Protein AF-A0A0P7WUC9-F1 (afdb_monomer)

Foldseek 3Di:
DDDDDDDDDDDDDDDDDDDDDDDDDDDDDDDDDDDDDDDDDDDDDDDDDDDDDDDDDDD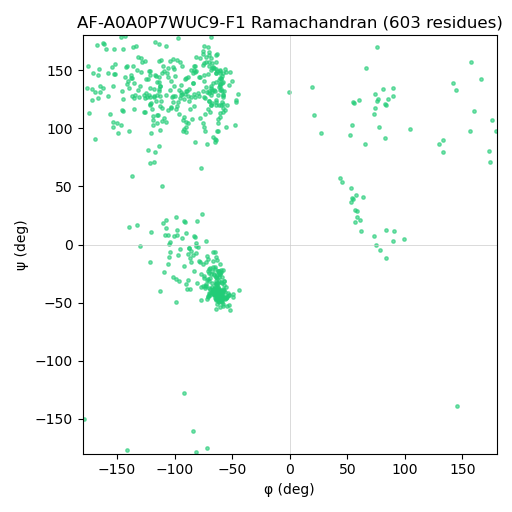DDDDDDDDDDDPDPDDLPPDDPDDQDDCPDLLNVLLVCCVVLQDPQQPFQLDAPVSCVVLLVVCVPQPQKDKDQLFAFPVRHTWIKIKGADAPAEEEEEDPLFLLFQLLLSLVSSLSSVLSDDPDPCNVVSVLLNHHYIYIYRSHLANQNVQQNGGAHPVRDNLQQACPPCPTPSNVSVVVVCVVGVHQAYEAEGADEQQKAFLQDLHAQQKEKEQAALDQVSDDDPLSLLLLLLVLVLLVSCCSPQNRNYAYEDRHHNPRGPSNVSSNSRHSYMYMYGYHDFSCNRSPVVSSSSNSSVSSSSVCSSVVVSVPGDSVSRVVGTYIDHSQEFAEKEAFAFEFFDDDPPPDDPDDDDDDDDDDDDDDDDDDDDDDDDDDDDDDDDDDDDDDDDPDPDPDDDGHTDGKMFTKHWDFDADPSNHGQATDIWRADMHPPVSGHYSYYDHLNQWYKYFFDEDPDEAAAPVRVVPDPVLVVVVVRHQEHEYADPPVSVRCSVCLPPLHHYHYPPDDADGPPDGGGFTWMWIAHPVGWIWTDGNNDIGTRDDDD

Structure (mmCIF, N/CA/C/O backbone):
data_AF-A0A0P7WUC9-F1
#
_entry.id   AF-A0A0P7WUC9-F1
#
loop_
_atom_site.group_PDB
_atom_site.id
_atom_site.type_symbol
_atom_site.label_atom_id
_atom_site.label_alt_id
_atom_site.label_comp_id
_atom_site.label_asym_id
_atom_site.label_entity_id
_atom_site.label_seq_id
_atom_site.pdbx_PDB_ins_code
_atom_site.Cartn_x
_atom_site.Cartn_y
_atom_site.Cartn_z
_atom_site.occupancy
_atom_site.B_iso_or_equiv
_atom_site.auth_seq_id
_atom_site.auth_comp_id
_atom_site.auth_asym_id
_atom_site.auth_atom_id
_atom_site.pdbx_PDB_model_num
ATOM 1 N N . MET A 1 1 ? -54.181 -33.387 -8.041 1.00 32.31 1 MET A N 1
ATOM 2 C CA . MET A 1 1 ? -53.882 -34.526 -7.156 1.00 32.31 1 MET A CA 1
ATOM 3 C C . MET A 1 1 ? -52.794 -34.054 -6.203 1.00 32.31 1 MET A C 1
ATOM 5 O O . MET A 1 1 ? -51.646 -33.983 -6.603 1.00 32.31 1 MET A O 1
ATOM 9 N N . ASN A 1 2 ? -53.263 -33.591 -5.038 1.00 31.80 2 ASN A N 1
ATOM 10 C CA . ASN A 1 2 ? -52.615 -33.215 -3.766 1.00 31.80 2 ASN A CA 1
ATOM 11 C C . ASN A 1 2 ? -51.432 -32.208 -3.794 1.00 31.80 2 ASN A C 1
ATOM 13 O O . ASN A 1 2 ? -50.334 -32.606 -4.150 1.00 31.80 2 ASN A O 1
ATOM 17 N N . ILE A 1 3 ? -51.624 -30.879 -3.601 1.00 30.14 3 ILE A N 1
ATOM 18 C CA . ILE A 1 3 ? -52.060 -30.077 -2.400 1.00 30.14 3 ILE A CA 1
ATOM 19 C C . ILE A 1 3 ? -50.834 -29.791 -1.486 1.00 30.14 3 ILE A C 1
ATOM 21 O O . ILE A 1 3 ? -50.194 -30.756 -1.099 1.00 30.14 3 ILE A O 1
ATOM 25 N N . LEU A 1 4 ? -50.373 -28.562 -1.154 1.00 29.16 4 LEU A N 1
ATOM 26 C CA . LEU A 1 4 ? -50.995 -27.385 -0.481 1.00 29.16 4 LEU A CA 1
ATOM 27 C C . LEU A 1 4 ? -49.993 -26.174 -0.573 1.00 29.16 4 LEU A C 1
ATOM 29 O O . LEU A 1 4 ? -48.809 -26.401 -0.359 1.00 29.16 4 LEU A O 1
ATOM 33 N N . ILE A 1 5 ? -50.311 -24.977 -1.111 1.00 33.16 5 ILE A N 1
ATOM 34 C CA . ILE A 1 5 ? -50.792 -23.719 -0.451 1.00 33.16 5 ILE A CA 1
ATOM 35 C C . ILE A 1 5 ? -49.826 -23.217 0.667 1.00 33.16 5 ILE A C 1
ATOM 37 O O . ILE A 1 5 ? -49.562 -23.970 1.591 1.00 33.16 5 ILE A O 1
ATOM 41 N N . MET A 1 6 ? -49.247 -21.997 0.663 1.00 26.47 6 MET A N 1
ATOM 42 C CA . MET A 1 6 ? -49.940 -20.696 0.751 1.00 26.47 6 MET A CA 1
ATOM 43 C C . MET A 1 6 ? -49.059 -19.467 0.404 1.00 26.47 6 MET A C 1
ATOM 45 O O . MET A 1 6 ? -47.877 -19.408 0.727 1.00 26.47 6 MET A O 1
ATOM 49 N N . LEU A 1 7 ? -49.710 -18.473 -0.204 1.00 26.47 7 LEU A N 1
ATOM 50 C CA . LEU A 1 7 ? -49.298 -17.092 -0.486 1.00 26.47 7 LEU A CA 1
ATOM 51 C C . LEU A 1 7 ? -49.942 -16.132 0.547 1.00 26.47 7 LEU A C 1
ATOM 53 O O . LEU A 1 7 ? -51.023 -16.441 1.041 1.00 26.47 7 LEU A O 1
ATOM 57 N N . LEU A 1 8 ? -49.351 -14.931 0.692 1.00 25.47 8 LEU A N 1
ATOM 58 C CA . LEU A 1 8 ? -49.948 -13.633 1.103 1.00 25.47 8 LEU A CA 1
ATOM 59 C C . LEU A 1 8 ? -50.273 -13.376 2.592 1.00 25.47 8 LEU A C 1
ATOM 61 O O . LEU A 1 8 ? -51.097 -14.059 3.179 1.00 25.47 8 LEU A O 1
ATOM 65 N N . PHE A 1 9 ? -49.738 -12.275 3.148 1.00 25.50 9 PHE A N 1
ATOM 66 C CA . PHE A 1 9 ? -50.493 -11.024 3.365 1.00 25.50 9 PHE A CA 1
ATOM 67 C C . PHE A 1 9 ? -49.560 -9.831 3.657 1.00 25.50 9 PHE A C 1
ATOM 69 O O . PHE A 1 9 ? -48.615 -9.923 4.434 1.00 25.50 9 PHE A O 1
ATOM 76 N N . ALA A 1 10 ? -49.870 -8.704 3.018 1.00 25.16 10 ALA A N 1
ATOM 77 C CA . ALA A 1 10 ? -49.368 -7.367 3.310 1.00 25.16 10 ALA A CA 1
ATOM 78 C C . ALA A 1 10 ? -50.364 -6.618 4.220 1.00 25.16 10 ALA A C 1
ATOM 80 O O . ALA A 1 10 ? -51.557 -6.911 4.163 1.00 25.16 10 ALA A O 1
ATOM 81 N N . SER A 1 11 ? -49.890 -5.607 4.964 1.00 25.36 11 SER A N 1
ATOM 82 C CA . SER A 1 11 ? -50.339 -4.194 4.913 1.00 25.36 11 SER A CA 1
ATOM 83 C C . SER A 1 11 ? -50.353 -3.450 6.270 1.00 25.36 11 SER A C 1
ATOM 85 O O . SER A 1 11 ? -50.964 -3.911 7.227 1.00 25.36 11 SER A O 1
ATOM 87 N N . MET A 1 12 ? -49.784 -2.234 6.221 1.00 24.70 12 MET A N 1
ATOM 88 C CA . MET A 1 12 ? -50.223 -0.950 6.811 1.00 24.70 12 MET A CA 1
ATOM 89 C C . MET A 1 12 ? -50.109 -0.640 8.317 1.00 24.70 12 MET A C 1
ATOM 91 O O . MET A 1 12 ? -50.851 -1.167 9.133 1.00 24.70 12 MET A O 1
ATOM 95 N N . ALA A 1 13 ? -49.302 0.391 8.617 1.00 25.11 13 ALA A N 1
ATOM 96 C CA . ALA A 1 13 ? -49.694 1.707 9.178 1.00 25.11 13 ALA A CA 1
ATOM 97 C C . ALA A 1 13 ? -48.414 2.587 9.214 1.00 25.11 13 ALA A C 1
ATOM 99 O O . ALA A 1 13 ? -47.416 2.162 9.776 1.00 25.11 13 ALA A O 1
ATOM 100 N N . ALA A 1 14 ? -48.237 3.680 8.461 1.00 25.52 14 ALA A N 1
ATOM 101 C CA . ALA A 1 14 ? -48.920 4.980 8.482 1.00 25.52 14 ALA A CA 1
ATOM 102 C C . ALA A 1 14 ? -48.923 5.654 9.870 1.00 25.52 14 ALA A C 1
ATOM 104 O O . ALA A 1 14 ? -49.734 5.317 10.725 1.00 25.52 14 ALA A O 1
ATOM 105 N N . GLY A 1 15 ? -48.043 6.646 10.041 1.00 26.00 15 GLY A N 1
ATOM 106 C CA . GLY A 1 15 ? -48.013 7.571 11.175 1.00 26.00 15 GLY A CA 1
ATOM 107 C C . GLY A 1 15 ? -47.052 8.734 10.913 1.00 26.00 15 GLY A C 1
ATOM 108 O O . GLY A 1 15 ? -45.865 8.623 11.191 1.00 26.00 15 GLY A O 1
ATOM 109 N N . ASN A 1 16 ? -47.577 9.824 10.343 1.00 28.06 16 ASN A N 1
ATOM 110 C CA . ASN A 1 16 ? -46.982 11.166 10.400 1.00 28.06 16 ASN A CA 1
ATOM 111 C C . ASN A 1 16 ? -47.119 11.692 11.849 1.00 28.06 16 ASN A C 1
ATOM 113 O O . ASN A 1 16 ? -48.073 11.298 12.531 1.00 28.06 16 ASN A O 1
ATOM 117 N N . PRO A 1 17 ? -46.246 12.598 12.316 1.00 32.81 17 PRO A N 1
ATOM 118 C CA . PRO A 1 17 ? -46.721 13.980 12.338 1.00 32.81 17 PRO A CA 1
ATOM 119 C C . PRO A 1 17 ? -45.659 15.033 11.989 1.00 32.81 17 PRO A C 1
ATOM 121 O O . PRO A 1 17 ? -44.495 14.955 12.379 1.00 32.81 17 PRO A O 1
ATOM 124 N N . ASP A 1 18 ? -46.154 16.060 11.303 1.00 28.44 18 ASP A N 1
ATOM 125 C CA . ASP A 1 18 ? -45.573 17.388 11.189 1.00 28.44 18 ASP A CA 1
ATOM 126 C C . ASP A 1 18 ? -45.492 18.115 12.544 1.00 28.44 18 ASP A C 1
ATOM 128 O O . ASP A 1 18 ? -46.246 17.830 13.476 1.00 28.44 18 ASP A O 1
ATOM 132 N N . ASP A 1 19 ? -44.670 19.169 12.515 1.00 28.97 19 ASP A N 1
ATOM 133 C CA . ASP A 1 19 ? -44.768 20.426 13.270 1.00 28.97 19 ASP A CA 1
ATOM 134 C C . ASP A 1 19 ? -43.809 20.582 14.462 1.00 28.97 19 ASP A C 1
ATOM 136 O O . ASP A 1 19 ? -44.079 20.122 15.563 1.00 28.97 19 ASP A O 1
ATOM 140 N N . TYR A 1 20 ? -42.705 21.313 14.248 1.00 27.14 20 TYR A N 1
ATOM 141 C CA . TYR A 1 20 ? -42.209 22.299 15.219 1.00 27.14 20 TYR A CA 1
ATOM 142 C C . TYR A 1 20 ? -41.398 23.400 14.513 1.00 27.14 20 TYR A C 1
ATOM 144 O O . TYR A 1 20 ? -40.262 23.218 14.078 1.00 27.14 20 TYR A O 1
ATOM 152 N N . ARG A 1 21 ? -42.029 24.574 14.404 1.00 27.69 21 ARG A N 1
ATOM 153 C CA . ARG A 1 21 ? -41.410 25.886 14.171 1.00 27.69 21 ARG A CA 1
ATOM 154 C C . ARG A 1 21 ? -40.913 26.488 15.493 1.00 27.69 21 ARG A C 1
ATOM 156 O O . ARG A 1 21 ? -41.591 26.365 16.507 1.00 27.69 21 ARG A O 1
ATOM 163 N N . GLY A 1 22 ? -39.851 27.296 15.396 1.00 25.52 22 GLY A N 1
ATOM 164 C CA . GLY A 1 22 ? -39.418 28.291 16.394 1.00 25.52 22 GLY A CA 1
ATOM 165 C C . GLY A 1 22 ? -38.442 27.714 17.425 1.00 25.52 22 GLY A C 1
ATOM 166 O O . GLY A 1 22 ? -38.662 26.625 17.923 1.00 25.52 22 GLY A O 1
ATOM 167 N N . SER A 1 23 ? -37.337 28.352 17.800 1.00 28.36 23 SER A N 1
ATOM 168 C CA . SER A 1 23 ? -37.003 29.778 17.789 1.00 28.36 23 SER A CA 1
ATOM 169 C C . SER A 1 23 ? -35.502 29.951 18.066 1.00 28.36 23 SER A C 1
ATOM 171 O O . SER A 1 23 ? -35.003 29.409 19.050 1.00 28.36 23 SER A O 1
ATOM 173 N N . GLU A 1 24 ? -34.810 30.748 17.251 1.00 28.66 24 GLU A N 1
ATOM 174 C CA . GLU A 1 24 ? -33.551 31.398 17.638 1.00 28.66 24 GLU A CA 1
ATOM 175 C C . GLU A 1 24 ? -33.801 32.440 18.741 1.00 28.66 24 GLU A C 1
ATOM 177 O O . GLU A 1 24 ? -34.856 33.085 18.757 1.00 28.66 24 GLU A O 1
ATOM 182 N N . PRO A 1 25 ? -32.787 32.709 19.574 1.00 33.44 25 PRO A N 1
ATOM 183 C CA . PRO A 1 25 ? -32.544 34.064 20.036 1.00 33.44 25 PRO A CA 1
ATOM 184 C C . PRO A 1 25 ? -31.141 34.557 19.663 1.00 33.44 25 PRO A C 1
ATOM 186 O O . PRO A 1 25 ? -30.126 33.893 19.861 1.00 33.44 25 PRO A O 1
ATOM 189 N N . GLN A 1 26 ? -31.123 35.791 19.166 1.00 27.34 26 GLN A N 1
ATOM 190 C CA . GLN A 1 26 ? -29.953 36.638 18.991 1.00 27.34 26 GLN A CA 1
ATOM 191 C C . GLN A 1 26 ? -29.375 37.139 20.329 1.00 27.34 26 GLN A C 1
ATOM 193 O O . GLN A 1 26 ? -30.105 37.408 21.282 1.00 27.34 26 GLN A O 1
ATOM 198 N N . SER A 1 27 ? -28.084 37.481 20.255 1.00 27.00 27 SER A N 1
ATOM 199 C CA . SER A 1 27 ? -27.390 38.611 20.907 1.00 27.00 27 SER A CA 1
ATOM 200 C C . SER A 1 27 ? -26.908 38.500 22.363 1.00 27.00 27 SER A C 1
ATOM 202 O O . SER A 1 27 ? -27.693 38.376 23.294 1.00 27.00 27 SER A O 1
ATOM 204 N N . ALA A 1 28 ? -25.589 38.671 22.526 1.00 27.16 28 ALA A N 1
ATOM 205 C CA . ALA A 1 28 ? -24.921 39.680 23.373 1.00 27.16 28 ALA A CA 1
ATOM 206 C C . ALA A 1 28 ? -23.393 39.466 23.241 1.00 27.16 28 ALA A C 1
ATOM 208 O O . ALA A 1 28 ? -22.852 38.483 23.727 1.00 27.16 28 ALA A O 1
ATOM 209 N N . GLN A 1 29 ? -22.675 40.211 22.394 1.00 27.48 29 GLN A N 1
ATOM 210 C CA . GLN A 1 29 ? -21.900 41.400 22.790 1.00 27.48 29 GLN A CA 1
ATOM 211 C C . GLN A 1 29 ? -21.532 41.466 24.282 1.00 27.48 29 GLN A C 1
ATOM 213 O O . GLN A 1 29 ? -22.386 41.758 25.113 1.00 27.48 29 GLN A O 1
ATOM 218 N N . ASN A 1 30 ? -20.237 41.327 24.589 1.00 28.84 30 ASN A N 1
ATOM 219 C CA . ASN A 1 30 ? -19.594 42.176 25.587 1.00 28.84 30 ASN A CA 1
ATOM 220 C C . ASN A 1 30 ? -18.083 42.330 25.358 1.00 28.84 30 ASN A C 1
ATOM 222 O O . ASN A 1 30 ? -17.364 41.390 25.035 1.00 28.84 30 ASN A O 1
ATOM 226 N N . HIS A 1 31 ? -17.667 43.582 25.517 1.00 28.14 31 HIS A N 1
ATOM 227 C CA . HIS A 1 31 ? -16.322 44.139 25.475 1.00 28.14 31 HIS A CA 1
ATOM 228 C C . HIS A 1 31 ? -15.408 43.647 26.608 1.00 28.14 31 HIS A C 1
ATOM 230 O O . HIS A 1 31 ? -15.881 43.488 27.728 1.00 28.14 31 HIS A O 1
ATOM 236 N N . ALA A 1 32 ? -14.093 43.606 26.350 1.00 29.16 32 ALA A N 1
ATOM 237 C CA . ALA A 1 32 ? -13.025 44.249 27.149 1.00 29.16 32 ALA A CA 1
ATOM 238 C C . ALA A 1 32 ? -11.653 43.854 26.556 1.00 29.16 32 ALA A C 1
ATOM 240 O O . ALA A 1 32 ? -11.324 42.679 26.490 1.00 29.16 32 ALA A O 1
ATOM 241 N N . ARG A 1 33 ? -10.958 44.778 25.884 1.00 28.09 33 ARG A N 1
ATOM 242 C CA . ARG A 1 33 ? -9.886 45.654 26.411 1.00 28.09 33 ARG A CA 1
ATOM 243 C C . ARG A 1 33 ? -8.520 44.971 26.573 1.00 28.09 33 ARG A C 1
ATOM 245 O O . ARG A 1 33 ? -8.252 44.290 27.552 1.00 28.09 33 ARG A O 1
ATOM 252 N N . GLU A 1 34 ? -7.688 45.265 25.576 1.00 27.48 34 GLU A N 1
ATOM 253 C CA . GLU A 1 34 ? -6.278 45.669 25.635 1.00 27.48 34 GLU A CA 1
ATOM 254 C C . GLU A 1 34 ? -5.638 45.798 27.027 1.00 27.48 34 GLU A C 1
ATOM 256 O O . GLU A 1 34 ? -6.105 46.568 27.865 1.00 27.48 34 GLU A O 1
ATOM 261 N N . HIS A 1 35 ? -4.461 45.185 27.178 1.00 31.38 35 HIS A N 1
ATOM 262 C CA . HIS A 1 35 ? -3.325 45.804 27.856 1.00 31.38 35 HIS A CA 1
ATOM 263 C C . HIS A 1 35 ? -2.009 45.371 27.189 1.00 31.38 35 HIS A C 1
ATOM 265 O O . HIS A 1 35 ? -1.634 44.203 27.197 1.00 31.38 35 HIS A O 1
ATOM 271 N N . HIS A 1 36 ? -1.327 46.358 26.605 1.00 28.53 36 HIS A N 1
ATOM 272 C CA . HIS A 1 36 ? 0.103 46.359 26.304 1.00 28.53 36 HIS A CA 1
ATOM 273 C C . HIS A 1 36 ? 0.934 46.145 27.576 1.00 28.53 36 HIS A C 1
ATOM 275 O O . HIS A 1 36 ? 0.592 46.730 28.600 1.00 28.53 36 HIS A O 1
ATOM 281 N N . THR A 1 37 ? 2.087 45.477 27.451 1.00 28.77 37 THR A N 1
ATOM 282 C CA . THR A 1 37 ? 3.383 46.045 27.879 1.00 28.77 37 THR A CA 1
ATOM 283 C C . THR A 1 37 ? 4.557 45.304 27.239 1.00 28.77 37 THR A C 1
ATOM 285 O O . THR A 1 37 ? 4.595 44.079 27.195 1.00 28.77 37 THR A O 1
ATOM 288 N N . GLU A 1 38 ? 5.494 46.108 26.744 1.00 27.62 38 GLU A N 1
ATOM 289 C CA . GLU A 1 38 ? 6.805 45.786 26.182 1.00 27.62 38 GLU A CA 1
ATOM 290 C C . GLU A 1 38 ? 7.807 45.295 27.243 1.00 27.62 38 GLU A C 1
ATOM 292 O O . GLU A 1 38 ? 7.660 45.583 28.430 1.00 27.62 38 GLU A O 1
ATOM 297 N N . GLY A 1 39 ? 8.899 44.663 26.793 1.00 26.61 39 GLY A N 1
ATOM 298 C CA . GLY A 1 39 ? 10.095 44.441 27.614 1.00 26.61 39 GLY A CA 1
ATOM 299 C C . GLY A 1 39 ? 11.160 43.547 26.966 1.00 26.61 39 GLY A C 1
ATOM 300 O O . GLY A 1 39 ? 11.216 42.365 27.256 1.00 26.61 39 GLY A O 1
ATOM 301 N N . HIS A 1 40 ? 11.979 44.111 26.071 1.00 29.39 40 HIS A N 1
ATOM 302 C CA . HIS A 1 40 ? 13.446 44.253 26.185 1.00 29.39 40 HIS A CA 1
ATOM 303 C C . HIS A 1 40 ? 14.344 43.002 26.003 1.00 29.39 40 HIS A C 1
ATOM 305 O O . HIS A 1 40 ? 14.445 42.138 26.865 1.00 29.39 40 HIS A O 1
ATOM 311 N N . HIS A 1 41 ? 15.109 43.034 24.900 1.00 30.53 41 HIS A N 1
ATOM 312 C CA . HIS A 1 41 ? 16.440 42.423 24.698 1.00 30.53 41 HIS A CA 1
ATOM 313 C C . HIS A 1 41 ? 17.505 43.059 25.623 1.00 30.53 41 HIS A C 1
ATOM 315 O O . HIS A 1 41 ? 17.297 44.197 26.059 1.00 30.53 41 HIS A O 1
ATOM 321 N N . PRO A 1 42 ? 18.628 42.367 25.940 1.00 36.38 42 PRO A N 1
ATOM 322 C CA . PRO A 1 42 ? 19.893 42.396 25.148 1.00 36.38 42 PRO A CA 1
ATOM 323 C C . PRO A 1 42 ? 20.575 40.999 25.044 1.00 36.38 42 PRO A C 1
ATOM 325 O O . PRO A 1 42 ? 20.389 40.166 25.920 1.00 36.38 42 PRO A O 1
ATOM 328 N N . SER A 1 43 ? 21.161 40.555 23.923 1.00 27.55 43 SER A N 1
ATOM 329 C CA . SER A 1 43 ? 22.455 40.864 23.262 1.00 27.55 43 SER A CA 1
ATOM 330 C C . SER A 1 43 ? 23.732 40.253 23.889 1.00 27.55 43 SER A C 1
ATOM 332 O O . SER A 1 43 ? 24.091 40.569 25.019 1.00 27.55 43 SER A O 1
ATOM 334 N N . ASP A 1 44 ? 24.440 39.510 23.025 1.00 28.83 44 ASP A N 1
ATOM 335 C CA . ASP A 1 44 ? 25.898 39.329 22.867 1.00 28.83 44 ASP A CA 1
ATOM 336 C C . ASP A 1 44 ? 26.715 38.369 23.754 1.00 28.83 44 ASP A C 1
ATOM 338 O O . ASP A 1 44 ? 26.675 38.398 24.980 1.00 28.83 44 ASP A O 1
ATOM 342 N N . GLY A 1 45 ? 27.578 37.578 23.088 1.00 25.22 45 GLY A N 1
ATOM 343 C CA . GLY A 1 45 ? 28.616 36.767 23.737 1.00 25.22 45 GLY A CA 1
ATOM 344 C C . GLY A 1 45 ? 29.402 35.816 22.822 1.00 25.22 45 GLY A C 1
ATOM 345 O O . GLY A 1 45 ? 29.239 34.609 22.893 1.00 25.22 45 GLY A O 1
ATOM 346 N N . ASN A 1 46 ? 30.255 36.393 21.982 1.00 26.03 46 ASN A N 1
ATOM 347 C CA . ASN A 1 46 ? 31.252 35.813 21.067 1.00 26.03 46 ASN A CA 1
ATOM 348 C C . ASN A 1 46 ? 32.289 34.865 21.737 1.00 26.03 46 ASN A C 1
ATOM 350 O O . ASN A 1 46 ? 32.708 35.175 22.849 1.00 26.03 46 ASN A O 1
ATOM 354 N N . ALA A 1 47 ? 32.805 33.835 21.038 1.00 27.69 47 ALA A N 1
ATOM 355 C CA . ALA A 1 47 ? 34.248 33.496 21.009 1.00 27.69 47 ALA A CA 1
ATOM 356 C C . ALA A 1 47 ? 34.612 32.327 20.061 1.00 27.69 47 ALA A C 1
ATOM 358 O O . ALA A 1 47 ? 33.988 31.271 20.036 1.00 27.69 47 ALA A O 1
ATOM 359 N N . SER A 1 48 ? 35.686 32.589 19.323 1.00 25.12 48 SER A N 1
ATOM 360 C CA . SER A 1 48 ? 36.481 31.830 18.355 1.00 25.12 48 SER A CA 1
ATOM 361 C C . SER A 1 48 ? 37.382 30.730 18.930 1.00 25.12 48 SER A C 1
ATOM 363 O O . SER A 1 48 ? 37.846 30.869 20.056 1.00 25.12 48 SER A O 1
ATOM 365 N N . ASP A 1 49 ? 37.729 29.738 18.096 1.00 27.16 49 ASP A N 1
ATOM 366 C CA . ASP A 1 49 ? 39.093 29.244 17.760 1.00 27.16 49 ASP A CA 1
ATOM 367 C C . ASP A 1 49 ? 39.000 27.794 17.230 1.00 27.16 49 ASP A C 1
ATOM 369 O O . ASP A 1 49 ? 38.087 27.072 17.603 1.00 27.16 49 ASP A O 1
ATOM 373 N N . ASN A 1 50 ? 39.899 27.191 16.449 1.00 25.61 50 ASN A N 1
ATOM 374 C CA . ASN A 1 50 ? 40.851 27.544 15.395 1.00 25.61 50 ASN A CA 1
ATOM 375 C C . ASN A 1 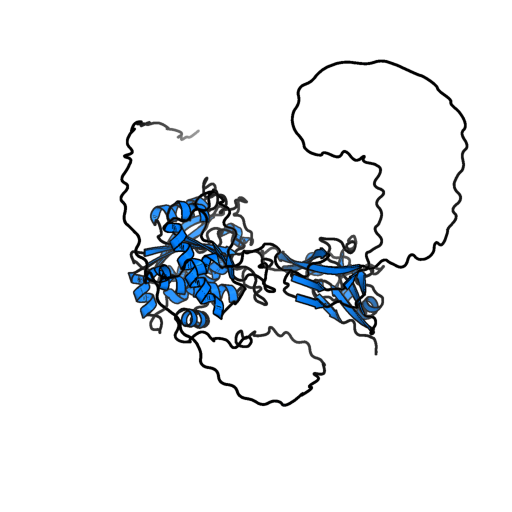50 ? 41.435 26.174 14.931 1.00 25.61 50 ASN A C 1
ATOM 377 O O . ASN A 1 50 ? 41.550 25.258 15.741 1.00 25.61 50 ASN A O 1
ATOM 381 N N . GLN A 1 51 ? 41.898 26.089 13.681 1.00 25.98 51 GLN A N 1
ATOM 382 C CA . GLN A 1 51 ? 42.863 25.111 13.126 1.00 25.98 51 GLN A CA 1
ATOM 383 C C . GLN A 1 51 ? 42.408 23.754 12.514 1.00 25.98 51 GLN A C 1
ATOM 385 O O . GLN A 1 51 ? 41.699 22.934 13.078 1.00 25.98 51 GLN A O 1
ATOM 390 N N . THR A 1 52 ? 42.928 23.601 11.293 1.00 23.56 52 THR A N 1
ATOM 391 C CA . THR A 1 52 ? 42.867 22.646 10.160 1.00 23.56 52 THR A CA 1
ATOM 392 C C . THR A 1 52 ? 43.824 21.413 10.293 1.00 23.56 52 THR A C 1
ATOM 394 O O . THR A 1 52 ? 44.440 21.286 11.345 1.00 23.56 52 THR A O 1
ATOM 397 N N . PRO A 1 53 ? 44.208 20.653 9.225 1.00 35.78 53 PRO A N 1
ATOM 398 C CA . PRO A 1 53 ? 43.448 19.696 8.385 1.00 35.78 53 PRO A CA 1
ATOM 399 C C . PRO A 1 53 ? 44.233 18.380 8.061 1.00 35.78 53 PRO A C 1
ATOM 401 O O . PRO A 1 53 ? 45.403 18.447 7.715 1.00 35.78 53 PRO A O 1
ATOM 404 N N . GLU A 1 54 ? 43.619 17.196 7.992 1.00 25.20 54 GLU A N 1
ATOM 405 C CA . GLU A 1 54 ? 44.224 15.980 7.378 1.00 25.20 54 GLU A CA 1
ATOM 406 C C . GLU A 1 54 ? 43.085 15.019 6.973 1.00 25.20 54 GLU A C 1
ATOM 408 O O . GLU A 1 54 ? 42.066 14.996 7.649 1.00 25.20 54 GLU A O 1
ATOM 413 N N . GLN A 1 55 ? 43.089 14.186 5.931 1.00 24.39 55 GLN A N 1
ATOM 414 C CA . GLN A 1 55 ? 43.991 13.855 4.829 1.00 24.39 55 GLN A CA 1
ATOM 415 C C . GLN A 1 55 ? 43.149 13.049 3.812 1.00 24.39 55 GLN A C 1
ATOM 417 O O . GLN A 1 55 ? 42.205 12.347 4.172 1.00 24.39 55 GLN A O 1
ATOM 422 N N . ILE A 1 56 ? 43.512 13.150 2.534 1.00 24.30 56 ILE A N 1
ATOM 423 C CA . ILE A 1 56 ? 42.957 12.395 1.404 1.00 24.30 56 ILE A CA 1
ATOM 424 C C . ILE A 1 56 ? 43.390 10.924 1.508 1.00 24.30 56 ILE A C 1
ATOM 426 O O . ILE A 1 56 ? 44.581 10.646 1.629 1.00 24.30 56 ILE A O 1
ATOM 430 N N . GLY A 1 57 ? 42.438 9.993 1.395 1.00 24.00 57 GLY A N 1
ATOM 431 C CA . GLY A 1 57 ? 42.685 8.551 1.362 1.00 24.00 57 GLY A CA 1
ATOM 432 C C . GLY A 1 57 ? 41.793 7.855 0.337 1.00 24.00 57 GLY A C 1
ATOM 433 O O . GLY A 1 57 ? 40.631 7.565 0.593 1.00 24.00 57 GLY A O 1
ATOM 434 N N . SER A 1 58 ? 42.363 7.613 -0.838 1.00 24.00 58 SER A N 1
ATOM 435 C CA . SER A 1 58 ? 41.854 6.783 -1.930 1.00 24.00 58 SER A CA 1
ATOM 436 C C . SER A 1 58 ? 41.656 5.318 -1.524 1.00 24.00 58 SER A C 1
ATOM 438 O O . SER A 1 58 ? 42.572 4.729 -0.951 1.00 24.00 58 SER A O 1
ATOM 440 N N . ALA A 1 59 ? 40.556 4.684 -1.940 1.00 25.33 59 ALA A N 1
ATOM 441 C CA . ALA A 1 59 ? 40.506 3.227 -2.077 1.00 25.33 59 ALA A CA 1
ATOM 442 C C . ALA A 1 59 ? 39.531 2.801 -3.185 1.00 25.33 59 ALA A C 1
ATOM 444 O O . ALA A 1 59 ? 38.311 2.831 -3.025 1.00 25.33 59 ALA A O 1
ATOM 445 N N . GLN A 1 60 ? 40.124 2.396 -4.309 1.00 22.45 60 GLN A N 1
ATOM 446 C CA . GLN A 1 60 ? 39.527 1.565 -5.350 1.00 22.45 60 GLN A CA 1
ATOM 447 C C . GLN A 1 60 ? 38.892 0.309 -4.731 1.00 22.45 60 GLN A C 1
ATOM 449 O O . GLN A 1 60 ? 39.481 -0.308 -3.842 1.00 22.45 60 GLN A O 1
ATOM 454 N N . ARG A 1 61 ? 37.729 -0.108 -5.239 1.00 24.89 61 ARG A N 1
ATOM 455 C CA . ARG A 1 61 ? 37.245 -1.483 -5.081 1.00 24.89 61 ARG A CA 1
ATOM 456 C C . ARG A 1 61 ? 37.108 -2.109 -6.458 1.00 24.89 61 ARG A C 1
ATOM 458 O O . ARG A 1 61 ? 36.253 -1.715 -7.245 1.00 24.89 61 ARG A O 1
ATOM 465 N N . ASP A 1 62 ? 37.998 -3.058 -6.708 1.00 24.19 62 ASP A N 1
ATOM 466 C CA . ASP A 1 62 ? 37.957 -3.969 -7.838 1.00 24.19 62 ASP A CA 1
ATOM 467 C C . ASP A 1 62 ? 36.751 -4.905 -7.729 1.00 24.19 62 ASP A C 1
ATOM 469 O O . ASP A 1 62 ? 36.422 -5.430 -6.662 1.00 24.19 62 ASP A O 1
ATOM 473 N N . ALA A 1 63 ? 36.113 -5.120 -8.874 1.00 24.16 63 ALA A N 1
ATOM 474 C CA . ALA A 1 63 ? 35.055 -6.087 -9.081 1.00 24.16 63 ALA A CA 1
ATOM 475 C C . ALA A 1 63 ? 35.650 -7.434 -9.516 1.00 24.16 63 ALA A C 1
ATOM 477 O O . ALA A 1 63 ? 36.430 -7.481 -10.463 1.00 24.16 63 ALA A O 1
ATOM 478 N N . SER A 1 64 ? 35.229 -8.540 -8.895 1.00 23.14 64 SER A N 1
ATOM 479 C CA . SER A 1 64 ? 35.052 -9.813 -9.612 1.00 23.14 64 SER A CA 1
ATOM 480 C C . SER A 1 64 ? 34.259 -10.867 -8.823 1.00 23.14 64 SER A C 1
ATOM 482 O O . SER A 1 64 ? 34.640 -11.300 -7.742 1.00 23.14 64 SER A O 1
ATOM 484 N N . SER A 1 65 ? 33.214 -11.353 -9.504 1.00 24.28 65 SER A N 1
ATOM 485 C CA . SER A 1 65 ? 32.664 -12.719 -9.519 1.00 24.28 65 SER A CA 1
ATOM 486 C C . SER A 1 65 ? 31.859 -13.275 -8.333 1.00 24.28 65 SER A C 1
ATOM 488 O O . SER A 1 65 ? 32.336 -13.361 -7.209 1.00 24.28 65 SER A O 1
ATOM 490 N N . GLY A 1 66 ? 30.679 -13.818 -8.672 1.00 23.59 66 GLY A N 1
ATOM 491 C CA . GLY A 1 66 ? 30.049 -14.929 -7.952 1.00 23.59 66 GLY A CA 1
ATOM 492 C C . GLY A 1 66 ? 28.568 -14.729 -7.652 1.00 23.59 66 GLY A C 1
ATOM 493 O O . GLY A 1 66 ? 28.221 -14.220 -6.596 1.00 23.59 66 GLY A O 1
ATOM 494 N N . GLY A 1 67 ? 27.688 -15.154 -8.563 1.00 27.84 67 GLY A N 1
ATOM 495 C CA . GLY A 1 67 ? 26.249 -15.187 -8.317 1.00 27.84 67 GLY A CA 1
ATOM 496 C C . GLY A 1 67 ? 25.866 -16.260 -7.300 1.00 27.84 67 GLY A C 1
ATOM 497 O O . GLY A 1 67 ? 26.131 -17.434 -7.532 1.00 27.84 67 GLY A O 1
ATOM 498 N N . GLN A 1 68 ? 25.203 -15.839 -6.226 1.00 24.25 68 GLN A N 1
ATOM 499 C CA . GLN A 1 68 ? 24.212 -16.578 -5.442 1.00 24.25 68 GLN A CA 1
ATOM 500 C C . GLN A 1 68 ? 23.276 -15.538 -4.810 1.00 24.25 68 GLN A C 1
ATOM 502 O O . GLN A 1 68 ? 23.701 -14.416 -4.544 1.00 24.25 68 GLN A O 1
ATOM 507 N N . GLY A 1 69 ? 21.996 -15.882 -4.654 1.00 29.81 69 GLY A N 1
ATOM 508 C CA . GLY A 1 69 ? 20.966 -14.979 -4.148 1.00 29.81 69 GLY A CA 1
ATOM 509 C C . GLY A 1 69 ? 21.344 -14.370 -2.800 1.00 29.81 69 GLY A C 1
ATOM 510 O O . GLY A 1 69 ? 21.536 -15.085 -1.822 1.00 29.81 69 GLY A O 1
ATOM 511 N N . TYR A 1 70 ? 21.419 -13.045 -2.773 1.00 24.89 70 TYR A N 1
ATOM 512 C CA . TYR A 1 70 ? 21.449 -12.250 -1.559 1.00 24.89 70 TYR A CA 1
ATOM 513 C C . TYR A 1 70 ? 20.176 -11.411 -1.558 1.00 24.89 70 TYR A C 1
ATOM 515 O O . TYR A 1 70 ? 20.076 -10.442 -2.304 1.00 24.89 70 TYR A O 1
ATOM 523 N N . GLY A 1 71 ? 19.204 -11.792 -0.729 1.00 25.97 71 GLY A N 1
ATOM 524 C CA . GLY A 1 71 ? 18.369 -10.772 -0.108 1.00 25.97 71 GLY A CA 1
ATOM 525 C C . GLY A 1 71 ? 19.285 -10.002 0.844 1.00 25.97 71 GLY A C 1
ATOM 526 O O . GLY A 1 71 ? 19.928 -10.642 1.684 1.00 25.97 71 GLY A O 1
ATOM 527 N N . PRO A 1 72 ? 19.452 -8.681 0.702 1.00 28.88 72 PRO A N 1
ATOM 528 C CA . PRO A 1 72 ? 20.143 -7.931 1.725 1.00 28.88 72 PRO A CA 1
ATOM 529 C C . PRO A 1 72 ? 19.227 -7.885 2.949 1.00 28.88 72 PRO A C 1
ATOM 531 O O . PRO A 1 72 ? 18.091 -7.430 2.884 1.00 28.88 72 PRO A O 1
ATOM 534 N N . THR A 1 73 ? 19.721 -8.361 4.090 1.00 28.97 73 THR A N 1
ATOM 535 C CA . THR A 1 73 ? 19.225 -7.891 5.383 1.00 28.97 73 THR A CA 1
ATOM 536 C C . THR A 1 73 ? 19.601 -6.418 5.472 1.00 28.97 73 THR A C 1
ATOM 538 O O . THR A 1 73 ? 20.726 -6.080 5.853 1.00 28.97 73 THR A O 1
ATOM 541 N N . TRP A 1 74 ? 18.703 -5.546 5.026 1.00 31.44 74 TRP A N 1
ATOM 542 C CA . TRP A 1 74 ? 18.846 -4.117 5.228 1.00 31.44 74 TRP A CA 1
ATOM 543 C C . TRP A 1 74 ? 18.673 -3.827 6.719 1.00 31.44 74 TRP A C 1
ATOM 545 O O . TRP A 1 74 ? 17.661 -4.172 7.328 1.00 31.44 74 TRP A O 1
ATOM 555 N N . ASN A 1 75 ? 19.717 -3.261 7.320 1.00 31.73 75 ASN A N 1
ATOM 556 C CA . ASN A 1 75 ? 19.697 -2.777 8.690 1.00 31.73 75 ASN A CA 1
ATOM 557 C C . ASN A 1 75 ? 19.405 -1.265 8.639 1.00 31.73 75 ASN A C 1
ATOM 559 O O . ASN A 1 75 ? 20.279 -0.526 8.170 1.00 31.73 75 ASN A O 1
ATOM 563 N N . PRO A 1 76 ? 18.236 -0.789 9.110 1.00 38.28 76 PRO A N 1
ATOM 564 C CA . PRO A 1 76 ? 17.856 0.624 9.034 1.00 38.28 76 PRO A CA 1
ATOM 565 C C . PRO A 1 76 ? 18.815 1.563 9.782 1.00 38.28 76 PRO A C 1
ATOM 567 O O . PRO A 1 76 ? 18.821 2.765 9.547 1.00 38.28 76 PRO A O 1
ATOM 570 N N . SER A 1 77 ? 19.659 1.039 10.677 1.00 35.66 77 SER A N 1
ATOM 571 C CA . SER A 1 77 ? 20.476 1.840 11.598 1.00 35.66 77 SER A CA 1
ATOM 572 C C . SER A 1 77 ? 21.667 2.585 10.972 1.00 35.66 77 SER A C 1
ATOM 574 O O . SER A 1 77 ? 22.463 3.162 11.710 1.00 35.66 77 SER A O 1
ATOM 576 N N . ALA A 1 78 ? 21.880 2.528 9.653 1.00 33.19 78 ALA A N 1
ATOM 577 C CA . ALA A 1 78 ? 23.162 2.918 9.054 1.00 33.19 78 ALA A CA 1
ATOM 578 C C . ALA A 1 78 ? 23.202 4.279 8.337 1.00 33.19 78 ALA A C 1
ATOM 580 O O . ALA A 1 78 ? 24.262 4.625 7.810 1.00 33.19 78 ALA A O 1
ATOM 581 N N . GLN A 1 79 ? 22.128 5.075 8.309 1.00 35.59 79 GLN A N 1
ATOM 582 C CA . GLN A 1 79 ? 22.182 6.410 7.700 1.00 35.59 79 GLN A CA 1
ATOM 583 C C . GLN A 1 79 ? 21.457 7.463 8.546 1.00 35.59 79 GLN A C 1
ATOM 585 O O . GLN A 1 79 ? 20.295 7.306 8.884 1.00 35.59 79 GLN A O 1
ATOM 590 N N . HIS A 1 80 ? 22.191 8.547 8.826 1.00 34.38 80 HIS A N 1
ATOM 591 C CA . HIS A 1 80 ? 21.832 9.749 9.592 1.00 34.38 80 HIS A CA 1
ATOM 592 C C . HIS A 1 80 ? 21.952 9.652 11.120 1.00 34.38 80 HIS A C 1
ATOM 594 O O . HIS A 1 80 ? 21.025 9.334 11.850 1.00 34.38 80 HIS A O 1
ATOM 600 N N . ALA A 1 81 ? 23.134 10.037 11.611 1.00 35.44 81 ALA A N 1
ATOM 601 C CA . ALA A 1 81 ? 23.338 10.429 12.998 1.00 35.44 81 ALA A CA 1
ATOM 602 C C . ALA A 1 81 ? 22.691 11.803 13.252 1.00 35.44 81 ALA A C 1
ATOM 604 O O . ALA A 1 81 ? 23.349 12.838 13.153 1.00 35.44 81 ALA A O 1
ATOM 605 N N . SER A 1 82 ? 21.404 11.796 13.577 1.00 38.19 82 SER A N 1
ATOM 606 C CA . SER A 1 82 ? 20.769 12.814 14.414 1.00 38.19 82 SER A CA 1
ATOM 607 C C . SER A 1 82 ? 19.562 12.161 15.081 1.00 38.19 82 SER A C 1
ATOM 609 O O . SER A 1 82 ? 18.546 11.960 14.428 1.00 38.19 82 SER A O 1
ATOM 611 N N . ASP A 1 83 ? 19.758 11.806 16.351 1.00 44.75 83 ASP A N 1
ATOM 612 C CA . ASP A 1 83 ? 18.801 11.224 17.298 1.00 44.75 83 ASP A CA 1
ATOM 613 C C . ASP A 1 83 ? 18.287 9.816 16.948 1.00 44.75 83 ASP A C 1
ATOM 615 O O . ASP A 1 83 ? 17.226 9.632 16.367 1.00 44.75 83 ASP A O 1
ATOM 619 N N . ASN A 1 84 ? 19.031 8.782 17.369 1.00 47.66 84 ASN A N 1
ATOM 620 C CA . ASN A 1 84 ? 18.435 7.448 17.505 1.00 47.66 84 ASN A CA 1
ATOM 621 C C . ASN A 1 84 ? 17.241 7.539 18.477 1.00 47.66 84 ASN A C 1
ATOM 623 O O . ASN A 1 84 ? 17.381 8.212 19.509 1.00 47.66 84 ASN A O 1
ATOM 627 N N . PRO A 1 85 ? 16.119 6.841 18.214 1.00 59.59 85 PRO A N 1
ATOM 628 C CA . PRO A 1 85 ? 14.974 6.832 19.117 1.00 59.59 85 PRO A CA 1
ATOM 629 C C . PRO A 1 85 ? 15.430 6.448 20.525 1.00 59.59 85 PRO A C 1
ATOM 631 O O . PRO A 1 85 ? 16.260 5.553 20.706 1.00 59.59 85 PRO A O 1
ATOM 634 N N . THR A 1 86 ? 14.917 7.152 21.537 1.00 59.19 86 THR A N 1
ATOM 635 C CA . THR A 1 86 ? 15.258 6.841 22.931 1.00 59.19 86 THR A CA 1
ATOM 636 C C . THR A 1 86 ? 14.733 5.433 23.231 1.00 59.19 86 THR A C 1
ATOM 638 O O . THR A 1 86 ? 13.519 5.245 23.147 1.00 59.19 86 THR A O 1
ATOM 641 N N . PRO A 1 87 ? 15.582 4.457 23.613 1.00 62.53 87 PRO A N 1
ATOM 642 C CA . PRO A 1 87 ? 15.153 3.062 23.769 1.00 62.53 87 PRO A CA 1
ATOM 643 C C . PRO A 1 87 ? 14.005 2.847 24.768 1.00 62.53 87 PRO A C 1
ATOM 645 O O . PRO A 1 87 ? 13.289 1.854 24.703 1.00 62.53 87 PRO A O 1
ATOM 648 N N . GLU A 1 88 ? 13.808 3.789 25.693 1.00 71.19 88 GLU A N 1
ATOM 649 C CA . GLU A 1 88 ? 12.743 3.747 26.700 1.00 71.19 88 GLU A CA 1
ATOM 650 C C . GLU A 1 88 ? 11.403 4.332 26.214 1.00 71.19 88 GLU A C 1
ATOM 652 O O . GLU A 1 88 ? 10.380 4.150 26.875 1.00 71.19 88 GLU A O 1
ATOM 657 N N . ALA A 1 89 ? 11.371 5.026 25.070 1.00 85.44 89 ALA A N 1
ATOM 658 C CA . ALA A 1 89 ? 10.141 5.598 24.533 1.00 85.44 89 ALA A CA 1
ATOM 659 C C . ALA A 1 89 ? 9.178 4.485 24.083 1.00 85.44 89 ALA A C 1
ATOM 661 O O . ALA A 1 89 ? 9.567 3.565 23.361 1.00 85.44 89 ALA A O 1
ATOM 662 N N . LEU A 1 90 ? 7.902 4.582 24.475 1.00 88.69 90 LEU A N 1
ATOM 663 C CA . LEU A 1 90 ? 6.888 3.561 24.174 1.00 88.69 90 LEU A CA 1
ATOM 664 C C . LEU A 1 90 ? 6.780 3.195 22.682 1.00 88.69 90 LEU A C 1
ATOM 666 O O . LEU A 1 90 ? 6.771 1.997 22.397 1.00 88.69 90 LEU A O 1
ATOM 670 N N . PRO A 1 91 ? 6.788 4.148 21.724 1.00 93.25 91 PRO A N 1
ATOM 671 C CA . PRO A 1 91 ? 6.761 3.808 20.300 1.00 93.25 91 PRO A CA 1
ATOM 672 C C . PRO A 1 91 ? 7.924 2.897 19.888 1.00 93.25 91 PRO A C 1
ATOM 674 O O . PRO A 1 91 ? 7.731 1.944 19.138 1.00 93.25 91 PRO A O 1
ATOM 677 N N . HIS A 1 92 ? 9.122 3.128 20.436 1.00 95.81 92 HIS A N 1
ATOM 678 C CA . HIS A 1 92 ? 10.283 2.283 20.168 1.00 95.81 92 HIS A CA 1
ATOM 679 C C . HIS A 1 92 ? 10.152 0.889 20.774 1.00 95.81 92 HIS A C 1
ATOM 681 O O . HIS A 1 92 ? 10.414 -0.102 20.096 1.00 95.81 92 HIS A O 1
ATOM 687 N N . ARG A 1 93 ? 9.645 0.791 22.008 1.00 96.69 93 ARG A N 1
ATOM 688 C CA . ARG A 1 93 ? 9.345 -0.509 22.624 1.00 96.69 93 ARG A CA 1
ATOM 689 C C . ARG A 1 93 ? 8.342 -1.311 21.785 1.00 96.69 93 ARG A C 1
ATOM 691 O O . ARG A 1 93 ? 8.525 -2.512 21.616 1.00 96.69 93 ARG A O 1
ATOM 698 N N . PHE A 1 94 ? 7.316 -0.669 21.217 1.00 97.75 94 PHE A N 1
ATOM 699 C CA . PHE A 1 94 ? 6.365 -1.335 20.314 1.00 97.75 94 PHE A CA 1
ATOM 700 C C . PHE A 1 94 ? 6.996 -1.724 18.975 1.00 97.75 94 PHE A C 1
ATOM 702 O O . PHE A 1 94 ? 6.717 -2.806 18.460 1.00 97.75 94 PHE A O 1
ATOM 709 N N . TYR A 1 95 ? 7.877 -0.887 18.424 1.00 98.00 95 TYR A N 1
ATOM 710 C CA . TYR A 1 95 ? 8.644 -1.229 17.230 1.00 98.00 95 TYR A CA 1
ATOM 711 C C . TYR A 1 95 ? 9.490 -2.495 17.439 1.00 98.00 95 TYR A C 1
ATOM 713 O O . TYR A 1 95 ? 9.495 -3.378 16.583 1.00 98.00 95 TYR A O 1
ATOM 721 N N . GLU A 1 96 ? 10.180 -2.624 18.575 1.00 97.50 96 GLU A N 1
ATOM 722 C CA . GLU A 1 96 ? 10.963 -3.823 18.904 1.00 97.50 96 GLU A CA 1
ATOM 723 C C . GLU A 1 96 ? 10.076 -5.041 19.204 1.00 97.50 96 GLU A C 1
ATOM 725 O O . GLU A 1 96 ? 10.389 -6.154 18.776 1.00 97.50 96 GLU A O 1
ATOM 730 N N . ALA A 1 97 ? 8.935 -4.834 19.870 1.00 97.75 97 ALA A N 1
ATOM 731 C CA . ALA A 1 97 ? 7.994 -5.897 20.224 1.00 97.75 97 ALA A CA 1
ATOM 732 C C . ALA A 1 97 ? 7.465 -6.670 19.007 1.00 97.75 97 ALA A C 1
ATOM 734 O O . ALA A 1 97 ? 7.143 -7.853 19.132 1.00 97.75 97 ALA A O 1
ATOM 735 N N . PHE A 1 98 ? 7.408 -6.040 17.829 1.00 98.31 98 PHE A N 1
ATOM 736 C CA . PHE A 1 98 ? 6.956 -6.688 16.597 1.00 98.31 98 PHE A CA 1
ATOM 737 C C . PHE A 1 98 ? 7.647 -8.033 16.346 1.00 98.31 98 PHE A C 1
ATOM 739 O O . PHE A 1 98 ? 6.972 -9.007 16.037 1.00 98.31 98 PHE A O 1
ATOM 746 N N . GLU A 1 99 ? 8.964 -8.132 16.559 1.00 96.19 99 GLU A N 1
ATOM 747 C CA . GLU A 1 99 ? 9.726 -9.363 16.282 1.00 96.19 99 GLU A CA 1
ATOM 748 C C . GLU A 1 99 ? 9.246 -10.569 17.108 1.00 96.19 99 GLU A C 1
ATOM 750 O O . GLU A 1 99 ? 9.443 -11.720 16.723 1.00 96.19 99 GLU A O 1
ATOM 755 N N . ARG A 1 100 ? 8.616 -10.312 18.260 1.00 97.62 100 ARG A N 1
ATOM 756 C CA . ARG A 1 100 ? 8.080 -11.338 19.157 1.00 97.62 100 ARG A CA 1
ATOM 757 C C . ARG A 1 100 ? 6.629 -11.700 18.844 1.00 97.62 100 ARG A C 1
ATOM 759 O O . ARG A 1 100 ? 6.240 -12.845 19.068 1.00 97.62 100 ARG A O 1
ATOM 766 N N . PHE A 1 101 ? 5.831 -10.734 18.396 1.00 98.31 101 PHE A N 1
ATOM 767 C CA . PHE A 1 101 ? 4.381 -10.895 18.235 1.00 98.31 101 PHE A CA 1
ATOM 768 C C . PHE A 1 101 ? 3.935 -11.064 16.780 1.00 98.31 101 PHE A C 1
ATOM 770 O O . PHE A 1 101 ? 2.784 -11.435 16.545 1.00 98.31 101 PHE A O 1
ATOM 777 N N . ALA A 1 102 ? 4.831 -10.839 15.817 1.00 98.06 102 ALA A N 1
ATOM 778 C CA . ALA A 1 102 ? 4.547 -11.044 14.408 1.00 98.06 102 ALA A CA 1
ATOM 779 C C . ALA A 1 102 ? 4.122 -12.493 14.129 1.00 98.06 102 ALA A C 1
ATOM 781 O O . ALA A 1 102 ? 4.827 -13.447 14.469 1.00 98.06 102 ALA A O 1
ATOM 782 N N . ASP A 1 103 ? 2.974 -12.666 13.478 1.00 97.38 103 ASP A N 1
ATOM 783 C CA . ASP A 1 103 ? 2.532 -13.978 13.031 1.00 97.38 103 ASP A CA 1
ATOM 784 C C . ASP A 1 103 ? 3.424 -14.481 11.889 1.00 97.38 103 ASP A C 1
ATOM 786 O O . ASP A 1 103 ? 3.432 -13.925 10.786 1.00 97.38 103 ASP A O 1
ATOM 790 N N . SER A 1 104 ? 4.170 -15.551 12.169 1.00 95.62 104 SER A N 1
ATOM 791 C CA . SER A 1 104 ? 5.131 -16.153 11.236 1.00 95.62 104 SER A CA 1
ATOM 792 C C . SER A 1 104 ? 4.503 -16.884 10.042 1.00 95.62 104 SER A C 1
ATOM 794 O O . SER A 1 104 ? 5.224 -17.241 9.111 1.00 95.62 104 SER A O 1
ATOM 796 N N . THR A 1 105 ? 3.190 -17.141 10.059 1.00 95.69 105 THR A N 1
ATOM 797 C CA . THR A 1 105 ? 2.491 -17.824 8.956 1.00 95.69 105 THR A CA 1
ATOM 798 C C . THR A 1 105 ? 2.105 -16.868 7.832 1.00 95.69 105 THR A C 1
ATOM 800 O O . THR A 1 105 ? 1.971 -17.290 6.686 1.00 95.69 105 THR A O 1
ATOM 803 N N . ILE A 1 106 ? 1.989 -15.574 8.136 1.00 95.19 106 ILE A N 1
ATOM 804 C CA . ILE A 1 106 ? 1.718 -14.521 7.160 1.00 95.19 106 ILE A CA 1
ATOM 805 C C . ILE A 1 106 ? 3.059 -14.003 6.651 1.00 95.19 106 ILE A C 1
ATOM 807 O O . ILE A 1 106 ? 3.707 -13.185 7.300 1.00 95.19 106 ILE A O 1
ATOM 811 N N . THR A 1 107 ? 3.500 -14.504 5.501 1.00 93.06 107 THR A N 1
ATOM 812 C CA . THR A 1 107 ? 4.813 -14.162 4.927 1.00 93.06 107 THR A CA 1
ATOM 813 C C . THR A 1 107 ? 4.737 -13.215 3.736 1.00 93.06 107 THR A C 1
ATOM 815 O O . THR A 1 107 ? 5.749 -12.629 3.359 1.00 93.06 107 THR A O 1
ATOM 818 N N . ASP A 1 108 ? 3.557 -13.078 3.133 1.00 94.00 108 ASP A N 1
ATOM 819 C CA . ASP A 1 108 ? 3.332 -12.281 1.932 1.00 94.00 108 ASP A CA 1
ATOM 820 C C . ASP A 1 108 ? 1.954 -11.607 1.939 1.00 94.00 108 ASP A C 1
ATOM 822 O O . ASP A 1 108 ? 1.086 -11.897 2.768 1.00 94.00 108 ASP A O 1
ATOM 826 N N . ARG A 1 109 ? 1.763 -10.673 1.003 1.00 94.88 109 ARG A N 1
ATOM 827 C CA . ARG A 1 109 ? 0.556 -9.838 0.922 1.00 94.88 109 ARG A CA 1
ATOM 828 C C . ARG A 1 109 ? -0.650 -10.529 0.265 1.00 94.88 109 ARG A C 1
ATOM 830 O O . ARG A 1 109 ? -1.711 -9.921 0.166 1.00 94.88 109 ARG A O 1
ATOM 837 N N . PHE A 1 110 ? -0.520 -11.771 -0.201 1.00 95.88 110 PHE A N 1
ATOM 838 C CA . PHE A 1 110 ? -1.554 -12.482 -0.963 1.00 95.88 110 PHE A CA 1
ATOM 839 C C . PHE A 1 110 ? -2.368 -13.483 -0.135 1.00 95.88 110 PHE A C 1
ATOM 841 O O . PHE A 1 110 ? -3.198 -14.193 -0.715 1.00 95.88 110 PHE A O 1
ATOM 848 N N . PHE A 1 111 ? -2.187 -13.509 1.192 1.00 95.44 111 PHE A N 1
ATOM 849 C CA . PHE A 1 111 ? -2.983 -14.339 2.098 1.00 95.44 111 PHE A CA 1
ATOM 850 C C . PHE A 1 111 ? -4.492 -14.135 1.889 1.00 95.44 111 PHE A C 1
ATOM 852 O O . PHE A 1 111 ? -4.987 -13.062 1.520 1.00 95.44 111 PHE A O 1
ATOM 859 N N . LYS A 1 112 ? -5.244 -15.201 2.127 1.00 96.25 112 LYS A N 1
ATOM 860 C CA . LYS A 1 112 ? -6.691 -15.273 1.958 1.00 96.25 112 LYS A CA 1
ATOM 861 C C . LYS A 1 112 ? -7.370 -15.292 3.315 1.00 96.25 112 LYS A C 1
ATOM 863 O O . LYS A 1 112 ? -6.753 -15.478 4.361 1.00 96.25 112 LYS A O 1
ATOM 868 N N . GLN A 1 113 ? -8.692 -15.167 3.296 1.00 96.62 113 GLN A N 1
ATOM 869 C CA . GLN A 1 113 ? -9.485 -15.345 4.507 1.00 96.62 113 GLN A CA 1
ATOM 870 C C . GLN A 1 113 ? -9.178 -16.679 5.208 1.00 96.62 113 GLN A C 1
ATOM 872 O O . GLN A 1 113 ? -9.029 -16.712 6.424 1.00 96.62 113 GLN A O 1
ATOM 877 N N . ALA A 1 114 ? -9.056 -17.765 4.441 1.00 96.50 114 ALA A N 1
ATOM 878 C CA . ALA A 1 114 ? -8.798 -19.093 4.990 1.00 96.50 114 ALA A CA 1
ATOM 879 C C . ALA A 1 114 ? -7.483 -19.181 5.789 1.00 96.50 114 ALA A C 1
ATOM 881 O O . ALA A 1 114 ? -7.377 -20.041 6.661 1.00 96.50 114 ALA A O 1
ATOM 882 N N . ASP A 1 115 ? -6.521 -18.294 5.521 1.00 96.69 115 ASP A N 1
ATOM 883 C CA . ASP A 1 115 ? -5.233 -18.253 6.214 1.00 96.69 115 ASP A CA 1
ATOM 884 C C . ASP A 1 115 ? -5.337 -17.532 7.570 1.00 96.69 115 ASP A C 1
ATOM 886 O O . ASP A 1 115 ? -4.696 -17.941 8.535 1.00 96.69 115 ASP A O 1
ATOM 890 N N . ILE A 1 116 ? -6.201 -16.513 7.687 1.00 97.12 116 ILE A N 1
ATOM 891 C CA . ILE A 1 116 ? -6.420 -15.765 8.943 1.00 97.12 116 ILE A CA 1
ATOM 892 C C . ILE A 1 116 ? -7.563 -16.322 9.802 1.00 97.12 116 ILE A C 1
ATOM 894 O O . ILE A 1 116 ? -7.632 -16.050 11.000 1.00 97.12 116 ILE A O 1
ATOM 898 N N . ASP A 1 117 ? -8.461 -17.122 9.222 1.00 96.75 117 ASP A N 1
ATOM 899 C CA . ASP A 1 117 ? -9.578 -17.756 9.928 1.00 96.75 117 ASP A CA 1
ATOM 900 C C . ASP A 1 117 ? -9.123 -18.574 11.153 1.00 96.75 117 ASP A C 1
ATOM 902 O O . ASP A 1 117 ? -9.744 -18.440 12.214 1.00 96.75 117 ASP A O 1
ATOM 906 N N . PRO A 1 118 ? -8.061 -19.403 11.081 1.00 96.62 118 PRO A N 1
ATOM 907 C CA . PRO A 1 118 ? -7.528 -20.093 12.252 1.00 96.62 118 PRO A CA 1
ATOM 908 C C . PRO A 1 118 ? -7.055 -19.131 13.346 1.00 96.62 118 PRO A C 1
ATOM 910 O O . PRO A 1 118 ? -7.370 -19.361 14.512 1.00 96.62 118 PRO A O 1
ATOM 913 N N . LEU A 1 119 ? -6.368 -18.045 12.974 1.00 96.94 119 LEU A N 1
ATOM 914 C CA . LEU A 1 119 ? -5.836 -17.049 13.912 1.00 96.94 119 LEU A CA 1
ATOM 915 C C . LEU A 1 119 ? -6.974 -16.339 14.657 1.00 96.94 119 LEU A C 1
ATOM 917 O O . LEU A 1 119 ? -6.987 -16.280 15.883 1.00 96.94 119 LEU A O 1
ATOM 921 N N . ILE A 1 120 ? -8.001 -15.893 13.927 1.00 97.75 120 ILE A N 1
ATOM 922 C CA . ILE A 1 120 ? -9.183 -15.248 14.514 1.00 97.75 120 ILE A CA 1
ATOM 923 C C . ILE A 1 120 ? -9.965 -16.224 15.402 1.00 97.75 120 ILE A C 1
ATOM 925 O O . ILE A 1 120 ? -10.457 -15.845 16.466 1.00 97.75 120 ILE A O 1
ATOM 929 N N . ASN A 1 121 ? -10.111 -17.484 14.984 1.00 95.75 121 ASN A N 1
ATOM 930 C CA . ASN A 1 121 ? -10.883 -18.458 15.751 1.00 95.75 121 ASN A CA 1
ATOM 931 C C . ASN A 1 121 ? -10.193 -18.873 17.055 1.00 95.75 121 ASN A C 1
ATOM 933 O O . ASN A 1 121 ? -10.907 -19.117 18.025 1.00 95.75 121 ASN A O 1
ATOM 937 N N . GLN A 1 122 ? -8.858 -18.890 17.119 1.00 96.19 122 GLN A N 1
ATOM 938 C CA . GLN A 1 122 ? -8.122 -19.143 18.367 1.00 96.19 122 GLN A CA 1
ATOM 939 C C . GLN A 1 122 ? -8.448 -18.113 19.458 1.00 96.19 122 GLN A C 1
ATOM 941 O O . GLN A 1 122 ? -8.531 -18.462 20.633 1.00 96.19 122 GLN A O 1
ATOM 946 N N . LEU A 1 123 ? -8.739 -16.863 19.081 1.00 97.81 123 LEU A N 1
ATOM 947 C CA . LEU A 1 123 ? -9.115 -15.813 20.035 1.00 97.81 123 LEU A CA 1
ATOM 948 C C . LEU A 1 123 ? -10.441 -16.100 20.755 1.00 97.81 123 LEU A C 1
ATOM 950 O O . LEU A 1 123 ? -10.690 -15.527 21.810 1.00 97.81 123 LEU A O 1
ATOM 954 N N . ARG A 1 124 ? -11.300 -16.988 20.229 1.00 96.94 124 ARG A N 1
ATOM 955 C CA . ARG A 1 124 ? -12.561 -17.378 20.894 1.00 96.94 124 ARG A CA 1
ATOM 956 C C . ARG A 1 124 ? -12.335 -18.036 22.252 1.00 96.94 124 ARG A C 1
ATOM 958 O O . ARG A 1 124 ? -13.216 -17.953 23.104 1.00 96.94 124 ARG A O 1
ATOM 965 N N . ASP A 1 125 ? -11.188 -18.687 22.422 1.00 94.62 125 ASP A N 1
ATOM 966 C CA . ASP A 1 125 ? -10.835 -19.402 23.645 1.00 94.62 125 ASP A CA 1
ATOM 967 C C . ASP A 1 125 ? -10.133 -18.489 24.670 1.00 94.62 125 ASP A C 1
ATOM 969 O O . ASP A 1 125 ? -9.940 -18.889 25.820 1.00 94.62 125 ASP A O 1
ATOM 973 N N . HIS A 1 126 ? -9.777 -17.256 24.284 1.00 95.44 126 HIS A N 1
ATOM 974 C CA . HIS A 1 126 ? -9.117 -16.292 25.160 1.00 95.44 126 HIS A CA 1
ATOM 975 C C . HIS A 1 126 ? -10.147 -15.449 25.941 1.00 95.44 126 HIS A C 1
ATOM 977 O O . HIS A 1 126 ? -11.022 -14.834 25.327 1.00 95.44 126 HIS A O 1
ATOM 983 N N . PRO A 1 127 ? -10.051 -15.352 27.283 1.00 93.12 127 PRO A N 1
ATOM 984 C CA . PRO A 1 127 ? -11.092 -14.742 28.123 1.00 93.12 127 PRO A CA 1
ATOM 985 C C . PRO A 1 127 ? -11.329 -13.247 27.863 1.00 93.12 127 PRO A C 1
ATOM 987 O O . PRO A 1 127 ? -12.443 -12.764 28.063 1.00 93.12 127 PRO A O 1
ATOM 990 N N . ASP A 1 128 ? -10.306 -12.525 27.405 1.00 93.62 128 ASP A N 1
ATOM 991 C CA . ASP A 1 128 ? -10.393 -11.080 27.147 1.00 93.62 128 ASP A CA 1
ATOM 992 C C . ASP A 1 128 ? -10.925 -10.722 25.751 1.00 93.62 128 ASP A C 1
ATOM 994 O O . ASP A 1 128 ? -11.157 -9.546 25.458 1.00 93.62 128 ASP A O 1
ATOM 998 N N . PHE A 1 129 ? -11.146 -11.721 24.891 1.00 98.38 129 PHE A N 1
ATOM 999 C CA . PHE A 1 129 ? -11.658 -11.521 23.541 1.00 98.38 129 PHE A CA 1
ATOM 1000 C C . PHE A 1 129 ? -13.117 -11.953 23.415 1.00 98.38 129 PHE A C 1
ATOM 1002 O O . PHE A 1 129 ? -13.602 -12.898 24.031 1.00 98.38 129 PHE A O 1
ATOM 1009 N N . THR A 1 130 ? -13.847 -11.263 22.546 1.00 98.38 130 THR A N 1
ATOM 1010 C CA . THR A 1 130 ? -15.141 -11.724 22.041 1.00 98.38 130 THR A CA 1
ATOM 1011 C C . THR A 1 130 ? -15.101 -11.696 20.525 1.00 98.38 130 THR A C 1
ATOM 1013 O O . THR A 1 130 ? -15.019 -10.628 19.923 1.00 98.38 130 THR A O 1
ATOM 1016 N N . VAL A 1 131 ? -15.180 -12.870 19.902 1.00 98.56 131 VAL A N 1
ATOM 1017 C CA . VAL A 1 131 ? -15.209 -13.005 18.442 1.00 98.56 131 VAL A CA 1
ATOM 1018 C C . VAL A 1 131 ? -16.621 -13.352 17.992 1.00 98.56 131 VAL A C 1
ATOM 1020 O O . VAL A 1 131 ? -17.148 -14.433 18.278 1.00 98.56 131 VAL A O 1
ATOM 1023 N N . GLN A 1 132 ? -17.229 -12.452 17.232 1.00 97.81 132 GLN A N 1
ATOM 1024 C CA . GLN A 1 132 ? -18.542 -12.644 16.636 1.00 97.81 132 GLN A CA 1
ATOM 1025 C C . GLN A 1 132 ? -18.409 -12.726 15.117 1.00 97.81 132 GLN A C 1
ATOM 1027 O O . GLN A 1 132 ? -17.719 -11.920 14.503 1.00 97.81 132 GLN A O 1
ATOM 1032 N N . GLN A 1 133 ? -19.103 -13.676 14.489 1.00 98.12 133 GLN A N 1
ATOM 1033 C CA . GLN A 1 133 ? -19.373 -13.570 13.059 1.00 98.12 133 GLN A CA 1
ATOM 1034 C C . GLN A 1 133 ? -20.516 -12.565 12.882 1.00 98.12 133 GLN A C 1
ATOM 1036 O O . GLN A 1 133 ? -21.650 -12.837 13.272 1.00 98.12 133 GLN A O 1
ATOM 1041 N N . GLU A 1 134 ? -20.201 -11.388 12.352 1.00 98.00 134 GLU A N 1
ATOM 1042 C CA . GLU A 1 134 ? -21.159 -10.299 12.167 1.00 98.00 134 GLU A CA 1
ATOM 1043 C C . GLU A 1 134 ? -22.126 -10.597 11.017 1.00 98.00 134 GLU A C 1
ATOM 1045 O O . GLU A 1 134 ? -23.310 -10.274 11.086 1.00 98.00 134 GLU A O 1
ATOM 1050 N N . GLY A 1 135 ? -21.635 -11.284 9.986 1.00 98.50 135 GLY A N 1
ATOM 1051 C CA . GLY A 1 135 ? -22.434 -11.736 8.858 1.00 98.50 135 GLY A CA 1
ATOM 1052 C C . GLY A 1 135 ? -21.602 -12.517 7.850 1.00 98.50 135 GLY A C 1
ATOM 1053 O O . GLY A 1 135 ? -20.637 -13.196 8.215 1.00 98.50 135 GLY A O 1
ATOM 1054 N N . VAL A 1 136 ? -21.998 -12.436 6.583 1.00 98.81 136 VAL A N 1
ATOM 1055 C CA . VAL A 1 136 ? -21.273 -13.032 5.458 1.00 98.81 136 VAL A CA 1
ATOM 1056 C C . VAL A 1 136 ? -21.201 -12.061 4.280 1.00 98.81 136 VAL A C 1
ATOM 1058 O O . VAL A 1 136 ? -22.073 -11.202 4.133 1.00 98.81 136 VAL A O 1
ATOM 1061 N N . SER A 1 137 ? -20.176 -12.217 3.448 1.00 98.69 137 SER A N 1
ATOM 1062 C CA . SER A 1 137 ? -20.021 -11.534 2.163 1.00 98.69 137 SER A CA 1
ATOM 1063 C C . SER A 1 137 ? -21.055 -11.994 1.129 1.00 98.69 137 SER A C 1
ATOM 1065 O O . SER A 1 137 ? -21.844 -12.916 1.365 1.00 98.69 137 SER A O 1
ATOM 1067 N N . VAL A 1 138 ? -21.013 -11.397 -0.063 1.00 98.62 138 VAL A N 1
ATOM 1068 C CA . VAL A 1 138 ? -21.827 -11.809 -1.219 1.00 98.62 138 VAL A CA 1
ATOM 1069 C C . VAL A 1 138 ? -21.670 -13.300 -1.547 1.00 98.62 138 VAL A C 1
ATOM 1071 O O . VAL A 1 138 ? -22.664 -13.964 -1.844 1.00 98.62 138 VAL A O 1
ATOM 1074 N N . GLN A 1 139 ? -20.452 -13.844 -1.493 1.00 98.50 139 GLN A N 1
ATOM 1075 C CA . GLN A 1 139 ? -20.183 -15.263 -1.761 1.00 98.50 139 GLN A CA 1
ATOM 1076 C C . GLN A 1 139 ? -20.264 -16.152 -0.510 1.00 98.50 139 GLN A C 1
ATOM 1078 O O . GLN A 1 139 ? -19.913 -17.330 -0.570 1.00 98.50 139 GLN A O 1
ATOM 1083 N N . GLY A 1 140 ? -20.758 -15.628 0.615 1.00 98.38 140 GLY A N 1
ATOM 1084 C CA . GLY A 1 140 ? -20.997 -16.415 1.824 1.00 98.38 140 GLY A CA 1
ATOM 1085 C C . GLY A 1 140 ? -19.772 -16.604 2.724 1.00 98.38 140 GLY A C 1
ATOM 1086 O O . GLY A 1 140 ? -19.832 -17.419 3.644 1.00 98.38 140 GLY A O 1
ATOM 1087 N N . ARG A 1 141 ? -18.683 -15.861 2.494 1.00 98.50 141 ARG A N 1
ATOM 1088 C CA . ARG A 1 141 ? -17.499 -15.864 3.364 1.00 98.50 141 ARG A CA 1
ATOM 1089 C C . ARG A 1 141 ? -17.796 -15.130 4.675 1.00 98.50 141 ARG A C 1
ATOM 1091 O O . ARG A 1 141 ? -18.415 -14.068 4.619 1.00 98.50 141 ARG A O 1
ATOM 1098 N N . PRO A 1 142 ? -17.406 -15.651 5.850 1.00 98.25 142 PRO A N 1
ATOM 1099 C CA . PRO A 1 142 ? -17.687 -15.003 7.132 1.00 98.25 142 PRO A CA 1
ATOM 1100 C C . PRO A 1 142 ? -17.062 -13.606 7.222 1.00 98.25 142 PRO A C 1
ATOM 1102 O O . PRO A 1 142 ? -15.996 -13.361 6.682 1.00 98.25 142 PRO A O 1
ATOM 1105 N N . ILE A 1 143 ? -17.704 -12.678 7.925 1.00 98.75 143 ILE A N 1
ATOM 1106 C CA . ILE A 1 143 ? -17.095 -11.390 8.292 1.00 98.75 143 ILE A CA 1
ATOM 1107 C C . ILE A 1 143 ? -17.133 -11.300 9.808 1.00 98.75 143 ILE A C 1
ATOM 1109 O O . ILE A 1 143 ? -18.207 -11.401 10.407 1.00 98.75 143 ILE A O 1
ATOM 1113 N N . TYR A 1 144 ? -15.964 -11.157 10.429 1.00 98.69 144 TYR A N 1
ATOM 1114 C CA . TYR A 1 144 ? -15.824 -11.185 11.881 1.00 98.69 144 TYR A CA 1
ATOM 1115 C C . TYR A 1 144 ? -15.734 -9.781 12.475 1.00 98.69 144 TYR A C 1
ATOM 1117 O O . TYR A 1 144 ? -15.121 -8.882 11.904 1.00 98.69 144 TYR A O 1
ATOM 1125 N N . LEU A 1 145 ? -16.313 -9.637 13.663 1.00 98.81 145 LEU A N 1
ATOM 1126 C CA . LEU A 1 145 ? -16.058 -8.556 14.597 1.00 98.81 145 LEU A CA 1
ATOM 1127 C C . LEU A 1 145 ? -15.328 -9.151 15.804 1.00 98.81 145 LEU A C 1
ATOM 1129 O O . LEU A 1 145 ? -15.877 -10.003 16.508 1.00 98.81 145 LEU A O 1
ATOM 1133 N N . VAL A 1 146 ? -14.101 -8.704 16.037 1.00 98.88 146 VAL A N 1
ATOM 1134 C CA . VAL A 1 146 ? -13.307 -9.054 17.218 1.00 98.88 146 VAL A CA 1
ATOM 1135 C C . VAL A 1 146 ? -13.383 -7.886 18.193 1.00 98.88 146 VAL A C 1
ATOM 1137 O O . VAL A 1 146 ? -13.132 -6.745 17.812 1.00 98.88 146 VAL A O 1
ATOM 1140 N N . LYS A 1 147 ? -13.749 -8.151 19.445 1.00 98.81 147 LYS A N 1
ATOM 1141 C CA . LYS A 1 147 ? -13.750 -7.172 20.534 1.00 98.81 147 LYS A CA 1
ATOM 1142 C C . LYS A 1 147 ? -12.704 -7.558 21.579 1.00 98.81 147 LYS A C 1
ATOM 1144 O O . LYS A 1 147 ? -12.624 -8.733 21.930 1.00 98.81 147 LYS A O 1
ATOM 1149 N N . TRP A 1 148 ? -11.995 -6.568 22.117 1.00 98.75 148 TRP A N 1
ATOM 1150 C CA . TRP A 1 148 ? -11.092 -6.704 23.262 1.00 98.75 148 TRP A CA 1
ATOM 1151 C C . TRP A 1 148 ? -11.247 -5.513 24.223 1.00 98.75 148 TRP A C 1
ATOM 1153 O O . TRP A 1 148 ? -11.509 -4.390 23.785 1.00 98.75 148 TRP A O 1
ATOM 1163 N N . GLY A 1 149 ? -11.094 -5.749 25.528 1.00 97.31 149 GLY A N 1
ATOM 1164 C CA . GLY A 1 149 ? -11.233 -4.711 26.557 1.00 97.31 149 GLY A CA 1
ATOM 1165 C C . GLY A 1 149 ? -12.687 -4.315 26.858 1.00 97.31 149 GLY A C 1
ATOM 1166 O O . GLY A 1 149 ? -13.637 -4.737 26.186 1.00 97.31 149 GLY A O 1
ATOM 1167 N N . ASN A 1 150 ? -12.875 -3.534 27.925 1.00 95.88 150 ASN A N 1
ATOM 1168 C CA . ASN A 1 150 ? -14.200 -3.135 28.424 1.00 95.88 150 ASN A CA 1
ATOM 1169 C C . ASN A 1 150 ? -14.265 -1.675 28.893 1.00 95.88 150 ASN A C 1
ATOM 1171 O O . ASN A 1 150 ? -15.212 -1.291 29.584 1.00 95.88 150 ASN A O 1
ATOM 1175 N N . GLY A 1 151 ? -13.271 -0.868 28.536 1.00 97.88 151 GLY A N 1
ATOM 1176 C CA . GLY A 1 151 ? -13.214 0.524 28.941 1.00 97.88 151 GLY A CA 1
ATOM 1177 C C . GLY A 1 151 ? -14.173 1.442 28.179 1.00 97.88 151 GLY A C 1
ATOM 1178 O O . GLY A 1 151 ? -14.740 1.055 27.148 1.00 97.88 151 GLY A O 1
ATOM 1179 N N . PRO A 1 152 ? -14.384 2.669 28.683 1.00 98.19 152 PRO A N 1
ATOM 1180 C CA . PRO A 1 152 ? -15.396 3.590 28.168 1.00 98.19 152 PRO A CA 1
ATOM 1181 C C . PRO A 1 152 ? -15.075 4.162 26.779 1.00 98.19 152 PRO A C 1
ATOM 1183 O O . PRO A 1 152 ? -15.995 4.556 26.057 1.00 98.19 152 PRO A O 1
ATOM 1186 N N . LYS A 1 153 ? -13.801 4.226 26.375 1.00 98.75 153 LYS A N 1
ATOM 1187 C CA . LYS A 1 153 ? -13.392 4.799 25.086 1.00 98.75 153 LYS A CA 1
ATOM 1188 C C . LYS A 1 153 ? -13.422 3.718 24.013 1.00 98.75 153 LYS A C 1
ATOM 1190 O O . LYS A 1 153 ? -12.555 2.853 23.941 1.00 98.75 153 LYS A O 1
ATOM 1195 N N . THR A 1 154 ? -14.438 3.752 23.158 1.00 98.88 154 THR A N 1
ATOM 1196 C CA . THR A 1 154 ? -14.550 2.772 22.070 1.00 98.88 154 THR A CA 1
ATOM 1197 C C . THR A 1 154 ? -13.712 3.191 20.863 1.00 98.88 154 THR A C 1
ATOM 1199 O O . THR A 1 154 ? -13.849 4.316 20.381 1.00 98.88 154 THR A O 1
ATOM 1202 N N . VAL A 1 155 ? -12.890 2.280 20.345 1.00 98.94 155 VAL A N 1
ATOM 1203 C CA . VAL A 1 155 ? -12.066 2.467 19.143 1.00 98.94 155 VAL A CA 1
ATOM 1204 C C . VAL A 1 155 ? -12.444 1.398 18.129 1.00 98.94 155 VAL A C 1
ATOM 1206 O O . VAL A 1 155 ? -12.447 0.214 18.460 1.00 98.94 155 VAL A O 1
ATOM 1209 N N . PHE A 1 156 ? -12.775 1.800 16.903 1.00 98.94 156 PHE A N 1
ATOM 1210 C CA . PHE A 1 156 ? -13.172 0.877 15.842 1.00 98.94 156 PHE A CA 1
ATOM 1211 C C . PHE A 1 156 ? -12.181 0.890 14.681 1.00 98.94 156 PHE A C 1
ATOM 1213 O O . PHE A 1 156 ? -11.934 1.929 14.084 1.00 98.94 156 PHE A O 1
ATOM 1220 N N . MET A 1 157 ? -11.632 -0.266 14.336 1.00 98.88 157 MET A N 1
ATOM 1221 C CA . MET A 1 157 ? -10.688 -0.447 13.238 1.00 98.88 157 MET A CA 1
ATOM 1222 C C . MET A 1 157 ? -11.292 -1.387 12.204 1.00 98.88 157 MET A C 1
ATOM 1224 O O . MET A 1 157 ? -11.820 -2.445 12.553 1.00 98.88 157 MET A O 1
ATOM 1228 N N . TRP A 1 158 ? -11.201 -1.022 10.932 1.00 98.88 158 TRP A N 1
ATOM 1229 C CA . TRP A 1 158 ? -11.583 -1.906 9.838 1.00 98.88 158 TRP A CA 1
ATOM 1230 C C . TRP A 1 158 ? -10.531 -1.855 8.737 1.00 98.88 158 TRP A C 1
ATOM 1232 O O . TRP A 1 158 ? -10.012 -0.788 8.404 1.00 98.88 158 TRP A O 1
ATOM 1242 N N . SER A 1 159 ? -10.219 -3.019 8.178 1.00 98.75 159 SER A N 1
ATOM 1243 C CA . SER A 1 159 ? -9.218 -3.174 7.123 1.00 98.75 159 SER A CA 1
ATOM 1244 C C . SER A 1 159 ? -9.765 -3.960 5.942 1.00 98.75 159 SER A C 1
ATOM 1246 O O . SER A 1 159 ? -10.783 -4.660 6.026 1.00 98.75 159 SER A O 1
ATOM 1248 N N . GLN A 1 160 ? -9.080 -3.803 4.807 1.00 98.25 160 GLN A N 1
ATOM 1249 C CA . GLN A 1 160 ? -9.293 -4.591 3.595 1.00 98.25 160 GLN A CA 1
ATOM 1250 C C . GLN A 1 160 ? -10.756 -4.573 3.122 1.00 98.25 160 GLN A C 1
ATOM 1252 O O . GLN A 1 160 ? -11.326 -5.574 2.687 1.00 98.25 160 GLN A O 1
ATOM 1257 N N . MET A 1 161 ? -11.391 -3.396 3.210 1.00 98.50 161 MET A N 1
ATOM 1258 C CA . MET A 1 161 ? -12.649 -3.125 2.503 1.00 98.50 161 MET A CA 1
ATOM 1259 C C . MET A 1 161 ? -12.438 -3.061 0.989 1.00 98.50 161 MET A C 1
ATOM 1261 O O . MET A 1 161 ? -13.344 -3.363 0.210 1.00 98.50 161 MET A O 1
ATOM 1265 N N . HIS A 1 162 ? -11.217 -2.733 0.578 1.00 98.69 162 HIS A N 1
ATOM 1266 C CA . HIS A 1 162 ? -10.704 -3.114 -0.720 1.00 98.69 162 HIS A CA 1
ATOM 1267 C C . HIS A 1 162 ? -9.891 -4.396 -0.563 1.00 98.69 162 HIS A C 1
ATOM 1269 O O . HIS A 1 162 ? -8.993 -4.466 0.270 1.00 98.69 162 HIS A O 1
ATOM 1275 N N . GLY A 1 163 ? -10.222 -5.424 -1.339 1.00 98.19 163 GLY A N 1
ATOM 1276 C CA . GLY A 1 163 ? -9.656 -6.759 -1.147 1.00 98.19 163 GLY A CA 1
ATOM 1277 C C . GLY A 1 163 ? -8.150 -6.860 -1.406 1.00 98.19 163 GLY A C 1
ATOM 1278 O O . GLY A 1 163 ? -7.486 -7.698 -0.807 1.00 98.19 163 GLY A O 1
ATOM 1279 N N . ASN A 1 164 ? -7.601 -5.987 -2.251 1.00 98.00 164 ASN A N 1
ATOM 1280 C CA . ASN A 1 164 ? -6.181 -5.921 -2.605 1.00 98.00 164 ASN A CA 1
ATOM 1281 C C . ASN A 1 164 ? -5.355 -4.975 -1.713 1.00 98.00 164 ASN A C 1
ATOM 1283 O O . ASN A 1 164 ? -4.292 -4.527 -2.138 1.00 98.00 164 ASN A O 1
ATOM 1287 N N . GLU A 1 165 ? -5.847 -4.640 -0.519 1.00 98.44 165 GLU A N 1
ATOM 1288 C CA . GLU A 1 165 ? -5.186 -3.727 0.425 1.00 98.44 165 GLU A CA 1
ATOM 1289 C C . GLU A 1 165 ? -4.926 -4.443 1.774 1.00 98.44 165 GLU A C 1
ATOM 1291 O O . GLU A 1 165 ? -5.624 -4.205 2.763 1.00 98.44 165 GLU A O 1
ATOM 1296 N N . PRO A 1 166 ? -3.988 -5.411 1.799 1.00 98.12 166 PRO A N 1
ATOM 1297 C CA . PRO A 1 166 ? -3.839 -6.399 2.872 1.00 98.12 166 PRO A CA 1
ATOM 1298 C C . PRO A 1 166 ? -2.977 -5.943 4.063 1.00 98.12 166 PRO A C 1
ATOM 1300 O O . PRO A 1 166 ? -3.011 -6.590 5.110 1.00 98.12 166 PRO A O 1
ATOM 1303 N N . THR A 1 167 ? -2.191 -4.866 3.927 1.00 98.69 167 THR A N 1
ATOM 1304 C CA . THR A 1 167 ? -1.099 -4.518 4.864 1.00 98.69 167 THR A CA 1
ATOM 1305 C C . THR A 1 167 ? -1.551 -4.466 6.314 1.00 98.69 167 THR A C 1
ATOM 1307 O O . THR A 1 167 ? -0.975 -5.112 7.189 1.00 98.69 167 THR A O 1
ATOM 1310 N N . ALA A 1 168 ? -2.615 -3.711 6.570 1.00 98.44 168 ALA A N 1
ATOM 1311 C CA . ALA A 1 168 ? -3.095 -3.511 7.922 1.00 98.44 168 ALA A CA 1
ATOM 1312 C C . ALA A 1 168 ? -3.769 -4.762 8.494 1.00 98.44 168 ALA A C 1
ATOM 1314 O O . ALA A 1 168 ? -3.679 -5.001 9.691 1.00 98.44 168 ALA A O 1
ATOM 1315 N N . THR A 1 169 ? -4.393 -5.596 7.659 1.00 98.75 169 THR A N 1
ATOM 1316 C CA . THR A 1 169 ? -4.957 -6.876 8.106 1.00 98.75 169 THR A CA 1
ATOM 1317 C C . THR A 1 169 ? -3.865 -7.804 8.639 1.00 98.75 169 THR A C 1
ATOM 1319 O O . THR A 1 169 ? -4.086 -8.444 9.664 1.00 98.75 169 THR A O 1
ATOM 1322 N N . MET A 1 170 ? -2.680 -7.830 8.008 1.00 98.69 170 MET A N 1
ATOM 1323 C CA . MET A 1 170 ? -1.522 -8.560 8.548 1.00 98.69 170 MET A CA 1
ATOM 1324 C C . MET A 1 170 ? -1.148 -8.030 9.935 1.00 98.69 170 MET A C 1
ATOM 1326 O O . MET A 1 170 ? -1.048 -8.800 10.885 1.00 98.69 170 MET A O 1
ATOM 1330 N N . ALA A 1 171 ? -1.032 -6.704 10.064 1.00 98.81 171 ALA A N 1
ATOM 1331 C CA . ALA A 1 171 ? -0.682 -6.058 11.325 1.00 98.81 171 ALA A CA 1
ATOM 1332 C C . ALA A 1 171 ? -1.722 -6.306 12.429 1.00 98.81 171 ALA A C 1
ATOM 1334 O O . ALA A 1 171 ? -1.365 -6.437 13.597 1.00 98.81 171 ALA A O 1
ATOM 1335 N N . LEU A 1 172 ? -3.011 -6.415 12.085 1.00 98.88 172 LEU A N 1
ATOM 1336 C CA . LEU A 1 172 ? -4.055 -6.747 13.054 1.00 98.88 172 LEU A CA 1
ATOM 1337 C C . LEU A 1 172 ? -3.873 -8.143 13.656 1.00 98.88 172 LEU A C 1
ATOM 1339 O O . LEU A 1 172 ? -4.176 -8.315 14.835 1.00 98.88 172 LEU A O 1
ATOM 1343 N N . MET A 1 173 ? -3.361 -9.118 12.898 1.00 98.75 173 MET A N 1
ATOM 1344 C CA . MET A 1 173 ? -3.057 -10.442 13.456 1.00 98.75 173 MET A CA 1
ATOM 1345 C C . MET A 1 173 ? -1.931 -10.353 14.494 1.00 98.75 173 MET A C 1
ATOM 1347 O O . MET A 1 173 ? -2.026 -10.953 15.562 1.00 98.75 173 MET A O 1
ATOM 1351 N N . ASP A 1 174 ? -0.923 -9.515 14.243 1.00 98.81 174 ASP A N 1
ATOM 1352 C CA . ASP A 1 174 ? 0.177 -9.272 15.187 1.00 98.81 174 ASP A CA 1
ATOM 1353 C C . ASP A 1 174 ? -0.308 -8.545 16.443 1.00 98.81 174 ASP A C 1
ATOM 1355 O O . ASP A 1 174 ? 0.070 -8.886 17.565 1.00 98.81 174 ASP A O 1
ATOM 1359 N N . VAL A 1 175 ? -1.201 -7.564 16.274 1.00 98.88 175 VAL A N 1
ATOM 1360 C CA . VAL A 1 175 ? -1.855 -6.870 17.391 1.00 98.88 175 VAL A CA 1
ATOM 1361 C C . VAL A 1 175 ? -2.660 -7.858 18.236 1.00 98.88 175 VAL A C 1
ATOM 1363 O O . VAL A 1 175 ? -2.632 -7.767 19.461 1.00 98.88 175 VAL A O 1
ATOM 1366 N N . PHE A 1 176 ? -3.343 -8.832 17.629 1.00 98.81 176 PHE A N 1
ATOM 1367 C CA . PHE A 1 176 ? -4.044 -9.871 18.386 1.00 98.81 176 PHE A CA 1
ATOM 1368 C C . PHE A 1 176 ? -3.085 -10.741 19.196 1.00 98.81 176 PHE A C 1
ATOM 1370 O O . PHE A 1 176 ? -3.354 -10.971 20.374 1.00 98.81 176 PHE A O 1
ATOM 1377 N N . ASN A 1 177 ? -1.949 -11.139 18.620 1.00 98.56 177 ASN A N 1
ATOM 1378 C CA . ASN A 1 177 ? -0.906 -11.867 19.345 1.00 98.56 177 ASN A CA 1
ATOM 1379 C C . ASN A 1 177 ? -0.358 -11.053 20.528 1.00 98.56 177 ASN A C 1
ATOM 1381 O O . ASN A 1 177 ? -0.203 -11.593 21.621 1.00 98.56 177 ASN A O 1
ATOM 1385 N N . PHE A 1 178 ? -0.123 -9.748 20.345 1.00 98.62 178 PHE A N 1
ATOM 1386 C CA . PHE A 1 178 ? 0.304 -8.852 21.425 1.00 98.62 178 PHE A CA 1
ATOM 1387 C C . PHE A 1 178 ? -0.741 -8.748 22.543 1.00 98.62 178 PHE A C 1
ATOM 1389 O O . PHE A 1 178 ? -0.390 -8.802 23.720 1.00 98.62 178 PHE A O 1
ATOM 1396 N N . LEU A 1 179 ? -2.020 -8.585 22.189 1.00 98.62 179 LEU A N 1
ATOM 1397 C CA . LEU A 1 179 ? -3.122 -8.402 23.140 1.00 98.62 179 LEU A CA 1
ATOM 1398 C C . LEU A 1 179 ? -3.519 -9.696 23.869 1.00 98.62 179 LEU A C 1
ATOM 1400 O O . LEU A 1 179 ? -4.045 -9.620 24.977 1.00 98.62 179 LEU A O 1
ATOM 1404 N N . ALA A 1 180 ? -3.295 -10.860 23.254 1.00 97.75 180 ALA A N 1
ATOM 1405 C CA . ALA A 1 180 ? -3.516 -12.179 23.853 1.00 97.75 180 ALA A CA 1
ATOM 1406 C C . ALA A 1 180 ? -2.332 -12.665 24.707 1.00 97.75 180 ALA A C 1
ATOM 1408 O O . ALA A 1 180 ? -2.430 -13.691 25.378 1.00 97.75 180 ALA A O 1
ATOM 1409 N N . ALA A 1 181 ? -1.198 -11.965 24.661 1.00 97.00 181 ALA A N 1
ATOM 1410 C CA . ALA A 1 181 ? -0.042 -12.288 25.479 1.00 97.00 181 ALA A CA 1
ATOM 1411 C C . ALA A 1 181 ? -0.233 -11.869 26.945 1.00 97.00 181 ALA A C 1
ATOM 1413 O O . ALA A 1 181 ? -1.091 -11.056 27.290 1.00 97.00 181 ALA A O 1
ATOM 1414 N N . GLY A 1 182 ? 0.617 -12.414 27.809 1.00 94.31 182 GLY A N 1
ATOM 1415 C CA . GLY A 1 182 ? 0.695 -12.059 29.219 1.00 94.31 182 GLY A CA 1
ATOM 1416 C C . GLY A 1 182 ? 2.012 -12.520 29.831 1.00 94.31 182 GLY A C 1
ATOM 1417 O O . GLY A 1 182 ? 2.776 -13.241 29.185 1.00 94.31 182 GLY A O 1
ATOM 1418 N N . GLU A 1 183 ? 2.245 -12.122 31.081 1.00 93.25 183 GLU A N 1
ATOM 1419 C CA . GLU A 1 183 ? 3.461 -12.429 31.847 1.00 93.25 183 GLU A CA 1
ATOM 1420 C C . GLU A 1 183 ? 4.725 -11.820 31.217 1.00 93.25 183 GLU A C 1
ATOM 1422 O O . GLU A 1 183 ? 5.788 -12.446 31.169 1.00 93.25 183 GLU A O 1
ATOM 1427 N N . ASP A 1 184 ? 4.611 -10.584 30.727 1.00 96.44 184 ASP A N 1
ATOM 1428 C CA . ASP A 1 184 ? 5.706 -9.869 30.076 1.00 96.44 184 ASP A CA 1
ATOM 1429 C C . ASP A 1 184 ? 5.737 -8.359 30.375 1.00 96.44 184 ASP A C 1
ATOM 1431 O O . ASP A 1 184 ? 4.919 -7.822 31.121 1.00 96.44 184 ASP A O 1
ATOM 1435 N N . GLU A 1 185 ? 6.722 -7.665 29.806 1.00 95.50 185 GLU A N 1
ATOM 1436 C CA . GLU A 1 185 ? 7.000 -6.247 30.035 1.00 95.50 185 GLU A CA 1
ATOM 1437 C C . GLU A 1 185 ? 5.903 -5.273 29.563 1.00 95.50 185 GLU A C 1
ATOM 1439 O O . GLU A 1 185 ? 6.021 -4.076 29.828 1.00 95.50 185 GLU A O 1
ATOM 1444 N N . PHE A 1 186 ? 4.867 -5.759 28.874 1.00 97.62 186 PHE A N 1
ATOM 1445 C CA . PHE A 1 186 ? 3.728 -4.984 28.373 1.00 97.62 186 PHE A CA 1
ATOM 1446 C C . PHE A 1 186 ? 2.413 -5.252 29.133 1.00 97.62 186 PHE A C 1
ATOM 1448 O O . PHE A 1 186 ? 1.341 -4.793 28.725 1.00 97.62 186 PHE A O 1
ATOM 1455 N N . ASP A 1 187 ? 2.462 -6.008 30.238 1.00 97.44 187 ASP A N 1
ATOM 1456 C CA . ASP A 1 187 ? 1.284 -6.318 31.063 1.00 97.44 187 ASP A CA 1
ATOM 1457 C C . ASP A 1 187 ? 0.626 -5.064 31.659 1.00 97.44 187 ASP A C 1
ATOM 1459 O O . ASP A 1 187 ? -0.591 -5.033 31.875 1.00 97.44 187 ASP A O 1
ATOM 1463 N N . ASP A 1 188 ? 1.413 -4.025 31.940 1.00 96.88 188 ASP A N 1
ATOM 1464 C CA . ASP A 1 188 ? 0.914 -2.767 32.492 1.00 96.88 188 ASP A CA 1
ATOM 1465 C C . ASP A 1 188 ? 0.119 -1.980 31.447 1.00 96.88 188 ASP A C 1
ATOM 1467 O O . ASP A 1 188 ? -1.002 -1.553 31.736 1.00 96.88 188 ASP A O 1
ATOM 1471 N N . GLU A 1 189 ? 0.641 -1.878 30.225 1.00 97.56 189 GLU A N 1
ATOM 1472 C CA . GLU A 1 189 ? -0.026 -1.257 29.084 1.00 97.56 189 GLU A CA 1
ATOM 1473 C C . GLU A 1 189 ? -1.314 -2.009 28.724 1.00 97.56 189 GLU A C 1
ATOM 1475 O O . GLU A 1 189 ? -2.377 -1.394 28.635 1.00 97.56 189 GLU A O 1
ATOM 1480 N N . ARG A 1 190 ? -1.280 -3.347 28.609 1.00 98.25 190 ARG A N 1
ATOM 1481 C CA . ARG A 1 190 ? -2.497 -4.142 28.351 1.00 98.25 190 ARG A CA 1
ATOM 1482 C C . ARG A 1 190 ? -3.541 -3.954 29.447 1.00 98.25 190 ARG A C 1
ATOM 1484 O O . ARG A 1 190 ? -4.724 -3.778 29.156 1.00 98.25 190 ARG A O 1
ATOM 1491 N N . ARG A 1 191 ? -3.137 -3.958 30.717 1.00 97.81 191 ARG A N 1
ATOM 1492 C CA . ARG A 1 191 ? -4.075 -3.763 31.828 1.00 97.81 191 ARG A CA 1
ATOM 1493 C C . ARG A 1 191 ? -4.708 -2.375 31.789 1.00 97.81 191 ARG A C 1
ATOM 1495 O O . ARG A 1 191 ? -5.928 -2.285 31.916 1.00 97.81 191 ARG A O 1
ATOM 1502 N N . GLU A 1 192 ? -3.916 -1.327 31.580 1.00 98.06 192 GLU A N 1
ATOM 1503 C CA . GLU A 1 192 ? -4.405 0.045 31.413 1.00 98.06 192 GLU A CA 1
ATOM 1504 C C . GLU A 1 192 ? -5.394 0.140 30.242 1.00 98.06 192 GLU A C 1
ATOM 1506 O O . GLU A 1 192 ? -6.538 0.563 30.417 1.00 98.06 192 GLU A O 1
ATOM 1511 N N . TRP A 1 193 ? -5.008 -0.340 29.058 1.00 98.56 193 TRP A N 1
ATOM 1512 C CA . TRP A 1 193 ? -5.861 -0.279 27.873 1.00 98.56 193 TRP A CA 1
ATOM 1513 C C . TRP A 1 193 ? -7.150 -1.077 28.042 1.00 98.56 193 TRP A C 1
ATOM 1515 O O . TRP A 1 193 ? -8.193 -0.630 27.584 1.00 98.56 193 TRP A O 1
ATOM 1525 N N . SER A 1 194 ? -7.127 -2.224 28.724 1.00 98.12 194 SER A N 1
ATOM 1526 C CA . SER A 1 194 ? -8.340 -3.025 28.948 1.00 98.12 194 SER A CA 1
ATOM 1527 C C . SER A 1 194 ? -9.400 -2.287 29.783 1.00 98.12 194 SER A C 1
ATOM 1529 O O . SER A 1 194 ? -10.600 -2.541 29.624 1.00 98.12 194 SER A O 1
ATOM 1531 N N . GLN A 1 195 ? -8.956 -1.372 30.656 1.00 98.19 195 GLN A N 1
ATOM 1532 C CA . GLN A 1 195 ? -9.791 -0.571 31.556 1.00 98.19 195 GLN A CA 1
ATOM 1533 C C . GLN A 1 195 ? -10.267 0.731 30.907 1.00 98.19 195 GLN A C 1
ATOM 1535 O O . GLN A 1 195 ? -11.367 1.188 31.213 1.00 98.19 195 GLN A O 1
ATOM 1540 N N . GLU A 1 196 ? -9.479 1.296 29.992 1.00 98.75 196 GLU A N 1
ATOM 1541 C CA . GLU A 1 196 ? -9.788 2.564 29.321 1.00 98.75 196 GLU A CA 1
ATOM 1542 C C . GLU A 1 196 ? -10.455 2.384 27.953 1.00 98.75 196 GLU A C 1
ATOM 1544 O O . GLU A 1 196 ? -11.315 3.180 27.561 1.00 98.75 196 GLU A O 1
ATOM 1549 N N . LEU A 1 197 ? -10.128 1.305 27.242 1.00 98.88 197 LEU A N 1
ATOM 1550 C CA . LEU A 1 197 ? -10.527 1.079 25.860 1.00 98.88 197 LEU A CA 1
ATOM 1551 C C . LEU A 1 197 ? -11.493 -0.098 25.702 1.00 98.88 197 LEU A C 1
ATOM 1553 O O . LEU A 1 197 ? -11.372 -1.150 26.332 1.00 98.88 197 LEU A O 1
ATOM 1557 N N . THR A 1 198 ? -12.425 0.072 24.771 1.00 98.81 198 THR A N 1
ATOM 1558 C CA . THR A 1 198 ? -13.110 -1.029 24.091 1.00 98.81 198 THR A CA 1
ATOM 1559 C C . THR A 1 198 ? -12.636 -1.035 22.642 1.00 98.81 198 THR A C 1
ATOM 1561 O O . THR A 1 198 ? -13.018 -0.166 21.857 1.00 98.81 198 THR A O 1
ATOM 1564 N N . LEU A 1 199 ? -11.792 -1.999 22.285 1.00 98.94 199 LEU A N 1
ATOM 1565 C CA . LEU A 1 199 ? -11.241 -2.140 20.942 1.00 98.94 199 LEU A CA 1
ATOM 1566 C C . LEU A 1 199 ? -12.138 -3.053 20.105 1.00 98.94 199 LEU A C 1
ATOM 1568 O O . LEU A 1 199 ? -12.492 -4.149 20.536 1.00 98.94 199 LEU A O 1
ATOM 1572 N N . LEU A 1 200 ? -12.512 -2.594 18.913 1.00 98.94 200 LEU A N 1
ATOM 1573 C CA . LEU A 1 200 ? -13.350 -3.313 17.958 1.00 98.94 200 LEU A CA 1
ATOM 1574 C C . LEU A 1 200 ? -12.618 -3.422 16.627 1.00 98.94 200 LEU A C 1
ATOM 1576 O O . LEU A 1 200 ? -12.231 -2.407 16.056 1.00 98.94 200 LEU A O 1
ATOM 1580 N N . PHE A 1 201 ? -12.494 -4.630 16.098 1.00 98.94 201 PHE A N 1
ATOM 1581 C CA . PHE A 1 201 ? -11.783 -4.899 14.857 1.00 98.94 201 PHE A CA 1
ATOM 1582 C C . PHE A 1 201 ? -12.694 -5.626 13.876 1.00 98.94 201 PHE A C 1
ATOM 1584 O O . PHE A 1 201 ? -13.296 -6.642 14.224 1.00 98.94 201 PHE A O 1
ATOM 1591 N N . MET A 1 202 ? -12.756 -5.138 12.640 1.00 98.81 202 MET A N 1
ATOM 1592 C CA . MET A 1 202 ? -13.292 -5.865 11.489 1.00 98.81 202 MET A CA 1
ATOM 1593 C C . MET A 1 202 ? -12.132 -6.136 10.516 1.00 98.81 202 MET A C 1
ATOM 1595 O O . MET A 1 202 ? -11.901 -5.322 9.619 1.00 98.81 202 MET A O 1
ATOM 1599 N N . PRO A 1 203 ? -11.360 -7.229 10.712 1.00 98.44 203 PRO A N 1
ATOM 1600 C CA . PRO A 1 203 ? -10.047 -7.389 10.076 1.00 98.44 203 PRO A CA 1
ATOM 1601 C C . PRO A 1 203 ? -10.091 -7.611 8.564 1.00 98.44 203 PRO A C 1
ATOM 1603 O O . PRO A 1 203 ? -9.096 -7.431 7.881 1.00 98.44 203 PRO A O 1
ATOM 1606 N N . MET A 1 204 ? -11.224 -8.041 8.018 1.00 98.69 204 MET A N 1
ATOM 1607 C CA . MET A 1 204 ? -11.376 -8.223 6.580 1.00 98.69 204 MET A CA 1
ATOM 1608 C C . MET A 1 204 ? -12.828 -7.961 6.207 1.00 98.69 204 MET A C 1
ATOM 1610 O O . MET A 1 204 ? -13.689 -8.830 6.342 1.00 98.69 204 MET A O 1
ATOM 1614 N N . VAL A 1 205 ? -13.111 -6.732 5.774 1.00 98.81 205 VAL A N 1
ATOM 1615 C CA . VAL A 1 205 ? -14.471 -6.325 5.387 1.00 98.81 205 VAL A CA 1
ATOM 1616 C C . VAL A 1 205 ? -14.874 -6.957 4.048 1.00 98.81 205 VAL A C 1
ATOM 1618 O O . VAL A 1 205 ? -16.035 -7.315 3.873 1.00 98.81 205 VAL A O 1
ATOM 1621 N N . ASN A 1 206 ? -13.933 -7.112 3.109 1.00 98.81 206 ASN A N 1
ATOM 1622 C CA . ASN A 1 206 ? -14.182 -7.630 1.761 1.00 98.81 206 ASN A CA 1
ATOM 1623 C C . ASN A 1 206 ? -13.415 -8.939 1.482 1.00 98.81 206 ASN A C 1
ATOM 1625 O O . ASN A 1 206 ? -12.475 -8.946 0.679 1.00 98.81 206 ASN A O 1
ATOM 1629 N N . PRO A 1 207 ? -13.808 -10.063 2.109 1.00 98.69 207 PRO A N 1
ATOM 1630 C CA . PRO A 1 207 ? -13.119 -11.336 1.908 1.00 98.69 207 PRO A CA 1
ATOM 1631 C C . PRO A 1 207 ? -13.260 -11.873 0.474 1.00 98.69 207 PRO A C 1
ATOM 1633 O O . PRO A 1 207 ? -12.383 -12.584 -0.007 1.00 98.69 207 PRO A O 1
ATOM 1636 N N . ASP A 1 208 ? -14.319 -11.497 -0.250 1.00 98.62 208 ASP A N 1
ATOM 1637 C CA . ASP A 1 208 ? -14.505 -11.895 -1.650 1.00 98.62 208 ASP A CA 1
ATOM 1638 C C . ASP A 1 208 ? -13.510 -11.203 -2.586 1.00 98.62 208 ASP A C 1
ATOM 1640 O O . ASP A 1 208 ? -12.966 -11.832 -3.491 1.00 98.62 208 ASP A O 1
ATOM 1644 N N . GLY A 1 209 ? -13.260 -9.908 -2.372 1.00 98.44 209 GLY A N 1
ATOM 1645 C CA . GLY A 1 209 ? -12.230 -9.179 -3.104 1.00 98.44 209 GLY A CA 1
ATOM 1646 C C . GLY A 1 209 ? -10.825 -9.664 -2.747 1.00 98.44 209 GLY A C 1
ATOM 1647 O O . GLY A 1 209 ? -9.970 -9.739 -3.627 1.00 98.44 209 GLY A O 1
ATOM 1648 N N . ALA A 1 210 ? -10.592 -10.012 -1.475 1.00 98.19 210 ALA A N 1
ATOM 1649 C CA . ALA A 1 210 ? -9.312 -10.534 -0.996 1.00 98.19 210 ALA A CA 1
ATOM 1650 C C . ALA A 1 210 ? -8.955 -11.879 -1.644 1.00 98.19 210 ALA A C 1
ATOM 1652 O O . ALA A 1 210 ? -7.808 -12.086 -2.042 1.00 98.19 210 ALA A O 1
ATOM 1653 N N . GLU A 1 211 ? -9.950 -12.754 -1.841 1.00 97.88 211 GLU A N 1
ATOM 1654 C CA . GLU A 1 211 ? -9.772 -14.044 -2.517 1.00 97.88 211 GLU A CA 1
ATOM 1655 C C . GLU A 1 211 ? -9.026 -13.895 -3.850 1.00 97.88 211 GLU A C 1
ATOM 1657 O O . GLU A 1 211 ? -8.078 -14.623 -4.138 1.00 97.88 211 GLU A O 1
ATOM 1662 N N . VAL A 1 212 ? -9.419 -12.898 -4.642 1.00 97.00 212 VAL A N 1
ATOM 1663 C CA . VAL A 1 212 ? -8.903 -12.668 -5.997 1.00 97.00 212 VAL A CA 1
ATOM 1664 C C . VAL A 1 212 ? -8.022 -11.418 -6.097 1.00 97.00 212 VAL A C 1
ATOM 1666 O O . VAL A 1 212 ? -7.798 -10.917 -7.196 1.00 97.00 212 VAL A O 1
ATOM 1669 N N . TYR A 1 213 ? -7.523 -10.923 -4.957 1.00 97.50 213 TYR A N 1
ATOM 1670 C CA . TYR A 1 213 ? -6.646 -9.753 -4.840 1.00 97.50 213 TYR A CA 1
ATOM 1671 C C . TYR A 1 213 ? -7.123 -8.557 -5.682 1.00 97.50 213 TYR A C 1
ATOM 1673 O O . TYR A 1 213 ? -6.402 -7.996 -6.509 1.00 97.50 213 TYR A O 1
ATOM 1681 N N . GLN A 1 214 ? -8.377 -8.149 -5.483 1.00 97.31 214 GLN A N 1
ATOM 1682 C CA . GLN A 1 214 ? -8.974 -7.029 -6.207 1.00 97.31 214 GLN A CA 1
ATOM 1683 C C . GLN A 1 214 ? -9.617 -6.005 -5.272 1.00 97.31 214 GLN A C 1
ATOM 1685 O O . GLN A 1 214 ? -10.064 -6.313 -4.170 1.00 97.31 214 GLN A O 1
ATOM 1690 N N . ARG A 1 215 ? -9.754 -4.773 -5.765 1.00 98.06 215 ARG A N 1
ATOM 1691 C CA . ARG A 1 215 ? -10.333 -3.663 -5.000 1.00 98.06 215 ARG A CA 1
ATOM 1692 C C . ARG A 1 215 ? -11.799 -3.872 -4.617 1.00 98.06 215 ARG A C 1
ATOM 1694 O O . ARG A 1 215 ? -12.210 -3.501 -3.526 1.00 98.06 215 ARG A O 1
ATOM 1701 N N . ARG A 1 216 ? -12.620 -4.402 -5.518 1.00 98.62 216 ARG A N 1
ATOM 1702 C CA . ARG A 1 216 ? -14.083 -4.439 -5.354 1.00 98.62 216 ARG A CA 1
ATOM 1703 C C . ARG A 1 216 ? -14.564 -5.785 -4.833 1.00 98.62 216 ARG A C 1
ATOM 1705 O O . ARG A 1 216 ? -13.851 -6.778 -4.940 1.00 98.62 216 ARG A O 1
ATOM 1712 N N . ASN A 1 217 ? -15.757 -5.833 -4.248 1.00 98.38 217 ASN A N 1
ATOM 1713 C CA . ASN A 1 217 ? -16.344 -7.106 -3.812 1.00 98.38 217 ASN A CA 1
ATOM 1714 C C . ASN A 1 217 ? -16.801 -7.959 -5.016 1.00 98.38 217 ASN A C 1
ATOM 1716 O O . ASN A 1 217 ? -16.618 -7.578 -6.175 1.00 98.38 217 ASN A O 1
ATOM 1720 N N . ALA A 1 218 ? -17.441 -9.103 -4.761 1.00 98.19 218 ALA A N 1
ATOM 1721 C CA . ALA A 1 218 ? -17.914 -10.005 -5.817 1.00 98.19 218 ALA A CA 1
ATOM 1722 C C . ALA A 1 218 ? -18.984 -9.412 -6.760 1.00 98.19 218 ALA A C 1
ATOM 1724 O O . ALA A 1 218 ? -19.256 -9.996 -7.807 1.00 98.19 218 ALA A O 1
ATOM 1725 N N . LEU A 1 219 ? -19.600 -8.276 -6.410 1.00 97.75 219 LEU A N 1
ATOM 1726 C CA . LEU A 1 219 ? -20.567 -7.557 -7.253 1.00 97.75 219 LEU A CA 1
A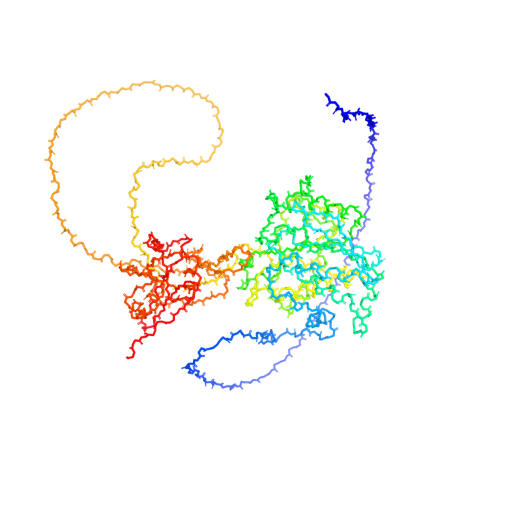TOM 1727 C C . LEU A 1 219 ? -19.933 -6.387 -8.021 1.00 97.75 219 LEU A C 1
ATOM 1729 O O . LEU A 1 219 ? -20.660 -5.589 -8.607 1.00 97.75 219 LEU A O 1
ATOM 1733 N N . ASP A 1 220 ? -18.603 -6.259 -7.991 1.00 97.81 220 ASP A N 1
ATOM 1734 C CA . ASP A 1 220 ? -17.864 -5.103 -8.513 1.00 97.81 220 ASP A CA 1
ATOM 1735 C C . ASP A 1 220 ? -18.290 -3.775 -7.841 1.00 97.81 220 ASP A C 1
ATOM 1737 O O . ASP A 1 220 ? -18.202 -2.688 -8.414 1.00 97.81 220 ASP A O 1
ATOM 1741 N N . VAL A 1 221 ? -18.749 -3.841 -6.585 1.00 98.19 221 VAL A N 1
ATOM 1742 C CA . VAL A 1 221 ? -19.014 -2.652 -5.768 1.00 98.19 221 VAL A CA 1
ATOM 1743 C C . VAL A 1 221 ? -17.720 -2.234 -5.079 1.00 98.19 221 VAL A C 1
ATOM 1745 O O . VAL A 1 221 ? -17.071 -3.025 -4.392 1.00 98.19 221 VAL A O 1
ATOM 1748 N N . ASP A 1 222 ? -17.345 -0.966 -5.251 1.00 98.50 222 ASP A N 1
ATOM 1749 C CA . ASP A 1 222 ? -16.358 -0.323 -4.384 1.00 98.50 222 ASP A CA 1
ATOM 1750 C C . ASP A 1 222 ? -17.058 -0.012 -3.057 1.00 98.50 222 ASP A C 1
ATOM 1752 O O . ASP A 1 222 ? -17.895 0.893 -2.990 1.00 98.50 222 ASP A O 1
ATOM 1756 N N . LEU A 1 223 ? -16.758 -0.802 -2.019 1.00 98.31 223 LEU A N 1
ATOM 1757 C CA . LEU A 1 223 ? -17.380 -0.652 -0.702 1.00 98.31 223 LEU A CA 1
ATOM 1758 C C . LEU A 1 223 ? -17.157 0.760 -0.149 1.00 98.31 223 LEU A C 1
ATOM 1760 O O . LEU A 1 223 ? -18.062 1.345 0.442 1.00 98.31 223 LEU A O 1
ATOM 1764 N N . ASN A 1 224 ? -16.003 1.376 -0.432 1.00 97.94 224 ASN A N 1
ATOM 1765 C CA . ASN A 1 224 ? -15.695 2.742 -0.020 1.00 97.94 224 ASN A CA 1
ATOM 1766 C C . ASN A 1 224 ? -16.328 3.795 -0.944 1.00 97.94 224 ASN A C 1
ATOM 1768 O O . ASN A 1 224 ? -15.885 4.941 -0.997 1.00 97.94 224 ASN A O 1
ATOM 1772 N N . ARG A 1 225 ? -17.358 3.418 -1.706 1.00 98.31 225 ARG A N 1
ATOM 1773 C CA . ARG A 1 225 ? -18.270 4.298 -2.447 1.00 98.31 225 ARG A CA 1
ATOM 1774 C C . ARG A 1 225 ? -19.740 3.920 -2.229 1.00 98.31 225 ARG A C 1
ATOM 1776 O O . ARG A 1 225 ? -20.599 4.367 -2.994 1.00 98.31 225 ARG A O 1
ATOM 1783 N N . ASP A 1 226 ? -20.033 3.129 -1.196 1.00 98.19 226 ASP A N 1
ATOM 1784 C CA . ASP A 1 226 ? -21.361 2.573 -0.917 1.00 98.19 226 ASP A CA 1
ATOM 1785 C C . ASP A 1 226 ? -21.931 2.995 0.457 1.00 98.19 226 ASP A C 1
ATOM 1787 O O . ASP A 1 226 ? -22.980 2.507 0.868 1.00 98.19 226 ASP A O 1
ATOM 1791 N N . ALA A 1 227 ? -21.319 3.962 1.155 1.00 97.75 227 ALA A N 1
ATOM 1792 C CA . ALA A 1 227 ? -21.706 4.342 2.525 1.00 97.75 227 ALA A CA 1
ATOM 1793 C C . ALA A 1 227 ? -23.101 4.992 2.650 1.00 97.75 227 ALA A C 1
ATOM 1795 O O . ALA A 1 227 ? -23.680 5.022 3.736 1.00 97.75 227 ALA A O 1
ATOM 1796 N N . LEU A 1 228 ? -23.654 5.520 1.550 1.00 96.56 228 LEU A N 1
ATOM 1797 C CA . LEU A 1 228 ? -24.991 6.132 1.536 1.00 96.56 228 LEU A CA 1
ATOM 1798 C C . LEU A 1 228 ? -26.105 5.130 1.241 1.00 96.56 228 LEU A C 1
ATOM 1800 O O . LEU A 1 228 ? -27.208 5.264 1.769 1.00 96.56 228 LEU A O 1
ATOM 1804 N N . ARG A 1 229 ? -25.845 4.179 0.336 1.00 97.50 229 ARG A N 1
ATOM 1805 C CA . ARG A 1 229 ? -26.869 3.257 -0.167 1.00 97.50 229 ARG A CA 1
ATOM 1806 C C . ARG A 1 229 ? -26.824 1.910 0.535 1.00 97.50 229 ARG A C 1
ATOM 1808 O O . ARG A 1 229 ? -27.880 1.301 0.671 1.00 97.50 229 ARG A O 1
ATOM 1815 N N . LEU A 1 230 ? -25.639 1.490 0.985 1.00 97.88 230 LEU A N 1
ATOM 1816 C CA . LEU A 1 230 ? -25.402 0.201 1.632 1.00 97.88 230 LEU A CA 1
ATOM 1817 C C . LEU A 1 230 ? -25.928 -0.941 0.749 1.00 97.88 230 LEU A C 1
ATOM 1819 O O . LEU A 1 230 ? -26.712 -1.785 1.173 1.00 97.88 230 LEU A O 1
ATOM 1823 N N . SER A 1 231 ? -25.560 -0.895 -0.530 1.00 97.31 231 SER A N 1
ATOM 1824 C CA . SER A 1 231 ? -26.030 -1.809 -1.575 1.00 97.31 231 SER A CA 1
ATOM 1825 C C . SER A 1 231 ? -25.468 -3.222 -1.417 1.00 97.31 231 SER A C 1
ATOM 1827 O O . SER A 1 231 ? -26.031 -4.175 -1.952 1.00 97.31 231 SER A O 1
ATOM 1829 N N . SER A 1 232 ? -24.341 -3.343 -0.723 1.00 97.75 232 SER A N 1
ATOM 1830 C CA . SER A 1 232 ? -23.602 -4.581 -0.492 1.00 97.75 232 SER A CA 1
ATOM 1831 C C . SER A 1 232 ? -23.779 -5.082 0.950 1.00 97.75 232 SER A C 1
ATOM 1833 O O . SER A 1 232 ? -23.856 -4.260 1.871 1.00 97.75 232 SER A O 1
ATOM 1835 N N . PRO A 1 233 ? -23.841 -6.411 1.182 1.00 98.56 233 PRO A N 1
ATOM 1836 C CA . PRO A 1 233 ? -23.958 -6.954 2.535 1.00 98.56 233 PRO A CA 1
ATOM 1837 C C . PRO A 1 233 ? -22.796 -6.498 3.422 1.00 98.56 233 PRO A C 1
ATOM 1839 O O . PRO A 1 233 ? -23.026 -6.115 4.564 1.00 98.56 233 PRO A O 1
ATOM 1842 N N . GLU A 1 234 ? -21.577 -6.420 2.885 1.00 98.81 234 GLU A N 1
ATOM 1843 C CA . GLU A 1 234 ? -20.397 -5.953 3.616 1.00 98.81 234 GLU A CA 1
ATOM 1844 C C . GLU A 1 234 ? -20.575 -4.514 4.135 1.00 98.81 234 GLU A C 1
ATOM 1846 O O . GLU A 1 234 ? -20.298 -4.226 5.301 1.00 98.81 234 GLU A O 1
ATOM 1851 N N . SER A 1 235 ? -21.126 -3.618 3.306 1.00 98.62 235 SER A N 1
ATOM 1852 C CA . SER A 1 235 ? -21.406 -2.229 3.696 1.00 98.62 235 SER A CA 1
ATOM 1853 C C . SER A 1 235 ? -22.491 -2.129 4.768 1.00 98.62 235 SER A C 1
ATOM 1855 O O . SER A 1 235 ? -22.375 -1.318 5.690 1.00 98.62 235 SER A O 1
ATOM 1857 N N . VAL A 1 236 ? -23.539 -2.958 4.679 1.00 98.75 236 VAL A N 1
ATOM 1858 C CA . VAL A 1 236 ? -24.596 -3.031 5.702 1.00 98.75 236 VAL A CA 1
ATOM 1859 C C . VAL A 1 236 ? -24.013 -3.461 7.047 1.00 98.75 236 VAL A C 1
ATOM 1861 O O . VAL A 1 236 ? -24.318 -2.838 8.064 1.00 98.75 236 VAL A O 1
ATOM 1864 N N . LEU A 1 237 ? -23.153 -4.484 7.057 1.00 98.81 237 LEU A N 1
ATOM 1865 C CA . LEU A 1 237 ? -22.509 -4.986 8.273 1.00 98.81 237 LEU A CA 1
ATOM 1866 C C . LEU A 1 237 ? -21.585 -3.929 8.890 1.00 98.81 237 LEU A C 1
ATOM 1868 O O . LEU A 1 237 ? -21.712 -3.625 10.077 1.00 98.81 237 LEU A O 1
ATOM 1872 N N . LEU A 1 238 ? -20.723 -3.295 8.085 1.00 98.75 238 LEU A N 1
ATOM 1873 C CA . LEU A 1 238 ? -19.823 -2.234 8.550 1.00 98.75 238 LEU A CA 1
ATOM 1874 C C . LEU A 1 238 ? -20.598 -1.061 9.173 1.00 98.75 238 LEU A C 1
ATOM 1876 O O . LEU A 1 238 ? -20.275 -0.594 10.270 1.00 98.75 238 LEU A O 1
ATOM 1880 N N . LYS A 1 239 ? -21.671 -0.611 8.510 1.00 98.44 239 LYS A N 1
ATOM 1881 C CA . LYS A 1 239 ? -22.540 0.447 9.038 1.00 98.44 239 LYS A CA 1
ATOM 1882 C C . LYS A 1 239 ? -23.269 0.017 10.312 1.00 98.44 239 LYS A C 1
ATOM 1884 O O . LYS A 1 239 ? -23.383 0.817 11.240 1.00 98.44 239 LYS A O 1
ATOM 1889 N N . GLY A 1 240 ? -23.732 -1.231 10.369 1.00 98.56 240 GLY A N 1
ATOM 1890 C CA . GLY A 1 240 ? -24.383 -1.807 11.542 1.00 98.56 240 GLY A CA 1
ATOM 1891 C C . GLY A 1 240 ? -23.478 -1.785 12.771 1.00 98.56 240 GLY A C 1
ATOM 1892 O O . GLY A 1 240 ? -23.902 -1.328 13.832 1.00 98.56 240 GLY A O 1
ATOM 1893 N N . VAL A 1 241 ? -22.209 -2.181 12.627 1.00 98.56 241 VAL A N 1
ATOM 1894 C CA . VAL A 1 241 ? -21.222 -2.091 13.715 1.00 98.56 241 VAL A CA 1
ATOM 1895 C C . VAL A 1 241 ? -21.034 -0.642 14.162 1.00 98.56 241 VAL A C 1
ATOM 1897 O O . VAL A 1 241 ? -21.139 -0.367 15.359 1.00 98.56 241 VAL A O 1
ATOM 1900 N N . ARG A 1 242 ? -20.861 0.307 13.231 1.00 97.56 242 ARG A N 1
ATOM 1901 C CA . ARG A 1 242 ? -20.786 1.731 13.596 1.00 97.56 242 ARG A CA 1
ATOM 1902 C C . ARG A 1 242 ? -22.007 2.183 14.399 1.00 97.56 242 ARG A C 1
ATOM 1904 O O . ARG A 1 242 ? -21.846 2.863 15.409 1.00 97.56 242 ARG A O 1
ATOM 1911 N N . ASP A 1 243 ? -23.212 1.817 13.971 1.00 97.88 243 ASP A N 1
ATOM 1912 C CA . ASP A 1 243 ? -24.453 2.249 14.625 1.00 97.88 243 ASP A CA 1
ATOM 1913 C C . ASP A 1 243 ? -24.626 1.659 16.025 1.00 97.88 243 ASP A C 1
ATOM 1915 O O . ASP A 1 243 ? -25.171 2.329 16.900 1.00 97.88 243 ASP A O 1
ATOM 1919 N N . ARG A 1 244 ? -24.143 0.431 16.255 1.00 98.12 244 ARG A N 1
ATOM 1920 C CA . ARG A 1 244 ? -24.216 -0.221 17.570 1.00 98.12 244 ARG A CA 1
ATOM 1921 C C . ARG A 1 244 ? -23.237 0.355 18.586 1.00 98.12 244 ARG A C 1
ATOM 1923 O O . ARG A 1 244 ? -23.573 0.398 19.765 1.00 98.12 244 ARG A O 1
ATOM 1930 N N . TYR A 1 245 ? -22.042 0.748 18.147 1.00 97.69 245 TYR A N 1
ATOM 1931 C CA . TYR A 1 245 ? -20.946 1.073 19.063 1.00 97.69 245 TYR A CA 1
ATOM 1932 C C . TYR A 1 245 ? -20.596 2.558 19.140 1.00 97.69 245 TYR A C 1
ATOM 1934 O O . TYR A 1 245 ? -20.054 2.975 20.156 1.00 97.69 245 TYR A O 1
ATOM 1942 N N . ASN A 1 246 ? -20.913 3.353 18.109 1.00 96.00 246 ASN A N 1
ATOM 1943 C CA . ASN A 1 246 ? -20.663 4.798 18.068 1.00 96.00 246 ASN A CA 1
ATOM 1944 C C . ASN A 1 246 ? -19.262 5.179 18.593 1.00 96.00 246 ASN A C 1
ATOM 1946 O O . ASN A 1 246 ? -19.123 5.911 19.573 1.00 96.00 246 ASN A O 1
ATOM 1950 N N . ALA A 1 247 ? -18.231 4.607 17.966 1.00 98.38 247 ALA A N 1
ATOM 1951 C CA . ALA A 1 247 ? -16.857 4.690 18.444 1.00 98.38 247 ALA A CA 1
ATOM 1952 C C . ALA A 1 247 ? -16.344 6.137 18.534 1.00 98.38 247 ALA A C 1
ATOM 1954 O O . ALA A 1 247 ? -16.639 6.966 17.667 1.00 98.38 247 ALA A O 1
ATOM 1955 N N . LEU A 1 248 ? -15.531 6.406 19.561 1.00 98.69 248 LEU A N 1
ATOM 1956 C CA . LEU A 1 248 ? -14.832 7.676 19.757 1.00 98.69 248 LEU A CA 1
ATOM 1957 C C . LEU A 1 248 ? -13.820 7.909 18.629 1.00 98.69 248 LEU A C 1
ATOM 1959 O O . LEU A 1 248 ? -13.793 8.990 18.040 1.00 98.69 248 LEU A O 1
ATOM 1963 N N . PHE A 1 249 ? -13.037 6.876 18.307 1.00 98.88 249 PHE A N 1
ATOM 1964 C CA . PHE A 1 249 ? -12.068 6.866 17.212 1.00 98.88 249 PHE A CA 1
ATOM 1965 C C . PHE A 1 249 ? -12.356 5.751 16.210 1.00 98.88 249 PHE A C 1
ATOM 1967 O O . PHE A 1 249 ? -12.867 4.689 16.571 1.00 98.88 249 PHE A O 1
ATOM 1974 N N . GLY A 1 250 ? -12.005 6.010 14.953 1.00 98.81 250 GLY A N 1
ATOM 1975 C CA . GLY A 1 250 ? -12.133 5.082 13.838 1.00 98.81 250 GLY A CA 1
ATOM 1976 C C . GLY A 1 250 ? -10.824 4.985 13.063 1.00 98.81 250 GLY A C 1
ATOM 1977 O O . GLY A 1 250 ? -10.238 6.021 12.773 1.00 98.81 250 GLY A O 1
ATOM 1978 N N . PHE A 1 251 ? -10.389 3.787 12.685 1.00 98.88 251 PHE A N 1
ATOM 1979 C CA . PHE A 1 251 ? -9.244 3.583 11.797 1.00 98.88 251 PHE A CA 1
ATOM 1980 C C . PHE A 1 251 ? -9.715 2.947 10.495 1.00 98.88 251 PHE A C 1
ATOM 1982 O O . PHE A 1 251 ? -10.142 1.791 10.477 1.00 98.88 251 PHE A O 1
ATOM 1989 N N . ASN A 1 252 ? -9.634 3.732 9.423 1.00 98.69 252 ASN A N 1
ATOM 1990 C CA . ASN A 1 252 ? -9.899 3.311 8.058 1.00 98.69 252 ASN A CA 1
ATOM 1991 C C . ASN A 1 252 ? -8.583 2.879 7.406 1.00 98.69 252 ASN A C 1
ATOM 1993 O O . ASN A 1 252 ? -7.792 3.727 6.983 1.00 98.69 252 ASN A O 1
ATOM 1997 N N . LEU A 1 253 ? -8.326 1.576 7.389 1.00 98.81 253 LEU A N 1
ATOM 1998 C CA . LEU A 1 253 ? -7.015 1.029 7.063 1.00 98.81 253 LEU A CA 1
ATOM 1999 C C . LEU A 1 253 ? -6.968 0.571 5.597 1.00 98.81 253 LEU A C 1
ATOM 2001 O O . LEU A 1 253 ? -7.693 -0.350 5.207 1.00 98.81 253 LEU A O 1
ATOM 2005 N N . HIS A 1 254 ? -6.113 1.221 4.808 1.00 98.62 254 HIS A N 1
ATOM 2006 C CA . HIS A 1 254 ? -6.021 1.089 3.357 1.00 98.62 254 HIS A CA 1
ATOM 2007 C C . HIS A 1 254 ? -4.575 0.925 2.867 1.00 98.62 254 HIS A C 1
ATOM 2009 O O . HIS A 1 254 ? -3.602 1.123 3.602 1.00 98.62 254 HIS A O 1
ATOM 2015 N N . ASP A 1 255 ? -4.456 0.606 1.582 1.00 98.44 255 ASP A N 1
ATOM 2016 C CA . ASP A 1 255 ? -3.214 0.670 0.826 1.00 98.44 255 ASP A CA 1
ATOM 2017 C C . ASP A 1 255 ? -3.382 1.589 -0.383 1.00 98.44 255 ASP A C 1
ATOM 2019 O O . ASP A 1 255 ? -4.424 1.622 -1.038 1.00 98.44 255 ASP A O 1
ATOM 2023 N N . GLN A 1 256 ? -2.280 2.223 -0.769 1.00 96.94 256 GLN A N 1
ATOM 2024 C CA . GLN A 1 256 ? -2.182 3.004 -1.992 1.00 96.94 256 GLN A CA 1
ATOM 2025 C C . GLN A 1 256 ? -1.156 2.402 -2.955 1.00 96.94 256 GLN A C 1
ATOM 2027 O O . GLN A 1 256 ? -0.429 1.455 -2.645 1.00 96.94 256 GLN A O 1
ATOM 2032 N N . SER A 1 257 ? -1.079 2.970 -4.159 1.00 95.12 257 SER A N 1
ATOM 2033 C CA . SER A 1 257 ? -0.035 2.601 -5.114 1.00 95.12 257 SER A CA 1
ATOM 2034 C C . SER A 1 257 ? 1.359 2.882 -4.540 1.00 95.12 257 SER A C 1
ATOM 2036 O O . SER A 1 257 ? 1.599 3.919 -3.928 1.00 95.12 257 SER A O 1
ATOM 2038 N N . VAL A 1 258 ? 2.317 2.010 -4.841 1.00 94.75 258 VAL A N 1
ATOM 2039 C CA . VAL A 1 258 ? 3.735 2.205 -4.497 1.00 94.75 258 VAL A CA 1
ATOM 2040 C C . VAL A 1 258 ? 4.392 3.383 -5.239 1.00 94.75 258 VAL A C 1
ATOM 2042 O O . VAL A 1 258 ? 5.539 3.716 -4.961 1.00 94.75 258 VAL A O 1
ATOM 2045 N N . PHE A 1 259 ? 3.684 4.017 -6.186 1.00 94.56 259 PHE A N 1
ATOM 2046 C CA . PHE A 1 259 ? 4.167 5.155 -6.981 1.00 94.56 259 PHE A CA 1
ATOM 2047 C C . PHE A 1 259 ? 3.710 6.527 -6.468 1.00 94.56 259 PHE A C 1
ATOM 2049 O O . PHE A 1 259 ? 3.840 7.530 -7.178 1.00 94.56 259 PHE A O 1
ATOM 2056 N N . TYR A 1 260 ? 3.155 6.585 -5.258 1.00 95.31 260 TYR A N 1
ATOM 2057 C CA . TYR A 1 260 ? 2.925 7.852 -4.577 1.00 95.31 260 TYR A CA 1
ATOM 2058 C C . TYR A 1 260 ? 4.239 8.436 -4.045 1.00 95.31 260 TYR A C 1
ATOM 2060 O O . TYR A 1 260 ? 5.103 7.715 -3.550 1.00 95.31 260 TYR A O 1
ATOM 2068 N N . GLY A 1 261 ? 4.374 9.754 -4.154 1.00 93.06 261 GLY A N 1
ATOM 2069 C CA . GLY A 1 261 ? 5.518 10.525 -3.669 1.00 93.06 261 GLY A CA 1
ATOM 2070 C C . GLY A 1 261 ? 5.065 11.853 -3.069 1.00 93.06 261 GLY A C 1
ATOM 2071 O O . GLY A 1 261 ? 3.869 12.151 -3.026 1.00 93.06 261 GLY A O 1
ATOM 2072 N N . THR A 1 262 ? 6.018 12.676 -2.648 1.00 87.75 262 THR A N 1
ATOM 2073 C CA . THR A 1 262 ? 5.764 14.082 -2.292 1.00 87.75 262 THR A CA 1
ATOM 2074 C C . THR A 1 262 ? 6.467 15.003 -3.288 1.00 87.75 262 THR A C 1
ATOM 2076 O O . THR A 1 262 ? 7.223 14.544 -4.136 1.00 87.75 262 THR A O 1
ATOM 2079 N N . ASP A 1 263 ? 6.227 16.312 -3.202 1.00 72.75 263 ASP A N 1
ATOM 2080 C CA . ASP A 1 263 ? 6.911 17.302 -4.052 1.00 72.75 263 ASP A CA 1
ATOM 2081 C C . ASP A 1 263 ? 8.424 17.370 -3.863 1.00 72.75 263 ASP A C 1
ATOM 2083 O O . ASP A 1 263 ? 9.141 17.882 -4.719 1.00 72.75 263 ASP A O 1
ATOM 2087 N N . THR A 1 264 ? 8.893 16.935 -2.701 1.00 69.88 264 THR A N 1
ATOM 2088 C CA . THR A 1 264 ? 10.266 17.153 -2.252 1.00 69.88 264 THR A CA 1
ATOM 2089 C C . THR A 1 264 ? 11.004 15.851 -1.978 1.00 69.88 264 THR A C 1
ATOM 2091 O O . THR A 1 264 ? 12.224 15.878 -1.840 1.00 69.88 264 THR A O 1
ATOM 2094 N N . ALA A 1 265 ? 10.294 14.725 -1.872 1.00 68.62 265 ALA A N 1
ATOM 2095 C CA . ALA A 1 265 ? 10.892 13.434 -1.560 1.00 68.62 265 ALA A CA 1
ATOM 2096 C C . ALA A 1 265 ? 11.364 12.712 -2.826 1.00 68.62 265 ALA A C 1
ATOM 2098 O O . ALA A 1 265 ? 10.640 12.606 -3.815 1.00 68.62 265 ALA A O 1
ATOM 2099 N N . GLN A 1 266 ? 12.584 12.180 -2.751 1.00 81.62 266 GLN A N 1
ATOM 2100 C CA . GLN A 1 266 ? 13.116 11.231 -3.731 1.00 81.62 266 GLN A CA 1
ATOM 2101 C C . GLN A 1 266 ? 12.545 9.822 -3.522 1.00 81.62 266 GLN A C 1
ATOM 2103 O O . GLN A 1 266 ? 12.453 9.042 -4.469 1.00 81.62 266 GLN A O 1
ATOM 2108 N N . ASP A 1 267 ? 12.126 9.525 -2.294 1.00 89.56 267 ASP A N 1
ATOM 2109 C CA . ASP A 1 267 ? 11.592 8.232 -1.895 1.00 89.56 267 ASP A CA 1
ATOM 2110 C C . ASP A 1 267 ? 10.059 8.175 -1.986 1.00 89.56 267 ASP A C 1
ATOM 2112 O O . ASP A 1 267 ? 9.373 9.202 -1.879 1.00 89.56 267 ASP A O 1
ATOM 2116 N N . PRO A 1 268 ? 9.495 6.969 -2.183 1.00 94.44 268 PRO A N 1
ATOM 2117 C CA . PRO A 1 268 ? 8.054 6.760 -2.138 1.00 94.44 268 PRO A CA 1
ATOM 2118 C C . PRO A 1 268 ? 7.473 7.118 -0.766 1.00 94.44 268 PRO A C 1
ATOM 2120 O O . PRO A 1 268 ? 8.106 6.935 0.278 1.00 94.44 268 PRO A O 1
ATOM 2123 N N . VAL A 1 269 ? 6.216 7.557 -0.766 1.00 96.69 269 VAL A N 1
ATOM 2124 C CA . VAL A 1 269 ? 5.445 7.720 0.472 1.00 96.69 269 VAL A CA 1
ATOM 2125 C C . VAL A 1 269 ? 5.105 6.338 1.029 1.00 96.69 269 VAL A C 1
ATOM 2127 O O . VAL A 1 269 ? 4.356 5.575 0.411 1.00 96.69 269 VAL A O 1
ATOM 2130 N N . ALA A 1 270 ? 5.632 6.045 2.215 1.00 97.62 270 ALA A N 1
ATOM 2131 C CA . ALA A 1 270 ? 5.410 4.805 2.945 1.00 97.62 270 ALA A CA 1
ATOM 2132 C C . ALA A 1 270 ? 4.037 4.804 3.625 1.00 97.62 270 ALA A C 1
ATOM 2134 O O . ALA A 1 270 ? 3.273 3.853 3.467 1.00 97.62 270 ALA A O 1
ATOM 2135 N N . ILE A 1 271 ? 3.697 5.895 4.319 1.00 98.50 271 ILE A N 1
ATOM 2136 C CA . ILE A 1 271 ? 2.420 6.069 5.021 1.00 98.50 271 ILE A CA 1
ATOM 2137 C C . ILE A 1 271 ? 1.822 7.427 4.654 1.00 98.50 271 ILE A C 1
ATOM 2139 O O . ILE A 1 271 ? 2.471 8.460 4.818 1.00 98.50 271 ILE A O 1
ATOM 2143 N N . ALA A 1 272 ? 0.572 7.453 4.192 1.00 98.38 272 ALA A N 1
ATOM 2144 C CA . ALA A 1 272 ? -0.187 8.698 4.096 1.00 98.38 272 ALA A CA 1
ATOM 2145 C C . ALA A 1 272 ? -1.369 8.698 5.064 1.00 98.38 272 ALA A C 1
ATOM 2147 O O . ALA A 1 272 ? -2.127 7.734 5.138 1.00 98.38 272 ALA A O 1
ATOM 2148 N N . PHE A 1 273 ? -1.545 9.803 5.781 1.00 98.69 273 PHE A N 1
ATOM 2149 C CA . PHE A 1 273 ? -2.644 9.982 6.718 1.00 98.69 273 PHE A CA 1
ATOM 2150 C C . PHE A 1 273 ? -3.713 10.921 6.185 1.00 98.69 273 PHE A C 1
ATOM 2152 O O . PHE A 1 273 ? -3.428 11.884 5.470 1.00 98.69 273 PHE A O 1
ATOM 2159 N N . LEU A 1 274 ? -4.945 10.718 6.636 1.00 98.38 274 LEU A N 1
ATOM 2160 C CA . LEU A 1 274 ? -6.018 11.683 6.462 1.00 98.38 274 LEU A CA 1
ATOM 2161 C C . LEU A 1 274 ? -6.956 11.674 7.662 1.00 98.38 274 LEU A C 1
ATOM 2163 O O . LEU A 1 274 ? -7.435 10.627 8.079 1.00 98.38 274 LEU A O 1
ATOM 2167 N N . ALA A 1 275 ? -7.272 12.866 8.166 1.00 98.50 275 ALA A N 1
ATOM 2168 C CA . ALA A 1 275 ? -8.500 13.103 8.917 1.00 98.50 275 ALA A CA 1
ATOM 2169 C C . ALA A 1 275 ? -9.591 13.515 7.907 1.00 98.50 275 ALA A C 1
ATOM 2171 O O . ALA A 1 275 ? -9.565 14.676 7.453 1.00 98.50 275 ALA A O 1
ATOM 2172 N N . PRO A 1 276 ? -10.512 12.607 7.510 1.00 98.00 276 PRO A N 1
ATOM 2173 C CA . PRO A 1 276 ? -11.426 12.834 6.393 1.00 98.00 276 PRO A CA 1
ATOM 2174 C C . PRO A 1 276 ? -12.251 14.106 6.568 1.00 98.00 276 PRO A C 1
ATOM 2176 O O . PRO A 1 276 ? -12.516 14.552 7.688 1.00 98.00 276 PRO A O 1
ATOM 2179 N N . ALA A 1 277 ? -12.643 14.732 5.464 1.00 97.62 277 ALA A N 1
ATOM 2180 C CA . ALA A 1 277 ? -13.599 15.826 5.528 1.00 97.62 277 ALA A CA 1
ATOM 2181 C C . ALA A 1 277 ? -14.993 15.272 5.873 1.00 97.62 277 ALA A C 1
ATOM 2183 O O . ALA A 1 277 ? -15.349 14.166 5.478 1.00 97.62 277 ALA A O 1
ATOM 2184 N N . TYR A 1 278 ? -15.800 16.039 6.610 1.00 96.56 278 TYR A N 1
ATOM 2185 C CA . TYR A 1 278 ? -17.206 15.687 6.869 1.00 96.56 278 TYR A CA 1
ATOM 2186 C C . TYR A 1 278 ? -18.192 16.512 6.025 1.00 96.56 278 TYR A C 1
ATOM 2188 O O . TYR A 1 278 ? -19.403 16.266 6.063 1.00 96.56 278 TYR A O 1
ATOM 2196 N N . ASN A 1 279 ? -17.681 17.503 5.290 1.00 97.62 279 ASN A N 1
ATOM 2197 C CA . ASN A 1 279 ? -18.412 18.396 4.399 1.00 97.62 279 ASN A CA 1
ATOM 2198 C C . ASN A 1 279 ? -17.515 18.921 3.267 1.00 97.62 279 ASN A C 1
ATOM 2200 O O . ASN A 1 279 ? -16.293 18.774 3.298 1.00 97.62 279 ASN A O 1
ATOM 2204 N N . VAL A 1 280 ? -18.136 19.554 2.268 1.00 96.88 280 VAL A N 1
ATOM 2205 C CA . VAL A 1 280 ? -17.460 20.095 1.075 1.00 96.88 280 VAL A CA 1
ATOM 2206 C C . VAL A 1 280 ? -16.490 21.220 1.439 1.00 96.88 280 VAL A C 1
ATOM 2208 O O . VAL A 1 280 ? -15.442 21.359 0.816 1.00 96.88 280 VAL A O 1
ATOM 2211 N N . GLU A 1 281 ? -16.820 21.996 2.468 1.00 97.69 281 GLU A N 1
ATOM 2212 C CA . GLU A 1 281 ? -16.046 23.132 2.969 1.00 97.69 281 GLU A CA 1
ATOM 2213 C C . GLU A 1 281 ? -14.766 22.704 3.702 1.00 97.69 281 GLU A C 1
ATOM 2215 O O . GLU A 1 281 ? -13.920 23.550 3.990 1.00 97.69 281 GLU A O 1
ATOM 2220 N N . LYS A 1 282 ? -14.603 21.400 3.981 1.00 96.81 282 LYS A N 1
ATOM 2221 C CA . LYS A 1 282 ? -13.443 20.829 4.679 1.00 96.81 282 LYS A CA 1
ATOM 2222 C C . LYS A 1 282 ? -13.207 21.506 6.029 1.00 96.81 282 LYS A C 1
ATOM 2224 O O . LYS A 1 282 ? -12.065 21.725 6.443 1.00 96.81 282 LYS A O 1
ATOM 2229 N N . GLU A 1 283 ? -14.285 21.808 6.739 1.00 97.38 283 GLU A N 1
ATOM 2230 C CA . GLU A 1 283 ? -14.219 22.427 8.058 1.00 97.38 283 GLU A CA 1
ATOM 2231 C C . GLU A 1 283 ? -13.541 21.504 9.084 1.00 97.38 283 GLU A C 1
ATOM 2233 O O . GLU A 1 283 ? -13.369 20.295 8.881 1.00 97.38 283 GLU A O 1
ATOM 2238 N N . THR A 1 284 ? -13.118 22.087 10.205 1.00 97.38 284 THR A N 1
ATOM 2239 C CA . THR A 1 284 ? -12.559 21.352 11.345 1.00 97.38 284 THR A CA 1
ATOM 2240 C C . THR A 1 284 ? -13.443 21.597 12.559 1.00 97.38 284 THR A C 1
ATOM 2242 O O . THR A 1 284 ? -13.449 22.692 13.108 1.00 97.38 284 THR A O 1
ATOM 2245 N N . ASN A 1 285 ? -14.201 20.575 12.949 1.00 97.75 285 ASN A N 1
ATOM 2246 C CA . ASN A 1 285 ? -14.906 20.519 14.227 1.00 97.75 285 ASN A CA 1
ATOM 2247 C C . ASN A 1 285 ? -14.077 19.712 15.241 1.00 97.75 285 ASN A C 1
ATOM 2249 O O . ASN A 1 285 ? -13.055 19.128 14.880 1.00 97.75 285 ASN A O 1
ATOM 2253 N N . GLU A 1 286 ? -14.550 19.606 16.481 1.00 97.88 286 GLU A N 1
ATOM 2254 C CA . GLU A 1 286 ? -13.860 18.862 17.547 1.00 97.88 286 GLU A CA 1
ATOM 2255 C C . GLU A 1 286 ? -13.574 17.397 17.169 1.00 97.88 286 GLU A C 1
ATOM 2257 O O . GLU A 1 286 ? -12.514 16.861 17.484 1.00 97.88 286 GLU A O 1
ATOM 2262 N N . VAL A 1 287 ? -14.487 16.747 16.437 1.00 98.31 287 VAL A N 1
ATOM 2263 C CA . VAL A 1 287 ? -14.331 15.347 16.007 1.00 98.31 287 VAL A CA 1
ATOM 2264 C C . VAL A 1 287 ? -13.171 15.205 15.019 1.00 98.31 287 VAL A C 1
ATOM 2266 O O . VAL A 1 287 ? -12.382 14.263 15.123 1.00 98.31 287 VAL A O 1
ATOM 2269 N N . ARG A 1 288 ? -13.054 16.116 14.046 1.00 98.50 288 ARG A N 1
ATOM 2270 C CA . ARG A 1 288 ? -11.985 16.087 13.036 1.00 98.50 288 ARG A CA 1
ATOM 2271 C C . ARG A 1 288 ? -10.670 16.598 13.605 1.00 98.50 288 ARG A C 1
ATOM 2273 O O . ARG A 1 288 ? -9.625 16.053 13.274 1.00 98.50 288 ARG A O 1
ATOM 2280 N N . GLU A 1 289 ? -10.712 17.602 14.476 1.00 98.69 289 GLU A N 1
ATOM 2281 C CA . GLU A 1 289 ? -9.533 18.093 15.189 1.00 98.69 289 GLU A CA 1
ATOM 2282 C C . GLU A 1 289 ? -8.886 16.979 16.012 1.00 98.69 289 GLU A C 1
ATOM 2284 O O . GLU A 1 289 ? -7.683 16.763 15.901 1.00 98.69 289 GLU A O 1
ATOM 2289 N N . ARG A 1 290 ? -9.690 16.205 16.750 1.00 98.69 290 ARG A N 1
ATOM 2290 C CA . ARG A 1 290 ? -9.212 15.050 17.514 1.00 98.69 290 ARG A CA 1
ATOM 2291 C C . ARG A 1 290 ? -8.449 14.044 16.642 1.00 98.69 290 ARG A C 1
ATOM 2293 O O . ARG A 1 290 ? -7.363 13.613 17.016 1.00 98.69 290 ARG A O 1
ATOM 2300 N N . ALA A 1 291 ? -8.986 13.712 15.464 1.00 98.81 291 ALA A N 1
ATOM 2301 C CA . ALA A 1 291 ? -8.315 12.824 14.512 1.00 98.81 291 ALA A CA 1
ATOM 2302 C C . ALA A 1 291 ? -6.988 13.420 14.010 1.00 98.81 291 ALA A C 1
ATOM 2304 O O . ALA A 1 291 ? -5.974 12.729 13.990 1.00 98.81 291 ALA A O 1
ATOM 2305 N N . LYS A 1 292 ? -6.969 14.716 13.664 1.00 98.75 292 LYS A N 1
ATOM 2306 C CA . LYS A 1 292 ? -5.747 15.413 13.228 1.00 98.75 292 LYS A CA 1
ATOM 2307 C C . LYS A 1 292 ? -4.663 15.410 14.305 1.00 98.75 292 LYS A C 1
ATOM 2309 O O . LYS A 1 292 ? -3.505 15.179 13.982 1.00 98.75 292 LYS A O 1
ATOM 2314 N N . ARG A 1 293 ? -5.024 15.636 15.570 1.00 98.75 293 ARG A N 1
ATOM 2315 C CA . ARG A 1 293 ? -4.066 15.632 16.685 1.00 98.75 293 ARG A CA 1
ATOM 2316 C C . ARG A 1 293 ? -3.460 14.251 16.924 1.00 98.75 293 ARG A C 1
ATOM 2318 O O . ARG A 1 293 ? -2.247 14.145 17.066 1.00 98.75 293 ARG A O 1
ATOM 2325 N N . LEU A 1 294 ? -4.272 13.192 16.877 1.00 98.88 294 LEU A N 1
ATOM 2326 C CA . LEU A 1 294 ? -3.753 11.825 16.968 1.00 98.88 294 LEU A CA 1
ATOM 2327 C C . LEU A 1 294 ? -2.837 11.487 15.779 1.00 98.88 294 LEU A C 1
ATOM 2329 O O . LEU A 1 294 ? -1.764 10.933 15.986 1.00 98.88 294 LEU A O 1
ATOM 2333 N N . ILE A 1 295 ? -3.181 11.904 14.555 1.00 98.81 295 ILE A N 1
ATOM 2334 C CA . ILE A 1 295 ? -2.265 11.777 13.407 1.00 98.81 295 ILE A CA 1
ATOM 2335 C C . ILE A 1 295 ? -0.962 12.547 13.650 1.00 98.81 295 ILE A C 1
ATOM 2337 O O . ILE A 1 295 ? 0.104 12.040 13.327 1.00 98.81 295 ILE A O 1
ATOM 2341 N N . GLY A 1 296 ? -1.024 13.748 14.231 1.00 98.50 296 GLY A N 1
ATOM 2342 C CA . GLY A 1 296 ? 0.166 14.511 14.609 1.00 98.50 296 GLY A CA 1
ATOM 2343 C C . GLY A 1 296 ? 1.075 13.749 15.579 1.00 98.50 296 GLY A C 1
ATOM 2344 O O . GLY A 1 296 ? 2.292 13.778 15.417 1.00 98.50 296 GLY A O 1
ATOM 2345 N N . ALA A 1 297 ? 0.496 13.016 16.537 1.00 98.25 297 ALA A N 1
ATOM 2346 C CA . ALA A 1 297 ? 1.241 12.153 17.455 1.00 98.25 297 ALA A CA 1
ATOM 2347 C C . ALA A 1 297 ? 1.955 11.026 16.693 1.00 98.25 297 ALA A C 1
ATOM 2349 O O . ALA A 1 297 ? 3.167 10.876 16.794 1.00 98.25 297 ALA A O 1
ATOM 2350 N N . LEU A 1 298 ? 1.218 10.304 15.844 1.00 98.38 298 LEU A N 1
ATOM 2351 C CA . LEU A 1 298 ? 1.767 9.206 15.041 1.00 98.38 298 LEU A CA 1
ATOM 2352 C C . LEU A 1 298 ? 2.812 9.684 14.027 1.00 98.38 298 LEU A C 1
ATOM 2354 O O . LEU A 1 298 ? 3.785 8.986 13.761 1.00 98.38 298 LEU A O 1
ATOM 2358 N N . HIS A 1 299 ? 2.644 10.883 13.469 1.00 97.50 299 HIS A N 1
ATOM 2359 C CA . HIS A 1 299 ? 3.649 11.491 12.606 1.00 97.50 299 HIS A CA 1
ATOM 2360 C C . HIS A 1 299 ? 4.960 11.708 13.370 1.00 97.50 299 HIS A C 1
ATOM 2362 O O . HIS A 1 299 ? 6.012 11.405 12.817 1.00 97.50 299 HIS A O 1
ATOM 2368 N N . ARG A 1 300 ? 4.919 12.179 14.626 1.00 95.56 300 ARG A N 1
ATOM 2369 C CA . ARG A 1 300 ? 6.129 12.303 15.456 1.00 95.56 300 ARG A CA 1
ATOM 2370 C C . ARG A 1 300 ? 6.804 10.948 15.651 1.00 95.56 300 ARG A C 1
ATOM 2372 O O . ARG A 1 300 ? 7.996 10.859 15.388 1.00 95.56 300 ARG A O 1
ATOM 2379 N N . ASP A 1 301 ? 6.039 9.916 16.007 1.00 95.94 301 ASP A N 1
ATOM 2380 C CA . ASP A 1 301 ? 6.562 8.558 16.210 1.00 95.94 301 ASP A CA 1
ATOM 2381 C C . ASP A 1 301 ? 7.267 8.008 14.963 1.00 95.94 301 ASP A C 1
ATOM 2383 O O . ASP A 1 301 ? 8.308 7.368 15.063 1.00 95.94 301 ASP A O 1
ATOM 2387 N N . LEU A 1 302 ? 6.716 8.256 13.772 1.00 96.50 302 LEU A N 1
ATOM 2388 C CA . LEU A 1 302 ? 7.241 7.709 12.518 1.00 96.50 302 LEU A CA 1
ATOM 2389 C C . LEU A 1 302 ? 8.515 8.393 12.006 1.00 96.50 302 LEU A C 1
ATOM 2391 O O . LEU A 1 302 ? 9.185 7.818 11.144 1.00 96.50 302 LEU A O 1
ATOM 2395 N N . ARG A 1 303 ? 8.858 9.597 12.488 1.00 92.38 303 ARG A N 1
ATOM 2396 C CA . ARG A 1 303 ? 10.025 10.356 11.992 1.00 92.38 303 ARG A CA 1
ATOM 2397 C C . ARG A 1 303 ? 11.334 9.595 12.143 1.00 92.38 303 ARG A C 1
ATOM 2399 O O . ARG A 1 303 ? 12.185 9.713 11.267 1.00 92.38 303 ARG A O 1
ATOM 2406 N N . ASP A 1 304 ? 11.446 8.787 13.190 1.00 91.50 304 ASP A N 1
ATOM 2407 C CA . ASP A 1 304 ? 12.658 8.026 13.501 1.00 91.50 304 ASP A CA 1
ATOM 2408 C C . ASP A 1 304 ? 12.804 6.763 12.632 1.00 91.50 304 ASP A C 1
ATOM 2410 O O . ASP A 1 304 ? 13.878 6.166 12.577 1.00 91.50 304 ASP A O 1
ATOM 2414 N N . TYR A 1 305 ? 11.736 6.348 11.940 1.00 95.38 305 TYR A N 1
ATOM 2415 C CA . TYR A 1 305 ? 11.690 5.094 11.178 1.00 95.38 305 TYR A CA 1
ATOM 2416 C C . TYR A 1 305 ? 11.601 5.315 9.669 1.00 95.38 305 TYR A C 1
ATOM 2418 O O . TYR A 1 305 ? 12.232 4.597 8.899 1.00 95.38 305 TYR A O 1
ATOM 2426 N N . ILE A 1 306 ? 10.818 6.308 9.242 1.00 94.81 306 ILE A N 1
ATOM 2427 C CA . ILE A 1 306 ? 10.560 6.611 7.828 1.00 94.81 306 ILE A CA 1
ATOM 2428 C C . ILE A 1 306 ? 10.620 8.127 7.555 1.00 94.81 306 ILE A C 1
ATOM 2430 O O . ILE A 1 306 ? 9.633 8.730 7.108 1.00 94.81 306 ILE A O 1
ATOM 2434 N N . PRO A 1 307 ? 11.763 8.785 7.838 1.00 92.12 307 PRO A N 1
ATOM 2435 C CA . PRO A 1 307 ? 11.906 10.231 7.694 1.00 92.12 307 PRO A CA 1
ATOM 2436 C C . PRO A 1 307 ? 11.610 10.681 6.259 1.00 92.12 307 PRO A C 1
ATOM 2438 O O . PRO A 1 307 ? 12.155 10.158 5.293 1.00 92.12 307 PRO A O 1
ATOM 2441 N N . GLY A 1 308 ? 10.727 11.670 6.106 1.00 91.56 308 GLY A N 1
ATOM 2442 C CA . GLY A 1 308 ? 10.362 12.224 4.795 1.00 91.56 308 GLY A CA 1
ATOM 2443 C C . GLY A 1 308 ? 9.430 11.351 3.940 1.00 91.56 308 GLY A C 1
ATOM 2444 O O . GLY A 1 308 ? 9.039 11.783 2.858 1.00 91.56 308 GLY A O 1
ATOM 2445 N N . GLN A 1 309 ? 9.022 10.173 4.425 1.00 95.38 309 GLN A N 1
ATOM 2446 C CA . GLN A 1 309 ? 8.132 9.245 3.712 1.00 95.38 309 GLN A CA 1
ATOM 2447 C C . GLN A 1 309 ? 6.713 9.186 4.305 1.00 95.38 309 GLN A C 1
ATOM 2449 O O . GLN A 1 309 ? 5.929 8.295 3.965 1.00 95.38 309 GLN A O 1
ATOM 2454 N N . VAL A 1 310 ? 6.367 10.146 5.170 1.00 97.00 310 VAL A N 1
ATOM 2455 C CA . VAL A 1 310 ? 5.013 10.347 5.701 1.00 97.00 310 VAL A CA 1
ATOM 2456 C C . VAL A 1 310 ? 4.364 11.538 5.003 1.00 97.00 310 VAL A C 1
ATOM 2458 O O . VAL A 1 310 ? 4.977 12.598 4.880 1.00 97.00 310 VAL A O 1
ATOM 2461 N N . ALA A 1 311 ? 3.120 11.384 4.555 1.00 97.25 311 ALA A N 1
ATOM 2462 C CA . ALA A 1 311 ? 2.395 12.433 3.839 1.00 97.25 311 ALA A CA 1
ATOM 2463 C C . ALA A 1 311 ? 0.947 12.588 4.319 1.00 97.25 311 ALA A C 1
ATOM 2465 O O . ALA A 1 311 ? 0.407 11.756 5.048 1.00 97.25 311 ALA A O 1
ATOM 2466 N N . ARG A 1 312 ? 0.289 13.656 3.869 1.00 97.00 312 ARG A N 1
ATOM 2467 C CA . ARG A 1 312 ? -1.153 13.861 4.015 1.00 97.00 312 ARG A CA 1
ATOM 2468 C C . ARG A 1 312 ? -1.867 13.486 2.722 1.00 97.00 312 ARG A C 1
ATOM 2470 O O . ARG A 1 312 ? -1.511 13.989 1.658 1.00 97.00 312 ARG A O 1
ATOM 2477 N N . TYR A 1 313 ? -2.882 12.635 2.810 1.00 96.31 313 TYR A N 1
ATOM 2478 C CA . TYR A 1 313 ? -3.736 12.276 1.679 1.00 96.31 313 TYR A CA 1
ATOM 2479 C C . TYR A 1 313 ? -4.710 13.415 1.328 1.00 96.31 313 TYR A C 1
ATOM 2481 O O . TYR A 1 313 ? -5.022 14.263 2.169 1.00 96.31 313 TYR A O 1
ATOM 2489 N N . ASP A 1 314 ? -5.190 13.442 0.083 1.00 93.56 314 ASP A N 1
ATOM 2490 C CA . ASP A 1 314 ? -6.136 14.462 -0.378 1.00 93.56 314 ASP A CA 1
ATOM 2491 C C . ASP A 1 314 ? -7.454 14.392 0.406 1.00 93.56 314 ASP A C 1
ATOM 2493 O O . ASP A 1 314 ? -8.077 13.337 0.516 1.00 93.56 314 ASP A O 1
ATOM 2497 N N . ASP A 1 315 ? -7.888 15.532 0.941 1.00 91.62 315 ASP A N 1
ATOM 2498 C CA . ASP A 1 315 ? -9.074 15.637 1.793 1.00 91.62 315 ASP A CA 1
ATOM 2499 C C . ASP A 1 315 ? -10.320 16.112 1.032 1.00 91.62 315 ASP A C 1
ATOM 2501 O O . ASP A 1 315 ? -11.235 16.701 1.616 1.00 91.62 315 ASP A O 1
ATOM 2505 N N . THR A 1 316 ? -10.360 15.912 -0.289 1.00 95.81 316 THR A N 1
ATOM 2506 C CA . THR A 1 316 ? -11.567 16.172 -1.076 1.00 95.81 316 THR A CA 1
ATOM 2507 C C . THR A 1 316 ? -12.710 15.306 -0.570 1.00 95.81 316 THR A C 1
ATOM 2509 O O . THR A 1 316 ? -12.638 14.082 -0.600 1.00 95.81 316 THR A O 1
ATOM 2512 N N . PHE A 1 317 ? -13.779 15.967 -0.129 1.00 96.62 317 PHE A N 1
ATOM 2513 C CA . PHE A 1 317 ? -14.946 15.305 0.433 1.00 96.62 317 PHE A CA 1
ATOM 2514 C C . PHE A 1 317 ? -15.610 14.373 -0.589 1.00 96.62 317 PHE A C 1
ATOM 2516 O O . PHE A 1 317 ? -16.094 14.824 -1.632 1.00 96.62 317 PHE A O 1
ATOM 2523 N N . GLU A 1 318 ? -15.683 13.082 -0.265 1.00 97.06 318 GLU A N 1
ATOM 2524 C CA . GLU A 1 318 ? -16.397 12.068 -1.042 1.00 97.06 318 GLU A CA 1
ATOM 2525 C C . GLU A 1 318 ? -17.604 11.585 -0.222 1.00 97.06 318 GLU A C 1
ATOM 2527 O O . GLU A 1 318 ? -17.479 10.713 0.640 1.00 97.06 318 GLU A O 1
ATOM 2532 N N . PRO A 1 319 ? -18.818 12.100 -0.492 1.00 96.94 319 PRO A N 1
ATOM 2533 C CA . PRO A 1 319 ? -19.995 11.824 0.330 1.00 96.94 319 PRO A CA 1
ATOM 2534 C C . PRO A 1 319 ? -20.422 10.354 0.326 1.00 96.94 319 PRO A C 1
ATOM 2536 O O . PRO A 1 319 ? -21.294 9.984 1.108 1.00 96.94 319 PRO A O 1
ATOM 2539 N N . ARG A 1 320 ? -19.867 9.516 -0.557 1.00 98.06 320 ARG A N 1
ATOM 2540 C CA . ARG A 1 320 ? -20.151 8.078 -0.615 1.00 98.06 320 ARG A CA 1
ATOM 2541 C C . ARG A 1 320 ? -19.118 7.215 0.109 1.00 98.06 320 ARG A C 1
ATOM 2543 O O . ARG A 1 320 ? -19.352 6.012 0.227 1.00 98.06 320 ARG A O 1
ATOM 2550 N N . ALA A 1 321 ? -17.999 7.787 0.549 1.00 98.06 321 ALA A N 1
ATOM 2551 C CA . ALA A 1 321 ? -16.938 7.055 1.227 1.00 98.06 321 ALA A CA 1
ATOM 2552 C C . ALA A 1 321 ? -17.291 6.785 2.686 1.00 98.06 321 ALA A C 1
ATOM 2554 O O . ALA A 1 321 ? -17.920 7.609 3.353 1.00 98.06 321 ALA A O 1
ATOM 2555 N N . PHE A 1 322 ? -16.886 5.622 3.192 1.00 98.19 322 PHE A N 1
ATOM 2556 C CA . PHE A 1 322 ? -17.083 5.287 4.596 1.00 98.19 322 PHE A CA 1
ATOM 2557 C C . PHE A 1 322 ? -16.246 6.196 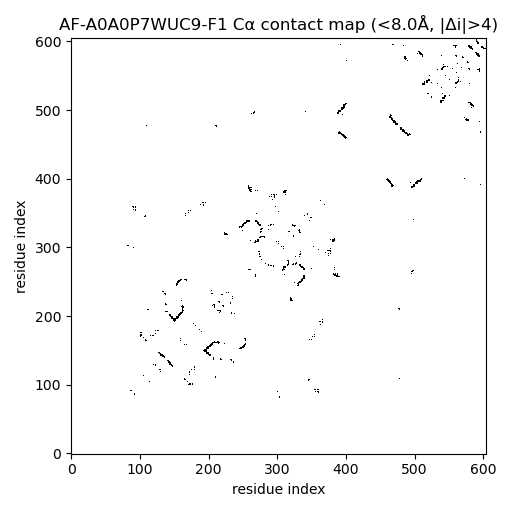5.489 1.00 98.19 322 PHE A C 1
ATOM 2559 O O . PHE A 1 322 ? -16.797 6.695 6.457 1.00 98.19 322 PHE A O 1
ATOM 2566 N N . GLY A 1 323 ? -14.988 6.497 5.146 1.00 97.25 323 GLY A N 1
ATOM 2567 C CA . GLY A 1 323 ? -14.137 7.394 5.943 1.00 97.25 323 GLY A CA 1
ATOM 2568 C C . GLY A 1 323 ? -14.798 8.746 6.254 1.00 97.25 323 GLY A C 1
ATOM 2569 O O . GLY A 1 323 ? -14.994 9.095 7.419 1.00 97.25 323 GLY A O 1
ATOM 2570 N N . ASP A 1 324 ? -15.224 9.469 5.218 1.00 98.19 324 ASP A N 1
ATOM 2571 C CA . ASP A 1 324 ? -15.923 10.756 5.317 1.00 98.19 324 ASP A CA 1
ATOM 2572 C C . ASP A 1 324 ? -17.234 10.650 6.106 1.00 98.19 324 ASP A C 1
ATOM 2574 O O . ASP A 1 324 ? -17.566 11.514 6.923 1.00 98.19 324 ASP A O 1
ATOM 2578 N N . ASN A 1 325 ? -17.996 9.574 5.892 1.00 98.38 325 ASN A N 1
ATOM 2579 C CA . ASN A 1 325 ? -19.256 9.378 6.595 1.00 98.38 325 ASN A CA 1
ATOM 2580 C C . ASN A 1 325 ? -19.061 8.973 8.061 1.00 98.38 325 ASN A C 1
ATOM 2582 O O . ASN A 1 325 ? -19.796 9.482 8.896 1.00 98.38 325 ASN A O 1
ATOM 2586 N N . MET A 1 326 ? -18.071 8.147 8.412 1.00 98.25 326 MET A N 1
ATOM 2587 C CA . MET A 1 326 ? -17.725 7.842 9.808 1.00 98.25 326 MET A CA 1
ATOM 2588 C C . MET A 1 326 ? -17.362 9.130 10.554 1.00 98.25 326 MET A C 1
ATOM 2590 O O . MET A 1 326 ? -17.894 9.387 11.637 1.00 98.25 326 MET A O 1
ATOM 2594 N N . GLN A 1 327 ? -16.560 9.990 9.915 1.00 98.12 327 GLN A N 1
ATOM 2595 C CA . GLN A 1 327 ? -16.231 11.319 10.421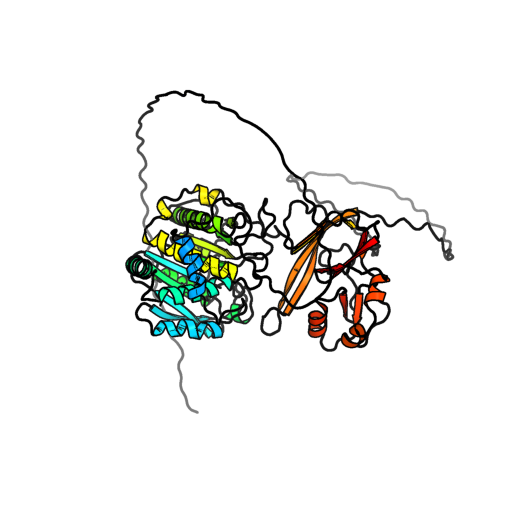 1.00 98.12 327 GLN A CA 1
ATOM 2596 C C . GLN A 1 327 ? -17.482 12.181 10.627 1.00 98.12 327 GLN A C 1
ATOM 2598 O O . GLN A 1 327 ? -17.686 12.758 11.699 1.00 98.12 327 GLN A O 1
ATOM 2603 N N . ARG A 1 328 ? -18.353 12.244 9.616 1.00 97.31 328 ARG A N 1
ATOM 2604 C CA . ARG A 1 328 ? -19.623 12.982 9.664 1.00 97.31 328 ARG A CA 1
ATOM 2605 C C . ARG A 1 328 ? -20.588 12.438 10.713 1.00 97.31 328 ARG A C 1
ATOM 2607 O O . ARG A 1 328 ? -21.348 13.201 11.304 1.00 97.31 328 ARG A O 1
ATOM 2614 N N . TRP A 1 329 ? -20.568 11.134 10.948 1.00 97.62 329 TRP A N 1
ATOM 2615 C CA . TRP A 1 329 ? -21.388 10.460 11.940 1.00 97.62 329 TRP A CA 1
ATOM 2616 C C . TRP A 1 329 ? -20.803 10.543 13.360 1.00 97.62 329 TRP A C 1
ATOM 2618 O O . TRP A 1 329 ? -21.365 9.940 14.272 1.00 97.62 329 TRP A O 1
ATOM 2628 N N . GLY A 1 330 ? -19.722 11.300 13.569 1.00 97.75 330 GLY A N 1
ATOM 2629 C CA . GLY A 1 330 ? -19.214 11.646 14.898 1.00 97.75 330 GLY A CA 1
ATOM 2630 C C . GLY A 1 330 ? -18.042 10.803 15.399 1.00 97.75 330 GLY A C 1
ATOM 2631 O O . GLY A 1 330 ? -17.611 11.012 16.529 1.00 97.75 330 GLY A O 1
ATOM 2632 N N . THR A 1 331 ? -17.497 9.900 14.582 1.00 98.56 331 THR A N 1
ATOM 2633 C CA . THR A 1 331 ? -16.297 9.125 14.921 1.00 98.56 331 THR A CA 1
ATOM 2634 C C . THR A 1 331 ? -15.050 9.854 14.430 1.00 98.56 331 THR A C 1
ATOM 2636 O O . THR A 1 331 ? -14.944 10.158 13.243 1.00 98.56 331 THR A O 1
ATOM 2639 N N . SER A 1 332 ? -14.080 10.115 15.310 1.00 98.81 332 SER A N 1
ATOM 2640 C CA . SER A 1 332 ? -12.787 10.702 14.931 1.00 98.81 332 SER A CA 1
ATOM 2641 C C . SER A 1 332 ? -12.003 9.716 14.074 1.00 98.81 332 SER A C 1
ATOM 2643 O O . SER A 1 332 ? -11.333 8.827 14.592 1.00 98.81 332 SER A O 1
ATOM 2645 N N . THR A 1 333 ? -12.154 9.837 12.759 1.00 98.75 333 THR A N 1
ATOM 2646 C CA . THR A 1 333 ? -11.687 8.847 11.797 1.00 98.75 333 THR A CA 1
ATOM 2647 C C . THR A 1 333 ? -10.302 9.218 11.300 1.00 98.75 333 THR A C 1
ATOM 2649 O O . THR A 1 333 ? -10.062 10.343 10.867 1.00 98.75 333 THR A O 1
ATOM 2652 N N . ILE A 1 334 ? -9.399 8.250 11.348 1.00 98.75 334 ILE A N 1
ATOM 2653 C CA . ILE A 1 334 ? -8.050 8.314 10.812 1.00 98.75 334 ILE A CA 1
ATOM 2654 C C . ILE A 1 334 ? -8.000 7.333 9.660 1.00 98.75 334 ILE A C 1
ATOM 2656 O O . ILE A 1 334 ? -8.238 6.141 9.833 1.00 98.75 334 ILE A O 1
ATOM 2660 N N . LEU A 1 335 ? -7.719 7.848 8.475 1.00 98.69 335 LEU A N 1
ATOM 2661 C CA . LEU A 1 335 ? -7.413 7.039 7.315 1.00 98.69 335 LEU A CA 1
ATOM 2662 C C . LEU A 1 335 ? -5.894 6.895 7.213 1.00 98.69 335 LEU A C 1
ATOM 2664 O O . LEU A 1 335 ? -5.178 7.894 7.314 1.00 98.69 335 LEU A O 1
ATOM 2668 N N . ILE A 1 336 ? -5.432 5.657 7.040 1.00 98.75 336 ILE A N 1
ATOM 2669 C CA . ILE A 1 336 ? -4.022 5.311 6.841 1.00 98.75 336 ILE A CA 1
ATOM 2670 C C . ILE A 1 336 ? -3.900 4.592 5.498 1.00 98.75 336 ILE A C 1
ATOM 2672 O O . ILE A 1 336 ? -4.518 3.547 5.318 1.00 98.75 336 ILE A O 1
ATOM 2676 N N . GLU A 1 337 ? -3.110 5.145 4.580 1.00 98.56 337 GLU A N 1
ATOM 2677 C CA . GLU A 1 337 ? -2.753 4.531 3.299 1.00 98.56 337 GLU A CA 1
ATOM 2678 C C . GLU A 1 337 ? -1.332 3.964 3.357 1.00 98.56 337 GLU A C 1
ATOM 2680 O O . GLU A 1 337 ? -0.360 4.714 3.497 1.00 98.56 337 GLU A O 1
ATOM 2685 N N . SER A 1 338 ? -1.197 2.652 3.185 1.00 98.44 338 SER A N 1
ATOM 2686 C CA . SER A 1 338 ? 0.099 1.967 3.083 1.00 98.44 338 SER A CA 1
ATOM 2687 C C . SER A 1 338 ? 0.610 2.017 1.645 1.00 98.44 338 SER A C 1
ATOM 2689 O O . SER A 1 338 ? 0.060 1.356 0.758 1.00 98.44 338 SER A O 1
ATOM 2691 N N . GLY A 1 339 ? 1.642 2.819 1.395 1.00 97.00 339 GLY A N 1
ATOM 2692 C CA . GLY A 1 339 ? 2.212 3.021 0.068 1.00 97.00 339 GLY A CA 1
ATOM 2693 C C . GLY A 1 339 ? 3.358 2.077 -0.252 1.00 97.00 339 GLY A C 1
ATOM 2694 O O . GLY A 1 339 ? 3.200 0.856 -0.201 1.00 97.00 339 GLY A O 1
ATOM 2695 N N . GLY A 1 340 ? 4.480 2.660 -0.667 1.00 94.94 340 GLY A N 1
ATOM 2696 C CA . GLY A 1 340 ? 5.675 1.931 -1.065 1.00 94.94 340 GLY A CA 1
ATOM 2697 C C . GLY A 1 340 ? 6.852 2.226 -0.147 1.00 94.94 340 GLY A C 1
ATOM 2698 O O . GLY A 1 340 ? 7.018 3.349 0.323 1.00 94.94 340 GLY A O 1
ATOM 2699 N N . PHE A 1 341 ? 7.679 1.213 0.080 1.00 95.38 341 PHE A N 1
ATOM 2700 C CA . PHE A 1 341 ? 8.960 1.333 0.761 1.00 95.38 341 PHE A CA 1
ATOM 2701 C C . PHE A 1 341 ? 9.983 0.480 0.007 1.00 95.38 341 PHE A C 1
ATOM 2703 O O . PHE A 1 341 ? 9.644 -0.562 -0.563 1.00 95.38 341 PHE A O 1
ATOM 2710 N N . ARG A 1 342 ? 11.226 0.958 -0.079 1.00 92.06 342 ARG A N 1
ATOM 2711 C CA . ARG A 1 342 ? 12.283 0.277 -0.832 1.00 92.06 342 ARG A CA 1
ATOM 2712 C C . ARG A 1 342 ? 12.530 -1.108 -0.229 1.00 92.06 342 ARG A C 1
ATOM 2714 O O . ARG A 1 342 ? 12.591 -1.240 0.984 1.00 92.06 342 ARG A O 1
ATOM 2721 N N . GLU A 1 343 ? 12.658 -2.121 -1.086 1.00 90.75 343 GLU A N 1
ATOM 2722 C CA . GLU A 1 343 ? 12.890 -3.523 -0.686 1.00 90.75 343 GLU A CA 1
ATOM 2723 C C . GLU A 1 343 ? 11.775 -4.162 0.172 1.00 90.75 343 GLU A C 1
ATOM 2725 O O . GLU A 1 343 ? 11.942 -5.278 0.651 1.00 90.75 343 GLU A O 1
ATOM 2730 N N . ASP A 1 344 ? 10.603 -3.527 0.291 1.00 95.50 344 ASP A N 1
ATOM 2731 C CA . ASP A 1 344 ? 9.464 -4.042 1.064 1.00 95.50 344 ASP A CA 1
ATOM 2732 C C . ASP A 1 344 ? 8.286 -4.459 0.171 1.00 95.50 344 ASP A C 1
ATOM 2734 O O . ASP A 1 344 ? 7.138 -4.056 0.363 1.00 95.50 344 ASP A O 1
ATOM 2738 N N . THR A 1 345 ? 8.570 -5.265 -0.854 1.00 92.25 345 THR A N 1
ATOM 2739 C CA . THR A 1 345 ? 7.562 -5.725 -1.825 1.00 92.25 345 THR A CA 1
ATOM 2740 C C . THR A 1 345 ? 6.373 -6.396 -1.135 1.00 92.25 345 THR A C 1
ATOM 2742 O O . THR A 1 345 ? 5.226 -6.083 -1.443 1.00 92.25 345 THR A O 1
ATOM 2745 N N . GLU A 1 346 ? 6.645 -7.264 -0.155 1.00 95.62 346 GLU A N 1
ATOM 2746 C CA . GLU A 1 346 ? 5.626 -7.984 0.621 1.00 95.62 346 GLU A CA 1
ATOM 2747 C C . GLU A 1 346 ? 5.035 -7.188 1.789 1.00 95.62 346 GLU A C 1
ATOM 2749 O O . GLU A 1 346 ? 4.254 -7.734 2.570 1.00 95.62 346 GLU A O 1
ATOM 2754 N N . LYS A 1 347 ? 5.373 -5.897 1.897 1.00 96.88 347 LYS A N 1
ATOM 2755 C CA . LYS A 1 347 ? 4.842 -4.960 2.892 1.00 96.88 347 LYS A CA 1
ATOM 2756 C C . LYS A 1 347 ? 5.046 -5.399 4.348 1.00 96.88 347 LYS A C 1
ATOM 2758 O O . LYS A 1 347 ? 4.232 -5.075 5.212 1.00 96.88 347 LYS A O 1
ATOM 2763 N N . GLN A 1 348 ? 6.111 -6.145 4.634 1.00 97.88 348 GLN A N 1
ATOM 2764 C CA . GLN A 1 348 ? 6.425 -6.636 5.977 1.00 97.88 348 GLN A CA 1
ATOM 2765 C C . GLN A 1 348 ? 6.979 -5.525 6.873 1.00 97.88 348 GLN A C 1
ATOM 2767 O O . GLN A 1 348 ? 6.648 -5.464 8.058 1.00 97.88 348 GLN A O 1
ATOM 2772 N N . TYR A 1 349 ? 7.758 -4.597 6.316 1.00 98.38 349 TYR A N 1
ATOM 2773 C CA . TYR A 1 349 ? 8.187 -3.422 7.067 1.00 98.38 349 TYR A CA 1
ATOM 2774 C C . TYR A 1 349 ? 7.013 -2.469 7.319 1.00 98.38 349 TYR A C 1
ATOM 2776 O O . TYR A 1 349 ? 6.806 -2.024 8.448 1.00 98.38 349 TYR A O 1
ATOM 2784 N N . LEU A 1 350 ? 6.164 -2.227 6.316 1.00 98.50 350 LEU A N 1
ATOM 2785 C CA . LEU A 1 350 ? 4.939 -1.445 6.512 1.00 98.50 350 LEU A CA 1
ATOM 2786 C C . LEU A 1 350 ? 3.971 -2.105 7.512 1.00 98.50 350 LEU A C 1
ATOM 2788 O O . LEU A 1 350 ? 3.382 -1.402 8.333 1.00 98.50 350 LEU A O 1
ATOM 2792 N N . ARG A 1 351 ? 3.844 -3.440 7.514 1.00 98.62 351 ARG A N 1
ATOM 2793 C CA . ARG A 1 351 ? 3.110 -4.212 8.538 1.00 98.62 351 ARG A CA 1
ATOM 2794 C C . ARG A 1 351 ? 3.643 -3.925 9.945 1.00 98.62 351 ARG A C 1
ATOM 2796 O O . ARG A 1 351 ? 2.852 -3.622 10.838 1.00 98.62 351 ARG A O 1
ATOM 2803 N N . LYS A 1 352 ? 4.968 -3.938 10.130 1.00 98.75 352 LYS A N 1
ATOM 2804 C CA . LYS A 1 352 ? 5.625 -3.584 11.400 1.00 98.75 352 LYS A CA 1
ATOM 2805 C C . LYS A 1 352 ? 5.298 -2.161 11.854 1.00 98.75 352 LYS A C 1
ATOM 2807 O O . LYS A 1 352 ? 4.996 -1.943 13.027 1.00 98.75 352 LYS A O 1
ATOM 2812 N N . LEU A 1 353 ? 5.301 -1.196 10.935 1.00 98.75 353 LEU A N 1
ATOM 2813 C CA . LEU A 1 353 ? 4.923 0.182 11.258 1.00 98.75 353 LEU A CA 1
ATOM 2814 C C . LEU A 1 353 ? 3.443 0.297 11.636 1.00 98.75 353 LEU A C 1
ATOM 2816 O O . LEU A 1 353 ? 3.122 1.016 12.577 1.00 98.75 353 LEU A O 1
ATOM 2820 N N . HIS A 1 354 ? 2.539 -0.429 10.970 1.00 98.81 354 HIS A N 1
ATOM 2821 C CA . HIS A 1 354 ? 1.125 -0.489 11.370 1.00 98.81 354 HIS A CA 1
ATOM 2822 C C . HIS A 1 354 ? 0.946 -1.056 12.774 1.00 98.81 354 HIS A C 1
ATOM 2824 O O . HIS A 1 354 ? 0.217 -0.465 13.568 1.00 98.81 354 HIS A O 1
ATOM 2830 N N . PHE A 1 355 ? 1.640 -2.147 13.103 1.00 98.88 355 PHE A N 1
ATOM 2831 C CA . PHE A 1 355 ? 1.641 -2.710 14.452 1.00 98.88 355 PHE A CA 1
ATOM 2832 C C . PHE A 1 355 ? 2.047 -1.653 15.490 1.00 98.88 355 PHE A C 1
ATOM 2834 O O . PHE A 1 355 ? 1.284 -1.369 16.412 1.00 98.88 355 PHE A O 1
ATOM 2841 N N . MET A 1 356 ? 3.188 -0.990 15.280 1.00 98.69 356 MET A N 1
ATOM 2842 C CA . MET A 1 356 ? 3.664 0.085 16.154 1.00 98.69 356 MET A CA 1
ATOM 2843 C C . MET A 1 356 ? 2.645 1.230 16.273 1.00 98.69 356 MET A C 1
ATOM 2845 O O . MET A 1 356 ? 2.282 1.617 17.381 1.00 98.69 356 MET A O 1
ATOM 2849 N N . MET A 1 357 ? 2.146 1.753 15.147 1.00 98.62 357 MET A N 1
ATOM 2850 C CA . MET A 1 357 ? 1.205 2.880 15.122 1.00 98.62 357 MET A CA 1
ATOM 2851 C C . MET A 1 357 ? -0.107 2.572 15.846 1.00 98.62 357 MET A C 1
ATOM 2853 O O . MET A 1 357 ? -0.662 3.452 16.508 1.00 98.62 357 MET A O 1
ATOM 2857 N N . LEU A 1 358 ? -0.628 1.349 15.721 1.00 98.88 358 LEU A N 1
ATOM 2858 C CA . LEU A 1 358 ? -1.863 0.948 16.393 1.00 98.88 358 LEU A CA 1
ATOM 2859 C C . LEU A 1 358 ? -1.659 0.855 17.911 1.00 98.88 358 LEU A C 1
ATOM 2861 O O . LEU A 1 358 ? -2.472 1.399 18.656 1.00 98.88 358 LEU A O 1
ATOM 2865 N N . LEU A 1 359 ? -0.549 0.273 18.377 1.00 98.88 359 LEU A N 1
ATOM 2866 C CA . LEU A 1 359 ? -0.228 0.218 19.809 1.00 98.88 359 LEU A CA 1
ATOM 2867 C C . LEU A 1 359 ? 0.048 1.613 20.405 1.00 98.88 359 LEU A C 1
ATOM 2869 O O . LEU A 1 359 ? -0.485 1.952 21.468 1.00 98.88 359 LEU A O 1
ATOM 2873 N N . SER A 1 360 ? 0.790 2.470 19.690 1.00 98.50 360 SER A N 1
ATOM 2874 C CA . SER A 1 360 ? 0.947 3.890 20.045 1.00 98.50 360 SER A CA 1
ATOM 2875 C C . SER A 1 360 ? -0.413 4.584 20.143 1.00 98.50 360 SER A C 1
ATOM 2877 O O . SER A 1 360 ? -0.699 5.274 21.122 1.00 98.50 360 SER A O 1
ATOM 2879 N N . SER A 1 361 ? -1.303 4.353 19.173 1.00 98.81 361 SER A N 1
ATOM 2880 C CA . SER A 1 361 ? -2.649 4.933 19.177 1.00 98.81 361 SER A CA 1
ATOM 2881 C C . SER A 1 361 ? -3.462 4.513 20.397 1.00 98.81 361 SER A C 1
ATOM 2883 O O . SER A 1 361 ? -4.145 5.351 20.983 1.00 98.81 361 SER A O 1
ATOM 2885 N N . PHE A 1 362 ? -3.390 3.246 20.811 1.00 98.81 362 PHE A N 1
ATOM 2886 C CA . PHE A 1 362 ? -4.084 2.776 22.014 1.00 98.81 362 PHE A CA 1
ATOM 2887 C C . PHE A 1 362 ? -3.599 3.524 23.253 1.00 98.81 362 PHE A C 1
ATOM 2889 O O . PHE A 1 362 ? -4.423 4.004 24.029 1.00 98.81 362 PHE A O 1
ATOM 2896 N N . THR A 1 363 ? -2.287 3.728 23.376 1.00 98.50 363 THR A N 1
ATOM 2897 C CA . THR A 1 363 ? -1.696 4.510 24.470 1.00 98.50 363 THR A CA 1
ATOM 2898 C C . THR A 1 363 ? -2.206 5.947 24.468 1.00 98.50 363 THR A C 1
ATOM 2900 O O . THR A 1 363 ? -2.770 6.405 25.465 1.00 98.50 363 THR A O 1
ATOM 2903 N N . TYR A 1 364 ? -2.087 6.640 23.333 1.00 98.62 364 TYR A N 1
ATOM 2904 C CA . TYR A 1 364 ? -2.510 8.033 23.226 1.00 98.62 364 TYR A CA 1
ATOM 2905 C C . TYR A 1 364 ? -3.999 8.211 23.520 1.00 98.62 364 TYR A C 1
ATOM 2907 O O . TYR A 1 364 ? -4.385 9.168 24.188 1.00 98.62 364 TYR A O 1
ATOM 2915 N N . ILE A 1 365 ? -4.848 7.293 23.048 1.00 98.81 365 ILE A N 1
ATOM 2916 C CA . ILE A 1 365 ? -6.294 7.352 23.283 1.00 98.81 365 ILE A CA 1
ATOM 2917 C C . ILE A 1 365 ? -6.626 7.035 24.745 1.00 98.81 365 ILE A C 1
ATOM 2919 O O . ILE A 1 365 ? -7.434 7.745 25.349 1.00 98.81 365 ILE A O 1
ATOM 2923 N N . ALA A 1 366 ? -6.014 6.000 25.327 1.00 98.69 366 ALA A N 1
ATOM 2924 C CA . ALA A 1 366 ? -6.253 5.605 26.715 1.00 98.69 366 ALA A CA 1
ATOM 2925 C C . ALA A 1 366 ? -5.928 6.753 27.679 1.00 98.69 366 ALA A C 1
ATOM 2927 O O . ALA A 1 366 ? -6.724 7.047 28.569 1.00 98.69 366 ALA A O 1
ATOM 2928 N N . ARG A 1 367 ? -4.832 7.474 27.422 1.00 98.19 367 ARG A N 1
ATOM 2929 C CA . ARG A 1 367 ? -4.324 8.548 28.288 1.00 98.19 367 ARG A CA 1
ATOM 2930 C C . ARG A 1 367 ? -4.767 9.962 27.902 1.00 98.19 367 ARG A C 1
ATOM 2932 O O . ARG A 1 367 ? -4.435 10.908 28.604 1.00 98.19 367 ARG A O 1
ATOM 2939 N N . ASP A 1 368 ? -5.497 10.114 26.794 1.00 98.19 368 ASP A N 1
ATOM 2940 C CA . ASP A 1 368 ? -5.845 11.408 26.175 1.00 98.19 368 ASP A CA 1
ATOM 2941 C C . ASP A 1 368 ? -4.633 12.293 25.812 1.00 98.19 368 ASP A C 1
ATOM 2943 O O . ASP A 1 368 ? -4.773 13.486 25.555 1.00 98.19 368 ASP A O 1
ATOM 2947 N N . GLU A 1 369 ? -3.443 11.703 25.704 1.00 97.38 369 GLU A N 1
ATOM 2948 C CA . GLU A 1 369 ? -2.184 12.400 25.403 1.00 97.38 369 GLU A CA 1
ATOM 2949 C C . GLU A 1 369 ? -2.170 13.034 24.000 1.00 97.38 369 GLU A C 1
ATOM 2951 O O . GLU A 1 369 ? -1.446 13.999 23.755 1.00 97.38 369 GLU A O 1
ATOM 2956 N N . TYR A 1 370 ? -3.017 12.560 23.074 1.00 97.25 370 TYR A N 1
ATOM 2957 C CA . TYR A 1 370 ? -3.191 13.214 21.772 1.00 97.25 370 TYR A CA 1
ATOM 2958 C C . TYR A 1 370 ? -3.720 14.653 21.909 1.00 97.25 370 TYR A C 1
ATOM 2960 O O . TYR A 1 370 ? -3.536 15.452 20.994 1.00 97.25 370 TYR A O 1
ATOM 2968 N N . ALA A 1 371 ? -4.405 15.007 23.004 1.00 97.25 371 ALA A N 1
ATOM 2969 C CA . ALA A 1 371 ? -5.042 16.315 23.155 1.00 97.25 371 ALA A CA 1
ATOM 2970 C C . ALA A 1 371 ? -4.027 17.472 23.169 1.00 97.25 371 ALA A C 1
ATOM 2972 O O . ALA A 1 371 ? -4.324 18.550 22.649 1.00 97.25 371 ALA A O 1
ATOM 2973 N N . ASP A 1 372 ? -2.821 17.223 23.682 1.00 95.00 372 ASP A N 1
ATOM 2974 C CA . ASP A 1 372 ? -1.754 18.220 23.817 1.00 95.00 372 ASP A CA 1
ATOM 2975 C C . ASP A 1 372 ? -0.876 18.348 22.560 1.00 95.00 372 ASP A C 1
ATOM 2977 O O . ASP A 1 372 ? 0.012 19.200 22.484 1.00 95.00 372 ASP A O 1
ATOM 2981 N N . VAL A 1 373 ? -1.119 17.524 21.537 1.00 97.38 373 VAL A N 1
ATOM 2982 C CA . VAL A 1 373 ? -0.361 17.562 20.283 1.00 97.38 373 VAL A CA 1
ATOM 2983 C C . VAL A 1 373 ? -0.768 18.778 19.462 1.00 97.38 373 VAL A C 1
ATOM 2985 O O . VAL A 1 373 ? -1.950 18.964 19.168 1.00 97.38 373 VAL A O 1
ATOM 2988 N N . ASP A 1 374 ? 0.213 19.593 19.064 1.00 97.44 374 ASP A N 1
ATOM 2989 C CA . ASP A 1 374 ? -0.009 20.748 18.195 1.00 97.44 374 ASP A CA 1
ATOM 2990 C C . ASP A 1 374 ? -0.596 20.297 16.850 1.00 97.44 374 ASP A C 1
ATOM 2992 O O . ASP A 1 374 ? -0.107 19.372 16.202 1.00 97.44 374 ASP A O 1
ATOM 2996 N N . LEU A 1 375 ? -1.648 20.984 16.409 1.00 96.56 375 LEU A N 1
ATOM 2997 C CA . LEU A 1 375 ? -2.290 20.730 15.129 1.00 96.56 375 LEU A CA 1
ATOM 2998 C C . LEU A 1 375 ? -1.336 20.946 13.940 1.00 96.56 375 LEU A C 1
ATOM 3000 O O . LEU A 1 375 ? -1.546 20.334 12.890 1.00 96.56 375 LEU A O 1
ATOM 3004 N N . GLN A 1 376 ? -0.296 21.780 14.092 1.00 97.31 376 GLN A N 1
ATOM 3005 C CA . GLN A 1 376 ? 0.720 21.985 13.051 1.00 97.31 376 GLN A CA 1
ATOM 3006 C C . GLN A 1 376 ? 1.412 20.682 12.643 1.00 97.31 376 GLN A C 1
ATOM 3008 O O . GLN A 1 376 ? 1.667 20.488 11.461 1.00 97.31 376 GLN A O 1
ATOM 3013 N N . GLU A 1 377 ? 1.567 19.719 13.557 1.00 97.12 377 GLU A N 1
ATOM 3014 C CA . GLU A 1 377 ? 2.169 18.413 13.247 1.00 97.12 377 GLU A CA 1
ATOM 3015 C C . GLU A 1 377 ? 1.438 17.663 12.125 1.00 97.12 377 GLU A C 1
ATOM 3017 O O . GLU A 1 377 ? 2.053 16.918 11.362 1.00 97.12 377 GLU A O 1
ATOM 3022 N N . TYR A 1 378 ? 0.122 17.864 12.010 1.00 97.56 378 TYR A N 1
ATOM 3023 C CA . TYR A 1 378 ? -0.691 17.345 10.910 1.00 97.56 378 TYR A CA 1
ATOM 3024 C C . TYR A 1 378 ? -0.708 18.279 9.696 1.00 97.56 378 TYR A C 1
ATOM 3026 O O . TYR A 1 378 ? -0.777 17.826 8.552 1.00 97.56 378 TYR A O 1
ATOM 3034 N N . LEU A 1 379 ? -0.743 19.594 9.925 1.00 95.50 379 LEU A N 1
ATOM 3035 C CA . LEU A 1 379 ? -0.875 20.574 8.847 1.00 95.50 379 LEU A CA 1
ATOM 3036 C C . LEU A 1 379 ? 0.391 20.678 7.993 1.00 95.50 379 LEU A C 1
ATOM 3038 O O . LEU A 1 379 ? 0.253 20.917 6.792 1.00 95.50 379 LEU A O 1
ATOM 3042 N N . ASP A 1 380 ? 1.551 20.420 8.596 1.00 94.44 380 ASP A N 1
ATOM 3043 C CA . ASP A 1 380 ? 2.874 20.458 7.969 1.00 94.44 380 ASP A CA 1
ATOM 3044 C C . ASP A 1 380 ? 3.222 19.181 7.193 1.00 94.44 380 ASP A C 1
ATOM 3046 O O . ASP A 1 380 ? 4.227 19.147 6.481 1.00 94.44 380 ASP A O 1
ATOM 3050 N N . LEU A 1 381 ? 2.394 18.131 7.283 1.00 95.56 381 LEU A N 1
ATOM 3051 C CA . LEU A 1 381 ? 2.578 16.938 6.460 1.00 95.56 381 LEU A CA 1
ATOM 3052 C C . LEU A 1 381 ? 2.551 17.317 4.966 1.00 95.56 381 LEU A C 1
ATOM 3054 O O . LEU A 1 381 ? 1.592 17.958 4.510 1.00 95.56 381 LEU A O 1
ATOM 3058 N N . PRO A 1 382 ? 3.554 16.890 4.177 1.00 95.00 382 PRO A N 1
ATOM 3059 C CA . PRO A 1 382 ? 3.590 17.175 2.751 1.00 95.00 382 PRO A CA 1
ATOM 3060 C C . PRO A 1 382 ? 2.409 16.510 2.042 1.00 95.00 382 PRO A C 1
ATOM 3062 O O . PRO A 1 382 ? 1.913 15.464 2.465 1.00 95.00 382 PRO A O 1
ATOM 3065 N N . MET A 1 383 ? 1.946 17.106 0.943 1.00 94.75 383 MET A N 1
ATOM 3066 C CA . MET A 1 383 ? 0.828 16.538 0.194 1.00 94.75 383 MET A CA 1
ATOM 3067 C C . MET A 1 383 ? 1.262 15.275 -0.549 1.00 94.75 383 MET A C 1
ATOM 3069 O O . MET A 1 383 ? 2.261 15.271 -1.270 1.00 94.75 383 MET A O 1
ATOM 3073 N N . ASN A 1 384 ? 0.466 14.223 -0.406 1.00 95.56 384 ASN A N 1
ATOM 3074 C CA . ASN A 1 384 ? 0.657 12.964 -1.096 1.00 95.56 384 ASN A CA 1
ATOM 3075 C C . ASN A 1 384 ? 0.250 13.087 -2.573 1.00 95.56 384 ASN A C 1
ATOM 3077 O O . ASN A 1 384 ? -0.863 13.517 -2.887 1.00 95.56 384 ASN A O 1
ATOM 3081 N N . ARG A 1 385 ? 1.137 12.708 -3.495 1.00 91.12 385 ARG A N 1
ATOM 3082 C CA . ARG A 1 385 ? 0.933 12.879 -4.938 1.00 91.12 385 ARG A CA 1
ATOM 3083 C C . ARG A 1 385 ? 0.966 11.555 -5.670 1.00 91.12 385 ARG A C 1
ATOM 3085 O O . ARG A 1 385 ? 1.971 10.846 -5.663 1.00 91.12 385 ARG A O 1
ATOM 3092 N N . PHE A 1 386 ? -0.130 11.263 -6.365 1.00 86.38 386 PHE A N 1
ATOM 3093 C CA . PHE A 1 386 ? -0.170 10.142 -7.293 1.00 86.38 386 PHE A CA 1
ATOM 3094 C C . PHE A 1 386 ? 0.857 10.354 -8.406 1.00 86.38 386 PHE A C 1
ATOM 3096 O O . PHE A 1 386 ? 1.027 11.478 -8.880 1.00 86.38 386 PHE A O 1
ATOM 3103 N N . ASN A 1 387 ? 1.515 9.274 -8.834 1.00 84.44 387 ASN A N 1
ATOM 3104 C CA . ASN A 1 387 ? 2.604 9.315 -9.810 1.00 84.44 387 ASN A CA 1
ATOM 3105 C C . ASN A 1 387 ? 3.795 10.196 -9.380 1.00 84.44 387 ASN A C 1
ATOM 3107 O O . ASN A 1 387 ? 4.545 10.655 -10.240 1.00 84.44 387 ASN A O 1
ATOM 3111 N N . GLY A 1 388 ? 3.977 10.418 -8.074 1.00 88.50 388 GLY A N 1
ATOM 3112 C CA . GLY A 1 388 ? 5.082 11.205 -7.525 1.00 88.50 388 GLY A CA 1
ATOM 3113 C C . GLY A 1 388 ? 6.450 10.528 -7.649 1.00 88.50 388 GLY A C 1
ATOM 3114 O O . GLY A 1 388 ? 7.461 11.224 -7.648 1.00 88.50 388 GLY A O 1
ATOM 3115 N N . VAL A 1 389 ? 6.490 9.201 -7.822 1.00 93.38 389 VAL A N 1
ATOM 3116 C CA . VAL A 1 389 ? 7.735 8.461 -8.085 1.00 93.38 389 VAL A CA 1
ATOM 3117 C C . VAL A 1 389 ? 7.612 7.491 -9.267 1.00 93.38 389 VAL A C 1
ATOM 3119 O O . VAL A 1 389 ? 6.512 7.113 -9.704 1.00 93.38 389 VAL A O 1
ATOM 3122 N N . PHE A 1 390 ? 8.761 7.088 -9.806 1.00 94.44 390 PHE A N 1
ATOM 3123 C CA . PHE A 1 390 ? 8.892 6.089 -10.869 1.00 94.44 390 PHE A CA 1
ATOM 3124 C C . PHE A 1 390 ? 9.598 4.823 -10.378 1.00 94.44 390 PHE A C 1
ATOM 3126 O O . PHE A 1 390 ? 10.328 4.848 -9.397 1.00 94.44 390 PHE A O 1
ATOM 3133 N N . GLY A 1 391 ? 9.385 3.699 -11.063 1.00 93.81 391 GLY A N 1
ATOM 3134 C CA . GLY A 1 391 ? 10.100 2.458 -10.760 1.00 93.81 391 GLY A CA 1
ATOM 3135 C C . GLY A 1 391 ? 11.565 2.529 -11.191 1.00 93.81 391 GLY A C 1
ATOM 3136 O O . GLY A 1 391 ? 12.444 2.213 -10.407 1.00 93.81 391 GLY A O 1
ATOM 3137 N N . TYR A 1 392 ? 11.828 2.995 -12.413 1.00 96.00 392 TYR A N 1
ATOM 3138 C CA . TYR A 1 392 ? 13.190 3.161 -12.925 1.00 96.00 392 TYR A CA 1
ATOM 3139 C C . TYR A 1 392 ? 13.293 4.443 -13.752 1.00 96.00 392 TYR A C 1
ATOM 3141 O O . TYR A 1 392 ? 12.400 4.701 -14.561 1.00 96.00 392 TYR A O 1
ATOM 3149 N N . VAL A 1 393 ? 14.367 5.222 -13.620 1.00 96.94 393 VAL A N 1
ATOM 3150 C CA . VAL A 1 393 ? 14.623 6.389 -14.482 1.00 96.94 393 VAL A CA 1
ATOM 3151 C C . VAL A 1 393 ? 16.004 6.321 -15.135 1.00 96.94 393 VAL A C 1
ATOM 3153 O O . VAL A 1 393 ? 17.028 6.211 -14.468 1.00 96.94 393 VAL A O 1
ATOM 3156 N N . LEU A 1 394 ? 16.046 6.432 -16.465 1.00 97.94 394 LEU A N 1
ATOM 3157 C CA . LEU A 1 394 ? 17.274 6.711 -17.213 1.00 97.94 394 LEU A CA 1
ATOM 3158 C C . LEU A 1 394 ? 17.380 8.227 -17.387 1.00 97.94 394 LEU A C 1
ATOM 3160 O O . LEU A 1 394 ? 16.581 8.809 -18.118 1.00 97.94 394 LEU A O 1
ATOM 3164 N N . ARG A 1 395 ? 18.335 8.865 -16.709 1.00 96.88 395 ARG A N 1
ATOM 3165 C CA . ARG A 1 395 ? 18.496 10.327 -16.679 1.00 96.88 395 ARG A CA 1
ATOM 3166 C C . ARG A 1 395 ? 19.411 10.817 -17.794 1.00 96.88 395 ARG A C 1
ATOM 3168 O O . ARG A 1 395 ? 20.444 10.204 -18.031 1.00 96.88 395 ARG A O 1
ATOM 3175 N N . ASN A 1 396 ? 19.127 11.973 -18.387 1.00 96.12 396 ASN A N 1
ATOM 3176 C CA . ASN A 1 396 ? 20.067 12.728 -19.227 1.00 96.12 396 ASN A CA 1
ATOM 3177 C C . ASN A 1 396 ? 20.587 12.011 -20.491 1.00 96.12 396 ASN A C 1
ATOM 3179 O O . ASN A 1 396 ? 21.623 12.407 -21.034 1.00 96.12 396 ASN A O 1
ATOM 3183 N N . GLY A 1 397 ? 19.884 10.989 -20.979 1.00 96.06 397 GLY A N 1
ATOM 3184 C CA . GLY A 1 397 ? 20.303 10.203 -22.138 1.00 96.06 397 GLY A CA 1
ATOM 3185 C C . GLY A 1 397 ? 20.109 10.937 -23.463 1.00 96.06 397 GLY A C 1
ATOM 3186 O O . GLY A 1 397 ? 19.133 11.662 -23.643 1.00 96.06 397 GLY A O 1
ATOM 3187 N N . SER A 1 398 ? 21.008 10.717 -24.426 1.00 97.25 398 SER A N 1
ATOM 3188 C CA . SER A 1 398 ? 20.836 11.156 -25.818 1.00 97.25 398 SER A CA 1
ATOM 3189 C C . SER A 1 398 ? 19.963 10.140 -26.561 1.00 97.25 398 SER A C 1
ATOM 3191 O O . SER A 1 398 ? 20.445 9.162 -27.130 1.00 97.25 398 SER A O 1
ATOM 3193 N N . 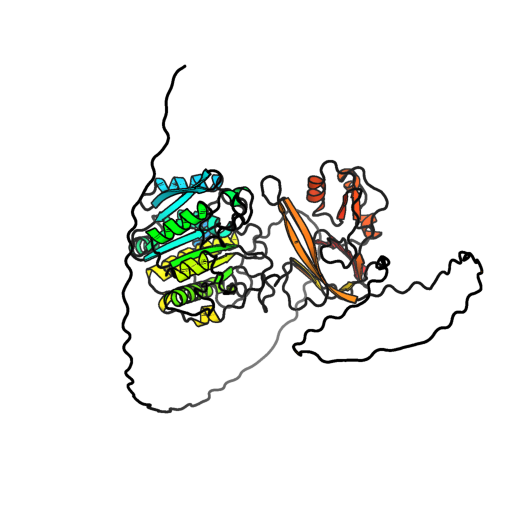VAL A 1 399 ? 18.649 10.334 -26.502 1.00 96.94 399 VAL A N 1
ATOM 3194 C CA . VAL A 1 399 ? 17.642 9.428 -27.060 1.00 96.94 399 VAL A CA 1
ATOM 3195 C C . VAL A 1 399 ? 17.524 9.623 -28.562 1.00 96.94 399 VAL A C 1
ATOM 3197 O O . VAL A 1 399 ? 17.286 10.737 -29.032 1.00 96.94 399 VAL A O 1
ATOM 3200 N N . VAL A 1 400 ? 17.623 8.528 -29.314 1.00 96.38 400 VAL A N 1
ATOM 3201 C CA . VAL A 1 400 ? 17.407 8.519 -30.761 1.00 96.38 400 VAL A CA 1
ATOM 3202 C C . VAL A 1 400 ? 16.100 7.791 -31.078 1.00 96.38 400 VAL A C 1
ATOM 3204 O O . VAL A 1 400 ? 16.045 6.566 -30.933 1.00 96.38 400 VAL A O 1
ATOM 3207 N N . PRO A 1 401 ? 15.050 8.517 -31.503 1.00 94.06 401 PRO A N 1
ATOM 3208 C CA . PRO A 1 401 ? 13.765 7.922 -31.840 1.00 94.06 401 PRO A CA 1
ATOM 3209 C C . PRO A 1 401 ? 13.848 6.956 -33.021 1.00 94.06 401 PRO A C 1
ATOM 3211 O O . PRO A 1 401 ? 14.614 7.163 -33.968 1.00 94.06 401 PRO A O 1
ATOM 3214 N N . ASP A 1 402 ? 12.981 5.952 -33.003 1.00 91.75 402 ASP A N 1
ATOM 3215 C CA . ASP A 1 402 ? 12.663 5.163 -34.180 1.00 91.75 402 ASP A CA 1
ATOM 3216 C C . ASP A 1 402 ? 12.109 6.082 -35.271 1.00 91.75 402 ASP A C 1
ATOM 3218 O O . ASP A 1 402 ? 11.394 7.056 -35.009 1.00 91.75 402 ASP A O 1
ATOM 3222 N N . ALA A 1 403 ? 12.427 5.764 -36.527 1.00 80.44 403 ALA A N 1
ATOM 3223 C CA . ALA A 1 403 ? 11.839 6.467 -37.655 1.00 80.44 403 ALA A CA 1
ATOM 3224 C C . ALA A 1 403 ? 10.315 6.328 -37.567 1.00 80.44 403 ALA A C 1
ATOM 3226 O O . ALA A 1 403 ? 9.784 5.222 -37.686 1.00 80.44 403 ALA A O 1
ATOM 3227 N N . GLN A 1 404 ? 9.611 7.441 -37.345 1.00 57.25 404 GLN A N 1
ATOM 3228 C CA . GLN A 1 404 ? 8.158 7.408 -37.305 1.00 57.25 404 GLN A CA 1
ATOM 3229 C C . GLN A 1 404 ? 7.654 6.868 -38.641 1.00 57.25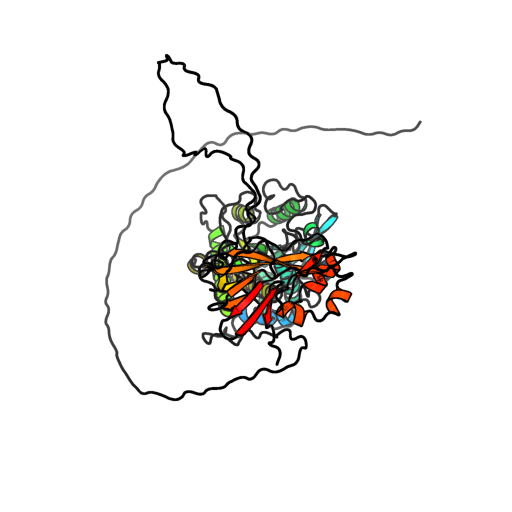 404 GLN A C 1
ATOM 3231 O O . GLN A 1 404 ? 7.856 7.482 -39.693 1.00 57.25 404 GLN A O 1
ATOM 3236 N N . VAL A 1 405 ? 6.977 5.719 -38.601 1.00 43.03 405 VAL A N 1
ATOM 3237 C CA . VAL A 1 405 ? 6.114 5.306 -39.701 1.00 43.03 405 VAL A CA 1
ATOM 3238 C C . VAL A 1 405 ? 5.025 6.366 -39.760 1.00 43.03 405 VAL A C 1
ATOM 3240 O O . VAL A 1 405 ? 4.085 6.362 -38.970 1.00 43.03 405 VAL A O 1
ATOM 3243 N N . THR A 1 406 ? 5.190 7.329 -40.661 1.00 32.06 406 THR A N 1
ATOM 3244 C CA . THR A 1 406 ? 4.153 8.297 -40.994 1.00 32.06 406 THR A CA 1
ATOM 3245 C C . THR A 1 406 ? 3.018 7.514 -41.637 1.00 32.06 406 THR A C 1
ATOM 3247 O O . THR A 1 406 ? 2.964 7.323 -42.850 1.00 32.06 406 THR A O 1
ATOM 3250 N N . ALA A 1 407 ? 2.101 7.013 -40.810 1.00 32.81 407 ALA A N 1
ATOM 3251 C CA . ALA A 1 407 ? 0.778 6.658 -41.274 1.00 32.81 407 ALA A CA 1
ATOM 3252 C C . ALA A 1 407 ? 0.207 7.924 -41.919 1.00 32.81 407 ALA A C 1
ATOM 3254 O O . ALA A 1 407 ? 0.071 8.962 -41.268 1.00 32.81 407 ALA A O 1
ATOM 3255 N N . GLN A 1 408 ? -0.034 7.860 -43.227 1.00 32.31 408 GLN A N 1
ATOM 3256 C CA . GLN A 1 408 ? -0.654 8.931 -43.990 1.00 32.31 408 GLN A CA 1
ATOM 3257 C C . GLN A 1 408 ? -1.996 9.287 -43.342 1.00 32.31 408 GLN A C 1
ATOM 3259 O O . GLN A 1 408 ? -2.996 8.601 -43.533 1.00 32.31 408 GLN A O 1
ATOM 3264 N N . SER A 1 409 ? -2.018 10.371 -42.569 1.00 31.17 409 SER A N 1
ATOM 3265 C CA . SER A 1 409 ? -3.253 11.028 -42.167 1.00 31.17 409 SER A CA 1
ATOM 3266 C C . SER A 1 409 ? -3.788 11.773 -43.386 1.00 31.17 409 SER A C 1
ATOM 3268 O O . SER A 1 409 ? -3.338 12.864 -43.740 1.00 31.17 409 SER A O 1
ATOM 3270 N N . SER A 1 410 ? -4.730 11.141 -44.079 1.00 33.25 410 SER A N 1
ATOM 3271 C CA . SER A 1 410 ? -5.633 11.824 -44.992 1.00 33.25 410 SER A CA 1
ATOM 3272 C C . SER A 1 410 ? -6.464 12.834 -44.196 1.00 33.25 410 SER A C 1
ATOM 3274 O O . SER A 1 410 ? -7.327 12.447 -43.414 1.00 33.25 410 SER A O 1
ATOM 3276 N N . THR A 1 411 ? -6.156 14.117 -44.388 1.00 35.44 411 THR A N 1
ATOM 3277 C CA . THR A 1 411 ? -7.078 15.267 -44.332 1.00 35.44 411 THR A CA 1
ATOM 3278 C C . THR A 1 411 ? -8.321 15.100 -43.444 1.00 35.44 411 THR A C 1
ATOM 3280 O O . THR A 1 411 ? -9.382 14.679 -43.898 1.00 35.44 411 THR A O 1
ATOM 3283 N N . VAL A 1 412 ? -8.242 15.587 -42.204 1.00 33.69 412 VAL A N 1
ATOM 3284 C CA . VAL A 1 412 ? -9.422 16.063 -41.468 1.00 33.69 412 VAL A CA 1
ATOM 3285 C C . VAL A 1 412 ? -9.134 17.488 -41.019 1.00 33.69 412 VAL A C 1
ATOM 3287 O O . VAL A 1 412 ? -8.201 17.749 -40.266 1.00 33.69 412 VAL A O 1
ATOM 3290 N N . GLY A 1 413 ? -9.900 18.422 -41.582 1.00 30.17 413 GLY A N 1
ATOM 3291 C CA . GLY A 1 413 ? -9.735 19.852 -41.379 1.00 30.17 413 GLY A CA 1
ATOM 3292 C C . GLY A 1 413 ? -9.901 20.266 -39.920 1.00 30.17 413 GLY A C 1
ATOM 3293 O O . GLY A 1 413 ? -10.829 19.838 -39.233 1.00 30.17 413 GLY A O 1
ATOM 3294 N N . HIS A 1 414 ? -9.012 21.161 -39.495 1.00 32.50 414 HIS A N 1
ATOM 3295 C CA . HIS A 1 414 ? -9.150 21.968 -38.292 1.00 32.50 414 HIS A CA 1
ATOM 3296 C C . HIS A 1 414 ? -10.551 22.591 -38.211 1.00 32.50 414 HIS A C 1
ATOM 3298 O O . HIS A 1 414 ? -10.964 23.359 -39.082 1.00 32.50 414 HIS A O 1
ATOM 3304 N N . ARG A 1 415 ? -11.265 22.308 -37.121 1.00 32.06 415 ARG A N 1
ATOM 3305 C CA . ARG A 1 415 ? -12.237 23.243 -36.556 1.00 32.06 415 ARG A CA 1
ATOM 3306 C C . ARG A 1 415 ? -11.785 23.585 -35.151 1.00 32.06 415 ARG A C 1
ATOM 3308 O O . ARG A 1 415 ? -11.985 22.806 -34.225 1.00 32.06 415 ARG A O 1
ATOM 3315 N N . ASP A 1 416 ? -11.204 24.769 -35.031 1.00 32.41 416 ASP A N 1
ATOM 3316 C CA . ASP A 1 416 ? -11.020 25.444 -33.759 1.00 32.41 416 ASP A CA 1
ATOM 3317 C C . ASP A 1 416 ? -12.381 25.657 -33.086 1.00 32.41 416 ASP A C 1
ATOM 3319 O O . ASP A 1 416 ? -13.343 26.132 -33.698 1.00 32.41 416 ASP A O 1
ATOM 3323 N N . ARG A 1 417 ? -12.463 25.314 -31.801 1.00 30.81 417 ARG A N 1
ATOM 3324 C CA . ARG A 1 417 ? -13.504 25.802 -30.896 1.00 30.81 417 ARG A CA 1
ATOM 3325 C C . ARG A 1 417 ? -12.822 26.534 -29.751 1.00 30.81 417 ARG A C 1
ATOM 3327 O O . ARG A 1 417 ? -12.420 25.920 -28.771 1.00 30.81 417 ARG A O 1
ATOM 3334 N N . GLN A 1 418 ? -12.741 27.854 -29.883 1.00 30.94 418 GLN A N 1
ATOM 3335 C CA . GLN A 1 418 ? -12.678 28.747 -28.733 1.00 30.94 418 GLN A CA 1
ATOM 3336 C C . GLN A 1 418 ? -14.095 29.029 -28.218 1.00 30.94 418 GLN A C 1
ATOM 3338 O O . GLN A 1 418 ? -15.050 29.203 -28.976 1.00 30.94 418 GLN A O 1
ATOM 3343 N N . SER A 1 419 ? -14.196 29.037 -26.896 1.00 31.39 419 SER A N 1
ATOM 3344 C CA . SER A 1 419 ? -15.320 29.445 -26.056 1.00 31.39 419 SER A CA 1
ATOM 3345 C C . SER A 1 419 ? -15.660 30.938 -26.177 1.00 31.39 419 SER A C 1
ATOM 3347 O O . SER A 1 419 ? -14.742 31.750 -26.254 1.00 31.39 419 SER A O 1
ATOM 3349 N N . GLY A 1 420 ? -16.943 31.316 -26.049 1.00 29.25 420 GLY A N 1
ATOM 3350 C CA . GLY A 1 420 ? -17.322 32.700 -25.701 1.00 29.25 420 GLY A CA 1
ATOM 3351 C C . GLY A 1 420 ? -18.730 33.178 -26.099 1.00 29.25 420 GLY A C 1
ATOM 3352 O O . GLY A 1 420 ? -18.947 33.595 -27.225 1.00 29.25 420 GLY A O 1
ATOM 3353 N N . SER A 1 421 ? -19.652 33.116 -25.132 1.00 27.56 421 SER A N 1
ATOM 3354 C CA . SER A 1 421 ? -20.869 33.916 -24.839 1.00 27.56 421 SER A CA 1
ATOM 3355 C C . SER A 1 421 ? -21.619 34.806 -25.869 1.00 27.56 421 SER A C 1
ATOM 3357 O O . SER A 1 421 ? -21.068 35.724 -26.463 1.00 27.56 421 SER A O 1
ATOM 3359 N N . SER A 1 422 ? -22.956 34.652 -25.818 1.00 30.14 422 SER A N 1
ATOM 3360 C CA . SER A 1 422 ? -24.055 35.654 -25.860 1.00 30.14 422 SER A CA 1
ATOM 3361 C C . SER A 1 422 ? -24.191 36.683 -27.000 1.00 30.14 422 SER A C 1
ATOM 3363 O O . SER A 1 422 ? -23.390 37.601 -27.125 1.00 30.14 422 SER A O 1
ATOM 3365 N N . GLY A 1 423 ? -25.352 36.663 -27.676 1.00 26.66 423 GLY A N 1
ATOM 3366 C CA . GLY A 1 423 ? -25.904 37.815 -28.408 1.00 26.66 423 GLY A CA 1
ATOM 3367 C C . GLY A 1 423 ? -26.950 37.434 -29.464 1.00 26.66 423 GLY A C 1
ATOM 3368 O O . GLY A 1 423 ? -26.633 36.758 -30.432 1.00 26.66 423 GLY A O 1
ATOM 3369 N N . SER A 1 424 ? -28.203 37.854 -29.268 1.00 29.05 424 SER A N 1
ATOM 3370 C CA . SER A 1 424 ? -29.355 37.665 -30.176 1.00 29.05 424 SER A CA 1
ATOM 3371 C C . SER A 1 424 ? -29.285 38.519 -31.472 1.00 29.05 424 SER A C 1
ATOM 3373 O O . SER A 1 424 ? -28.417 39.383 -31.579 1.00 29.05 424 SER A O 1
ATOM 3375 N N . PRO A 1 425 ? -30.166 38.290 -32.476 1.00 44.94 425 PRO A N 1
ATOM 3376 C CA . PRO A 1 425 ? -29.829 38.398 -33.899 1.00 44.94 425 PRO A CA 1
ATOM 3377 C C . PRO A 1 425 ? -30.353 39.665 -34.595 1.00 44.94 425 PRO A C 1
ATOM 3379 O O . PRO A 1 425 ? -31.396 40.197 -34.224 1.00 44.94 425 PRO A O 1
ATOM 3382 N N . SER A 1 426 ? -29.735 40.059 -35.720 1.00 27.34 426 SER A N 1
ATOM 3383 C CA . SER A 1 426 ? -30.473 40.744 -36.793 1.00 27.34 426 SER A CA 1
ATOM 3384 C C . SER A 1 426 ? -29.808 40.665 -38.179 1.00 27.34 426 SER A C 1
ATOM 3386 O O . SER A 1 426 ? -28.651 41.014 -38.360 1.00 27.34 426 SER A O 1
ATOM 3388 N N . ARG A 1 427 ? -30.632 40.221 -39.138 1.00 28.16 427 ARG A N 1
ATOM 3389 C CA . ARG A 1 427 ? -30.876 40.762 -40.489 1.00 28.16 427 ARG A CA 1
ATOM 3390 C C . ARG A 1 427 ? -29.761 40.890 -41.556 1.00 28.16 427 ARG A C 1
ATOM 3392 O O . ARG A 1 427 ? -28.864 41.715 -41.486 1.00 28.16 427 ARG A O 1
ATOM 3399 N N . THR A 1 428 ? -30.123 40.248 -42.678 1.00 27.64 428 THR A N 1
ATOM 3400 C CA . THR A 1 428 ? -30.169 40.725 -44.082 1.00 27.64 428 THR A CA 1
ATOM 3401 C C . THR A 1 428 ? -28.917 40.673 -44.956 1.00 27.64 428 THR A C 1
ATOM 3403 O O . THR A 1 428 ? -27.935 41.341 -44.675 1.00 27.64 428 THR A O 1
ATOM 3406 N N . GLY A 1 429 ? -29.065 40.015 -46.118 1.00 27.02 429 GLY A N 1
ATOM 3407 C CA . GLY A 1 429 ? -28.429 40.453 -47.367 1.00 27.02 429 GLY A CA 1
ATOM 3408 C C . GLY A 1 429 ? -27.711 39.382 -48.194 1.00 27.02 429 GLY A C 1
ATOM 3409 O O . GLY A 1 429 ? -26.491 39.333 -48.199 1.00 27.02 429 GLY A O 1
ATOM 3410 N N . THR A 1 430 ? -28.444 38.576 -48.965 1.00 27.27 430 THR A N 1
ATOM 3411 C CA . THR A 1 430 ? -28.032 38.189 -50.338 1.00 27.27 430 THR A CA 1
ATOM 3412 C C . THR A 1 430 ? -28.143 39.430 -51.260 1.00 27.27 430 THR A C 1
ATOM 3414 O O . THR A 1 430 ? -28.835 40.364 -50.840 1.00 27.27 430 THR A O 1
ATOM 3417 N N . PRO A 1 431 ? -27.585 39.493 -52.501 1.00 42.75 431 PRO A N 1
ATOM 3418 C CA . PRO A 1 431 ? -27.319 38.369 -53.422 1.00 42.75 431 PRO A CA 1
ATOM 3419 C C . PRO A 1 431 ? -26.069 38.471 -54.344 1.00 42.75 431 PRO A C 1
ATOM 3421 O O . PRO A 1 431 ? -25.433 39.513 -54.417 1.00 42.75 431 PRO A O 1
ATOM 3424 N N . ALA A 1 432 ? -25.878 37.399 -55.142 1.00 28.34 432 ALA A N 1
ATOM 3425 C CA . ALA A 1 432 ? -25.354 37.377 -56.528 1.00 28.34 432 ALA A CA 1
ATOM 3426 C C . ALA A 1 432 ? -23.879 37.792 -56.741 1.00 28.34 432 ALA A C 1
ATOM 3428 O O . ALA A 1 432 ? -23.330 38.580 -55.994 1.00 28.34 432 ALA A O 1
ATOM 3429 N N . SER A 1 433 ? -23.126 37.347 -57.741 1.00 28.08 433 SER A N 1
ATOM 3430 C CA . SER A 1 433 ? -23.233 36.403 -58.860 1.00 28.08 433 SER A CA 1
ATOM 3431 C C . SER A 1 433 ? -21.804 36.311 -59.422 1.00 28.08 433 SER A C 1
ATOM 3433 O O . SER A 1 433 ? -21.087 37.301 -59.369 1.00 28.08 433 SER A O 1
ATOM 3435 N N . ASP A 1 434 ? -21.373 35.172 -59.961 1.00 28.00 434 ASP A N 1
ATOM 3436 C CA . ASP A 1 434 ? -20.998 35.085 -61.380 1.00 28.00 434 ASP A CA 1
ATOM 3437 C C . ASP A 1 434 ? -20.230 33.816 -61.746 1.00 28.00 434 ASP A C 1
ATOM 3439 O O . ASP A 1 434 ? -19.421 33.255 -61.012 1.00 28.00 434 ASP A O 1
ATOM 3443 N N . ARG A 1 435 ? -20.588 33.370 -62.947 1.00 29.42 435 ARG A N 1
ATOM 3444 C CA . ARG A 1 435 ? -20.056 32.256 -63.721 1.00 29.42 435 ARG A CA 1
ATOM 3445 C C . ARG A 1 435 ? -18.629 32.555 -64.186 1.00 29.42 435 ARG A C 1
ATOM 3447 O O . ARG A 1 435 ? -18.369 33.671 -64.613 1.00 29.42 435 ARG A O 1
ATOM 3454 N N . ALA A 1 436 ? -17.813 31.516 -64.339 1.00 28.34 436 ALA A N 1
ATOM 3455 C CA . ALA A 1 436 ? -17.268 31.144 -65.650 1.00 28.34 436 ALA A CA 1
ATOM 3456 C C . ALA A 1 436 ? -16.535 29.801 -65.575 1.00 28.34 436 ALA A C 1
ATOM 3458 O O . ALA A 1 436 ? -15.746 29.542 -64.672 1.00 28.34 436 ALA A O 1
ATOM 3459 N N . ALA A 1 437 ? -16.835 28.962 -66.559 1.00 29.25 437 ALA A N 1
ATOM 3460 C CA . ALA A 1 437 ? -16.181 27.702 -66.848 1.00 29.25 437 ALA A CA 1
ATOM 3461 C C . ALA A 1 437 ? -14.897 27.922 -67.662 1.00 29.25 437 ALA A C 1
ATOM 3463 O O . ALA A 1 437 ? -14.840 28.839 -68.480 1.00 29.25 437 ALA A O 1
ATOM 3464 N N . SER A 1 438 ? -13.947 26.997 -67.544 1.00 29.08 438 SER A N 1
ATOM 3465 C CA . SER A 1 438 ? -13.131 26.562 -68.681 1.00 29.08 438 SER A CA 1
ATOM 3466 C C . SER A 1 438 ? -12.589 25.158 -68.424 1.00 29.08 438 SER A C 1
ATOM 3468 O O . SER A 1 438 ? -11.765 24.945 -67.535 1.00 29.08 438 SER A O 1
ATOM 3470 N N . GLU A 1 439 ? -13.087 24.209 -69.210 1.00 29.31 439 GLU A N 1
ATOM 3471 C CA . GLU A 1 439 ? -12.499 22.892 -69.428 1.00 29.31 439 GLU A CA 1
ATOM 3472 C C . GLU A 1 439 ? -11.168 23.003 -70.190 1.00 29.31 439 GLU A C 1
ATOM 3474 O O . GLU A 1 439 ? -11.012 23.888 -71.030 1.00 29.31 439 GLU A O 1
ATOM 3479 N N . GLN A 1 440 ? -10.279 22.032 -69.961 1.00 28.19 440 GLN A N 1
ATOM 3480 C CA . GLN A 1 440 ? -9.648 21.147 -70.962 1.00 28.19 440 GLN A CA 1
ATOM 3481 C C . GLN A 1 440 ? -8.176 20.856 -70.654 1.00 28.19 440 GLN A C 1
ATOM 3483 O O . GLN A 1 440 ? -7.391 21.750 -70.355 1.00 28.19 440 GLN A O 1
ATOM 3488 N N . GLY A 1 441 ? -7.799 19.590 -70.864 1.00 27.16 441 GLY A N 1
ATOM 3489 C CA . GLY A 1 441 ? -6.427 19.211 -71.204 1.00 27.16 441 GLY A CA 1
ATOM 3490 C C . GLY A 1 441 ? -5.858 18.091 -70.346 1.00 27.16 441 GLY A C 1
ATOM 3491 O O . GLY A 1 441 ? -5.175 18.349 -69.363 1.00 27.16 441 GLY A O 1
ATOM 3492 N N . GLY A 1 442 ? -6.108 16.841 -70.740 1.00 27.84 442 GLY A N 1
ATOM 3493 C CA . GLY A 1 442 ? -5.404 15.691 -70.182 1.00 27.84 442 GLY A CA 1
ATOM 3494 C C . GLY A 1 442 ? -3.927 15.658 -70.580 1.00 27.84 442 GLY A C 1
ATOM 3495 O O . GLY A 1 442 ? -3.520 16.251 -71.573 1.00 27.84 442 GLY A O 1
ATOM 3496 N N . THR A 1 443 ? -3.128 14.910 -69.824 1.00 28.83 443 THR A N 1
ATOM 3497 C CA . THR A 1 443 ? -2.183 13.935 -70.383 1.00 28.83 443 THR A CA 1
ATOM 3498 C C . THR A 1 443 ? -1.695 12.998 -69.290 1.00 28.83 443 THR A C 1
ATOM 3500 O O . THR A 1 443 ? -1.285 13.398 -68.205 1.00 28.83 443 THR A O 1
ATOM 3503 N N . ASP A 1 444 ? -1.782 11.729 -69.648 1.00 32.47 444 ASP A N 1
ATOM 3504 C CA . ASP A 1 444 ? -1.280 10.544 -68.987 1.00 32.47 444 ASP A CA 1
ATOM 3505 C C . ASP A 1 444 ? 0.259 10.580 -68.943 1.00 32.47 444 ASP A C 1
ATOM 3507 O O . ASP A 1 444 ? 0.904 10.713 -69.988 1.00 32.47 444 ASP A O 1
ATOM 3511 N N . ARG A 1 445 ? 0.856 10.499 -67.747 1.00 30.41 445 ARG A N 1
ATOM 3512 C CA . ARG A 1 445 ? 2.283 10.190 -67.550 1.00 30.41 445 ARG A CA 1
ATOM 3513 C C . ARG A 1 445 ? 2.470 9.401 -66.257 1.00 30.41 445 ARG A C 1
ATOM 3515 O O . ARG A 1 445 ? 2.489 9.955 -65.162 1.00 30.41 445 ARG A O 1
ATOM 3522 N N . THR A 1 446 ? 2.675 8.101 -66.423 1.00 30.92 446 THR A N 1
ATOM 3523 C CA . THR A 1 446 ? 3.359 7.208 -65.479 1.00 30.92 446 THR A CA 1
ATOM 3524 C C . THR A 1 446 ? 4.655 7.841 -64.949 1.00 30.92 446 THR A C 1
ATOM 3526 O O . THR A 1 446 ? 5.488 8.241 -65.771 1.00 30.92 446 THR A O 1
ATOM 3529 N N . PRO A 1 447 ? 4.905 7.893 -63.626 1.00 32.44 447 PRO A N 1
ATOM 3530 C CA . PRO A 1 447 ? 6.211 8.266 -63.112 1.00 32.44 447 PRO A CA 1
ATOM 3531 C C . PRO A 1 447 ? 7.131 7.044 -63.107 1.00 32.44 447 PRO A C 1
ATOM 3533 O O . PRO A 1 447 ? 6.869 6.036 -62.452 1.00 32.44 447 PRO A O 1
ATOM 3536 N N . ALA A 1 448 ? 8.223 7.162 -63.857 1.00 29.03 448 ALA A N 1
ATOM 3537 C CA . ALA A 1 448 ? 9.361 6.267 -63.794 1.00 29.03 448 ALA A CA 1
ATOM 3538 C C . ALA A 1 448 ? 9.987 6.289 -62.390 1.00 29.03 448 ALA A C 1
ATOM 3540 O O . ALA A 1 448 ? 10.188 7.346 -61.790 1.00 29.03 448 ALA A O 1
ATOM 3541 N N . SER A 1 449 ? 10.321 5.098 -61.900 1.00 35.12 449 SER A N 1
ATOM 3542 C CA . SER A 1 449 ? 11.114 4.857 -60.704 1.00 35.12 449 SER A CA 1
ATOM 3543 C C . SER A 1 449 ? 12.521 5.437 -60.865 1.00 35.12 449 SER A C 1
ATOM 3545 O O . SER A 1 449 ? 13.364 4.841 -61.535 1.00 35.12 449 SER A O 1
ATOM 3547 N N . ASN A 1 450 ? 12.793 6.566 -60.217 1.00 31.92 450 ASN A N 1
ATOM 3548 C CA . ASN A 1 450 ? 14.155 6.995 -59.928 1.00 31.92 450 ASN A CA 1
ATOM 3549 C C . ASN A 1 450 ? 14.405 6.814 -58.433 1.00 31.92 450 ASN A C 1
ATOM 3551 O O . ASN A 1 450 ? 13.921 7.583 -57.604 1.00 31.92 450 ASN A O 1
ATOM 3555 N N . ALA A 1 451 ? 15.171 5.772 -58.112 1.00 41.19 451 ALA A N 1
ATOM 3556 C CA . ALA A 1 451 ? 15.837 5.618 -56.834 1.00 41.19 451 ALA A CA 1
ATOM 3557 C C . ALA A 1 451 ? 16.837 6.772 -56.672 1.00 41.19 451 ALA A C 1
ATOM 3559 O O . ALA A 1 451 ? 17.936 6.744 -57.222 1.00 41.19 451 ALA A O 1
ATOM 3560 N N . ALA A 1 452 ? 16.427 7.810 -55.948 1.00 31.03 452 ALA A N 1
ATOM 3561 C CA . ALA A 1 452 ? 17.327 8.826 -55.438 1.00 31.03 452 ALA A CA 1
ATOM 3562 C C . ALA A 1 452 ? 17.794 8.376 -54.050 1.00 31.03 452 ALA A C 1
ATOM 3564 O O . ALA A 1 452 ? 17.047 8.437 -53.075 1.00 31.03 452 ALA A O 1
ATOM 3565 N N . THR A 1 453 ? 19.037 7.909 -53.970 1.00 39.59 453 THR A N 1
ATOM 3566 C CA . THR A 1 453 ? 19.798 7.823 -52.722 1.00 39.59 453 THR A CA 1
ATOM 3567 C C . THR A 1 453 ? 20.014 9.244 -52.203 1.00 39.59 453 THR A C 1
ATOM 3569 O O . THR A 1 453 ? 20.968 9.920 -52.590 1.00 39.59 453 THR A O 1
ATOM 3572 N N . GLY A 1 454 ? 19.073 9.727 -51.392 1.00 31.39 454 GLY A N 1
ATOM 3573 C CA . GLY A 1 454 ? 19.243 10.947 -50.612 1.00 31.39 454 GLY A CA 1
ATOM 3574 C C . GLY A 1 454 ? 20.304 10.753 -49.521 1.00 31.39 454 GLY A C 1
ATOM 3575 O O . GLY A 1 454 ? 20.568 9.616 -49.121 1.00 31.39 454 GLY A O 1
ATOM 3576 N N . PRO A 1 455 ? 20.938 11.836 -49.044 1.00 35.28 455 PRO A N 1
ATOM 3577 C CA . PRO A 1 455 ? 21.909 11.757 -47.963 1.00 35.28 455 PRO A CA 1
ATOM 3578 C C . PRO A 1 455 ? 21.229 11.180 -46.718 1.00 35.28 455 PRO A C 1
ATOM 3580 O O . PRO A 1 455 ? 20.126 11.595 -46.367 1.00 35.28 455 PRO A O 1
ATOM 3583 N N . SER A 1 456 ? 21.895 10.223 -46.070 1.00 40.19 456 SER A N 1
ATOM 3584 C CA . SER A 1 456 ? 21.559 9.733 -44.731 1.00 40.19 456 SER A CA 1
ATOM 3585 C C . SER A 1 456 ? 21.351 10.937 -43.813 1.00 40.19 456 SER A C 1
ATOM 3587 O O . SER A 1 456 ? 22.323 11.586 -43.425 1.00 40.19 456 SER A O 1
ATOM 3589 N N . SER A 1 457 ? 20.097 11.282 -43.510 1.00 45.78 457 SER A N 1
ATOM 3590 C CA . SER A 1 457 ? 19.794 12.273 -42.485 1.00 45.78 457 SER A CA 1
ATOM 3591 C C . SER A 1 457 ? 20.369 11.726 -41.188 1.00 45.78 457 SER A C 1
ATOM 3593 O O . SER A 1 457 ? 19.925 10.670 -40.735 1.00 45.78 457 SER A O 1
ATOM 3595 N N . ALA A 1 458 ? 21.389 12.387 -40.636 1.00 56.34 458 ALA A N 1
ATOM 3596 C CA . ALA A 1 458 ? 21.902 12.052 -39.315 1.00 56.34 458 ALA A CA 1
ATOM 3597 C C . ALA A 1 458 ? 20.704 11.912 -38.369 1.00 56.34 458 ALA A C 1
ATOM 3599 O O . ALA A 1 458 ? 19.847 12.799 -38.329 1.00 56.34 458 ALA A O 1
ATOM 3600 N N . ALA A 1 459 ? 20.587 10.755 -37.715 1.00 66.44 459 ALA A N 1
ATOM 3601 C CA . ALA A 1 459 ? 19.467 10.493 -36.830 1.00 66.44 459 ALA A CA 1
ATOM 3602 C C . ALA A 1 459 ? 19.464 11.576 -35.745 1.00 66.44 459 ALA A C 1
ATOM 3604 O O . ALA A 1 459 ? 20.467 11.767 -35.062 1.00 66.44 459 ALA A O 1
ATOM 3605 N N . ILE A 1 460 ? 18.370 12.329 -35.652 1.00 84.44 460 ILE A N 1
ATOM 3606 C CA . ILE A 1 460 ? 18.240 13.410 -34.677 1.00 84.44 460 ILE A CA 1
ATOM 3607 C C . ILE A 1 460 ? 18.161 12.764 -33.292 1.00 84.44 460 ILE A C 1
ATOM 3609 O O . ILE A 1 460 ? 17.350 11.859 -33.089 1.00 84.44 460 ILE A O 1
ATOM 3613 N N . SER A 1 461 ? 18.997 13.220 -32.360 1.00 89.44 461 SER A N 1
ATOM 3614 C CA . SER A 1 461 ? 18.965 12.798 -30.962 1.00 89.44 461 SER A CA 1
ATOM 3615 C C . SER A 1 461 ? 18.479 13.928 -30.053 1.00 89.44 461 SER A C 1
ATOM 3617 O O . SER A 1 461 ? 18.619 15.110 -30.376 1.00 89.44 461 SER A O 1
ATOM 3619 N N . PHE A 1 462 ? 17.898 13.563 -28.912 1.00 93.62 462 PHE A N 1
ATOM 3620 C CA . PHE A 1 462 ? 17.348 14.491 -27.925 1.00 93.62 462 PHE A CA 1
ATOM 3621 C C . PHE A 1 462 ? 17.850 14.119 -26.530 1.00 93.62 462 PHE A C 1
ATOM 3623 O O . PHE A 1 462 ? 17.779 12.953 -26.154 1.00 93.62 462 PHE A O 1
ATOM 3630 N N . LYS A 1 463 ? 18.325 15.096 -25.747 1.00 95.38 463 LYS A N 1
ATOM 3631 C CA . LYS A 1 463 ? 18.637 14.877 -24.326 1.00 95.38 463 LYS A CA 1
ATOM 3632 C C . LYS A 1 463 ? 17.322 14.765 -23.552 1.00 95.38 463 LYS A C 1
ATOM 3634 O O . LYS A 1 463 ? 16.590 15.750 -23.493 1.00 95.38 463 LYS A O 1
ATOM 3639 N N . LEU A 1 464 ? 17.015 13.583 -23.023 1.00 95.69 464 LEU A N 1
ATOM 3640 C CA . LEU A 1 464 ? 15.750 13.273 -22.349 1.00 95.69 464 LEU A CA 1
ATOM 3641 C C . LEU A 1 464 ? 15.981 12.351 -21.148 1.00 95.69 464 LEU A C 1
ATOM 3643 O O . LEU A 1 464 ? 16.898 11.525 -21.158 1.00 95.69 464 LEU A O 1
ATOM 3647 N N . ASP A 1 465 ? 15.084 12.440 -20.172 1.00 97.31 465 ASP A N 1
ATOM 3648 C CA . ASP A 1 465 ? 14.869 11.388 -19.189 1.00 97.31 465 ASP A CA 1
ATOM 3649 C C . ASP A 1 465 ? 13.819 10.392 -19.712 1.00 97.31 465 ASP A C 1
ATOM 3651 O O . ASP A 1 465 ? 12.852 10.770 -20.385 1.00 97.31 465 ASP A O 1
ATOM 3655 N N . LEU A 1 466 ? 14.001 9.110 -19.390 1.00 97.94 466 LEU A N 1
ATOM 3656 C CA . LEU A 1 466 ? 13.051 8.031 -19.675 1.00 97.94 466 LEU A CA 1
ATOM 3657 C C . LEU A 1 466 ? 12.621 7.394 -18.358 1.00 97.94 466 LEU A C 1
ATOM 3659 O O . LEU A 1 466 ? 13.450 6.808 -17.661 1.00 97.94 466 LEU A O 1
ATOM 3663 N N . ALA A 1 467 ? 11.336 7.488 -18.031 1.00 96.88 467 ALA A N 1
ATOM 3664 C CA . ALA A 1 467 ? 10.813 7.045 -16.748 1.00 96.88 467 ALA A CA 1
ATOM 3665 C C . ALA A 1 467 ? 9.885 5.837 -16.909 1.00 96.88 467 ALA A C 1
ATOM 3667 O O . ALA A 1 467 ? 8.933 5.860 -17.692 1.00 96.88 467 ALA A O 1
ATOM 3668 N N . PHE A 1 468 ? 10.143 4.775 -16.153 1.00 97.31 468 PHE A N 1
ATOM 3669 C CA . PHE A 1 468 ? 9.461 3.490 -16.246 1.00 97.31 468 PHE A CA 1
ATOM 3670 C C . PHE A 1 468 ? 8.712 3.168 -14.956 1.00 97.31 468 PHE A C 1
ATOM 3672 O O . PHE A 1 468 ? 9.167 3.483 -13.857 1.00 97.31 468 PHE A O 1
ATOM 3679 N N . ARG A 1 469 ? 7.569 2.491 -15.079 1.00 95.25 469 ARG A N 1
ATOM 3680 C CA . ARG A 1 469 ? 6.849 1.902 -13.943 1.00 95.25 469 ARG A CA 1
ATOM 3681 C C . ARG A 1 469 ? 6.620 0.424 -14.176 1.00 95.25 469 ARG A C 1
ATOM 3683 O O . ARG A 1 469 ? 6.321 0.008 -15.295 1.00 95.25 469 ARG A O 1
ATOM 3690 N N . ALA A 1 470 ? 6.736 -0.336 -13.100 1.00 94.00 470 ALA A N 1
ATOM 3691 C CA . ALA A 1 470 ? 6.347 -1.729 -13.061 1.00 94.00 470 ALA A CA 1
ATOM 3692 C C . ALA A 1 470 ? 4.845 -1.840 -12.771 1.00 94.00 470 ALA A C 1
ATOM 3694 O O . ALA A 1 470 ? 4.304 -1.129 -11.927 1.00 94.00 470 ALA A O 1
ATOM 3695 N N . GLN A 1 471 ? 4.173 -2.750 -13.458 1.00 92.44 471 GLN A N 1
ATOM 3696 C CA . GLN A 1 471 ? 2.834 -3.205 -13.126 1.00 92.44 471 GLN A CA 1
ATOM 3697 C C . GLN A 1 471 ? 2.915 -4.670 -12.713 1.00 92.44 471 GLN A C 1
ATOM 3699 O O . GLN A 1 471 ? 3.501 -5.484 -13.424 1.00 92.44 471 GLN A O 1
ATOM 3704 N N . GLU A 1 472 ? 2.293 -5.006 -11.591 1.00 92.81 472 GLU A N 1
ATOM 3705 C CA . GLU A 1 472 ? 2.137 -6.394 -11.167 1.00 92.81 472 GLU A CA 1
ATOM 3706 C C . GLU A 1 472 ? 1.198 -7.135 -12.118 1.00 92.81 472 GLU A C 1
ATOM 3708 O O . GLU A 1 472 ? 0.105 -6.664 -12.448 1.00 92.81 472 GLU A O 1
ATOM 3713 N N . VAL A 1 473 ? 1.637 -8.307 -12.561 1.00 92.94 473 VAL A N 1
ATOM 3714 C CA . VAL A 1 473 ? 0.800 -9.288 -13.243 1.00 92.94 473 VAL A CA 1
ATOM 3715 C C . VAL A 1 473 ? 0.587 -10.431 -12.268 1.00 92.94 473 VAL A C 1
ATOM 3717 O O . VAL A 1 473 ? 1.554 -10.935 -11.699 1.00 92.94 473 VAL A O 1
ATOM 3720 N N . LEU A 1 474 ? -0.670 -10.815 -12.061 1.00 92.88 474 LEU A N 1
ATOM 3721 C CA . LEU A 1 474 ? -1.039 -11.873 -11.128 1.00 92.88 474 LEU A CA 1
ATOM 3722 C C . LEU A 1 474 ? -1.308 -13.188 -11.863 1.00 92.88 474 LEU A C 1
ATOM 3724 O O . LEU A 1 474 ? -1.748 -13.190 -13.016 1.00 92.88 474 LEU A O 1
ATOM 3728 N N . ASN A 1 475 ? -1.067 -14.303 -11.180 1.00 90.94 475 ASN A N 1
ATOM 3729 C CA . ASN A 1 475 ? -1.389 -15.638 -11.668 1.00 90.94 475 ASN A CA 1
ATOM 3730 C C . ASN A 1 475 ? -2.879 -15.973 -11.422 1.00 90.94 475 ASN A C 1
ATOM 3732 O O . ASN A 1 475 ? -3.649 -15.180 -10.880 1.00 90.94 475 ASN A O 1
ATOM 3736 N N . GLN A 1 476 ? -3.307 -17.183 -11.792 1.00 88.88 476 GLN A N 1
ATOM 3737 C CA . GLN A 1 476 ? -4.702 -17.628 -11.616 1.00 88.88 476 GLN A CA 1
ATOM 3738 C C . GLN A 1 476 ? -5.140 -17.785 -10.147 1.00 88.88 476 GLN A C 1
ATOM 3740 O O . GLN A 1 476 ? -6.334 -17.903 -9.886 1.00 88.88 476 GLN A O 1
ATOM 3745 N N . ARG A 1 477 ? -4.197 -17.800 -9.198 1.00 89.25 477 ARG A N 1
ATOM 3746 C CA . ARG A 1 477 ? -4.441 -17.815 -7.746 1.00 89.25 477 ARG A CA 1
ATOM 3747 C C . ARG A 1 477 ? -4.449 -16.408 -7.138 1.00 89.25 477 ARG A C 1
ATOM 3749 O O . ARG A 1 477 ? -4.565 -16.265 -5.924 1.00 89.25 477 ARG A O 1
ATOM 3756 N N . ALA A 1 478 ? -4.354 -15.380 -7.984 1.00 93.06 478 ALA A N 1
ATOM 3757 C CA . ALA A 1 478 ? -4.223 -13.989 -7.580 1.00 93.06 478 ALA A CA 1
ATOM 3758 C C . ALA A 1 478 ? -2.996 -13.744 -6.683 1.00 93.06 478 ALA A C 1
ATOM 3760 O O . ALA A 1 478 ? -3.089 -13.027 -5.693 1.00 93.06 478 ALA A O 1
ATOM 3761 N N . GLU A 1 479 ? -1.866 -14.357 -7.041 1.00 91.56 479 GLU A N 1
ATOM 3762 C CA . GLU A 1 479 ? -0.538 -14.129 -6.454 1.00 91.56 479 GLU A CA 1
ATOM 3763 C C . GLU A 1 479 ? 0.367 -13.457 -7.499 1.00 91.56 479 GLU A C 1
ATOM 3765 O O . GLU A 1 479 ? 0.116 -13.581 -8.704 1.00 91.56 479 GLU A O 1
ATOM 3770 N N . LEU A 1 480 ? 1.434 -12.776 -7.070 1.00 92.31 480 LEU A N 1
ATOM 3771 C CA . LEU A 1 480 ? 2.400 -12.151 -7.980 1.00 92.31 480 LEU A CA 1
ATOM 3772 C C . LEU A 1 480 ? 3.040 -13.184 -8.928 1.00 92.31 480 LEU A C 1
ATOM 3774 O O . LEU A 1 480 ? 3.677 -14.140 -8.499 1.00 92.31 480 LEU A O 1
ATOM 3778 N N . ASP A 1 481 ? 2.896 -12.961 -10.235 1.00 92.50 481 ASP A N 1
ATOM 3779 C CA . ASP A 1 481 ? 3.454 -13.807 -11.298 1.00 92.50 481 ASP A CA 1
ATOM 3780 C C . ASP A 1 481 ? 4.755 -13.218 -11.858 1.00 92.50 481 ASP A C 1
ATOM 3782 O O . ASP A 1 481 ? 5.766 -13.908 -12.002 1.00 92.50 481 ASP A O 1
ATOM 3786 N N . ARG A 1 482 ? 4.707 -11.926 -12.200 1.00 92.50 482 ARG A N 1
ATOM 3787 C CA . ARG A 1 482 ? 5.812 -11.147 -12.773 1.00 92.50 482 ARG A CA 1
ATOM 3788 C C . ARG A 1 482 ? 5.501 -9.654 -12.738 1.00 92.50 482 ARG A C 1
ATOM 3790 O O . ARG A 1 482 ? 4.356 -9.248 -12.529 1.00 92.50 482 ARG A O 1
ATOM 3797 N N . TYR A 1 483 ? 6.500 -8.849 -13.080 1.00 92.44 483 TYR A N 1
ATOM 3798 C CA . TYR A 1 483 ? 6.320 -7.431 -13.379 1.00 92.44 483 TYR A CA 1
ATOM 3799 C C . TYR A 1 483 ? 6.304 -7.173 -14.889 1.00 92.44 483 TYR A C 1
ATOM 3801 O O . TYR A 1 483 ? 7.123 -7.697 -15.641 1.00 92.44 483 TYR A O 1
ATOM 3809 N N . SER A 1 484 ? 5.378 -6.329 -15.340 1.00 91.69 484 SER A N 1
ATOM 3810 C CA . SER A 1 484 ? 5.385 -5.732 -16.676 1.00 91.69 484 SER A CA 1
ATOM 3811 C C . SER A 1 484 ? 5.851 -4.289 -16.564 1.00 91.69 484 SER A C 1
ATOM 3813 O O . SER A 1 484 ? 5.194 -3.473 -15.921 1.00 91.69 484 SER A O 1
ATOM 3815 N N . TRP A 1 485 ? 6.973 -3.963 -17.194 1.00 95.00 485 TRP A N 1
ATOM 3816 C CA . TRP A 1 485 ? 7.531 -2.618 -17.152 1.00 95.00 485 TRP A CA 1
ATOM 3817 C C . TRP A 1 485 ? 7.009 -1.786 -18.311 1.00 95.00 485 TRP A C 1
ATOM 3819 O O . TRP A 1 485 ? 6.809 -2.287 -19.411 1.00 95.00 485 TRP A O 1
ATOM 3829 N N . ARG A 1 486 ? 6.745 -0.502 -18.080 1.00 95.75 486 ARG A N 1
ATOM 3830 C CA . ARG A 1 486 ? 6.279 0.398 -19.137 1.00 95.75 486 ARG A CA 1
ATOM 3831 C C . ARG A 1 486 ? 6.922 1.757 -19.027 1.00 95.75 486 ARG A C 1
ATOM 3833 O O . ARG A 1 486 ? 6.931 2.352 -17.946 1.00 95.75 486 ARG A O 1
ATOM 3840 N N . LEU A 1 487 ? 7.373 2.269 -20.168 1.00 96.88 487 LEU A N 1
ATOM 3841 C CA . LEU A 1 487 ? 7.746 3.666 -20.319 1.00 96.88 487 LEU A CA 1
ATOM 3842 C C . LEU A 1 487 ? 6.510 4.517 -20.022 1.00 96.88 487 LEU A C 1
ATOM 3844 O O . LEU A 1 487 ? 5.521 4.482 -20.753 1.00 96.88 487 LEU A O 1
ATOM 3848 N N . SER A 1 488 ? 6.540 5.206 -18.893 1.00 95.75 488 SER A N 1
ATOM 3849 C CA . SER A 1 488 ? 5.408 5.937 -18.329 1.00 95.75 488 SER A CA 1
ATOM 3850 C C . SER A 1 488 ? 5.506 7.432 -18.585 1.00 95.75 488 SER A C 1
ATOM 3852 O O . SER A 1 488 ? 4.468 8.082 -18.673 1.00 95.75 488 SER A O 1
ATOM 3854 N N . ASP A 1 489 ? 6.724 7.957 -18.723 1.00 95.62 489 ASP A N 1
ATOM 3855 C CA . ASP A 1 489 ? 6.968 9.353 -19.073 1.00 95.62 489 ASP A CA 1
ATOM 3856 C C . ASP A 1 489 ? 8.299 9.523 -19.825 1.00 95.62 489 ASP A C 1
ATOM 3858 O O . ASP A 1 489 ? 9.200 8.682 -19.721 1.00 95.62 489 ASP A O 1
ATOM 3862 N N . VAL A 1 490 ? 8.398 10.592 -20.615 1.00 95.44 490 VAL A N 1
ATOM 3863 C CA . VAL A 1 490 ? 9.565 10.958 -21.428 1.00 95.44 490 VAL A CA 1
ATOM 3864 C C . VAL A 1 490 ? 9.684 12.474 -21.461 1.00 95.44 490 VAL A C 1
ATOM 3866 O O . VAL A 1 490 ? 8.758 13.157 -21.898 1.00 95.44 490 VAL A O 1
ATOM 3869 N N . GLY A 1 491 ? 10.843 13.010 -21.089 1.00 94.25 491 GLY A N 1
ATOM 3870 C CA . GLY A 1 491 ? 11.052 14.455 -21.080 1.00 94.25 491 GLY A CA 1
ATOM 3871 C C . GLY A 1 491 ? 11.953 14.899 -19.946 1.00 94.25 491 GLY A C 1
ATOM 3872 O O . GLY A 1 491 ? 12.958 14.257 -19.666 1.00 94.25 491 GLY A O 1
ATOM 3873 N N . ASP A 1 492 ? 11.594 16.013 -19.318 1.00 92.50 492 ASP A N 1
ATOM 3874 C CA . ASP A 1 492 ? 12.212 16.467 -18.076 1.00 92.50 492 ASP A CA 1
ATOM 3875 C C . ASP A 1 492 ? 11.406 15.909 -16.899 1.00 92.50 492 ASP A C 1
ATOM 3877 O O . ASP A 1 492 ? 10.344 16.434 -16.564 1.00 92.50 492 ASP A O 1
ATOM 3881 N N . VAL A 1 493 ? 11.894 14.818 -16.301 1.00 92.06 493 VAL A N 1
ATOM 3882 C CA . VAL A 1 493 ? 11.310 14.244 -15.077 1.00 92.06 493 VAL A CA 1
ATOM 3883 C C . VAL A 1 493 ? 12.203 14.498 -13.859 1.00 92.06 493 VAL A C 1
ATOM 3885 O O . VAL A 1 493 ? 12.110 13.784 -12.860 1.00 92.06 493 VAL A O 1
ATOM 3888 N N . SER A 1 494 ? 13.089 15.500 -13.920 1.00 87.75 494 SER A N 1
ATOM 3889 C CA . SER A 1 494 ? 14.115 15.795 -12.901 1.00 87.75 494 SER A CA 1
ATOM 3890 C C . SER A 1 494 ? 13.564 16.094 -11.504 1.00 87.75 494 SER A C 1
ATOM 3892 O O . SER A 1 494 ? 14.268 15.917 -10.513 1.00 87.75 494 SER A O 1
ATOM 3894 N N . THR A 1 495 ? 12.299 16.501 -11.406 1.00 87.50 495 THR A N 1
ATOM 3895 C CA . THR A 1 495 ? 11.622 16.799 -10.137 1.00 87.50 495 THR A CA 1
ATOM 3896 C C . THR A 1 495 ? 10.968 15.583 -9.479 1.00 87.50 495 THR A C 1
ATOM 3898 O O . THR A 1 495 ? 10.383 15.729 -8.412 1.00 87.50 495 THR A O 1
ATOM 3901 N N . PHE A 1 496 ? 11.003 14.407 -10.111 1.00 89.69 496 PHE A N 1
ATOM 3902 C CA . PHE A 1 496 ? 10.379 13.187 -9.596 1.00 89.69 496 PHE A CA 1
ATOM 3903 C C . PHE A 1 496 ? 11.417 12.248 -8.995 1.00 89.69 496 PHE A C 1
ATOM 3905 O O . PHE A 1 496 ? 12.488 12.059 -9.577 1.00 89.69 496 PHE A O 1
ATOM 3912 N N . GLY A 1 497 ? 11.053 11.614 -7.881 1.00 91.00 497 GLY A N 1
ATOM 3913 C CA . GLY A 1 497 ? 11.821 10.527 -7.285 1.00 91.00 497 GLY A CA 1
ATOM 3914 C C . GLY A 1 497 ? 11.689 9.207 -8.050 1.00 91.00 497 GLY A C 1
ATOM 3915 O O . GLY A 1 497 ? 10.846 9.047 -8.945 1.00 91.00 497 GLY A O 1
ATOM 3916 N N . SER A 1 498 ? 12.507 8.227 -7.678 1.00 92.25 498 SER A N 1
ATOM 3917 C CA . SER A 1 498 ? 12.453 6.886 -8.259 1.00 92.25 498 SER A CA 1
ATOM 3918 C C . SER A 1 498 ? 12.995 5.813 -7.328 1.00 92.25 498 SER A C 1
ATOM 3920 O O . SER A 1 498 ? 13.889 6.073 -6.527 1.00 92.25 498 SER A O 1
ATOM 3922 N N . TYR A 1 499 ? 12.506 4.582 -7.492 1.00 92.75 499 TYR A N 1
ATOM 3923 C CA . TYR A 1 499 ? 13.134 3.424 -6.860 1.00 92.75 499 TYR A CA 1
ATOM 3924 C C . TYR A 1 499 ? 14.536 3.235 -7.434 1.00 92.75 499 TYR A C 1
ATOM 3926 O O . TYR A 1 499 ? 15.508 3.317 -6.700 1.00 92.75 499 TYR A O 1
ATOM 3934 N N . ASP A 1 500 ? 14.689 3.107 -8.741 1.00 92.94 500 ASP A N 1
ATOM 3935 C CA . ASP A 1 500 ? 16.013 2.961 -9.340 1.00 92.94 500 ASP A CA 1
ATOM 3936 C C . ASP A 1 500 ? 16.292 4.072 -10.344 1.00 92.94 500 ASP A C 1
ATOM 3938 O O . ASP A 1 500 ? 15.401 4.543 -11.054 1.00 92.94 500 ASP A O 1
ATOM 3942 N N . GLU A 1 501 ? 17.548 4.496 -10.427 1.00 94.81 501 GLU A N 1
ATOM 3943 C CA . GLU A 1 501 ? 17.977 5.448 -11.441 1.00 94.81 501 GLU A CA 1
ATOM 3944 C C . GLU A 1 501 ? 19.363 5.139 -11.994 1.00 94.81 501 GLU A C 1
ATOM 3946 O O . GLU A 1 501 ? 20.225 4.549 -11.340 1.00 94.81 501 GLU A O 1
ATOM 3951 N N . PHE A 1 502 ? 19.578 5.574 -13.232 1.00 97.19 502 PHE A N 1
ATOM 3952 C CA . PHE A 1 502 ? 20.868 5.527 -13.896 1.00 97.19 502 PHE A CA 1
ATOM 3953 C C . PHE A 1 502 ? 21.139 6.854 -14.599 1.00 97.19 502 PHE A C 1
ATOM 3955 O O . PHE A 1 502 ? 20.349 7.301 -15.434 1.00 97.19 502 PHE A O 1
ATOM 3962 N N . ASN A 1 503 ? 22.284 7.471 -14.295 1.00 96.69 503 ASN A N 1
ATOM 3963 C CA . ASN A 1 503 ? 22.752 8.644 -15.023 1.00 96.69 503 ASN A CA 1
ATOM 3964 C C . ASN A 1 503 ? 23.287 8.228 -16.401 1.00 96.69 503 ASN A C 1
ATOM 3966 O O . ASN A 1 503 ? 24.414 7.748 -16.525 1.00 96.69 503 ASN A O 1
ATOM 3970 N N . ALA A 1 504 ? 22.469 8.431 -17.430 1.00 96.94 504 ALA A N 1
ATOM 3971 C CA . ALA A 1 504 ? 22.775 8.145 -18.824 1.00 96.94 504 ALA A CA 1
ATOM 3972 C C . ALA A 1 504 ? 23.390 9.350 -19.563 1.00 96.94 504 ALA A C 1
ATOM 3974 O O . ALA A 1 504 ? 23.400 9.377 -20.794 1.00 96.94 504 ALA A O 1
ATOM 3975 N N . GLU A 1 505 ? 23.933 10.343 -18.852 1.00 96.38 505 GLU A N 1
ATOM 3976 C CA . GLU A 1 505 ? 24.698 11.413 -19.490 1.00 96.38 505 GLU A CA 1
ATOM 3977 C C . GLU A 1 505 ? 25.874 10.845 -20.306 1.00 96.38 505 GLU A C 1
ATOM 3979 O O . GLU A 1 505 ? 26.612 9.971 -19.852 1.00 96.38 505 GLU A O 1
ATOM 3984 N N . GLY A 1 506 ? 26.010 11.316 -21.549 1.00 95.38 506 GLY A N 1
ATOM 3985 C CA . GLY A 1 506 ? 26.998 10.810 -22.509 1.00 95.38 506 GLY A CA 1
ATOM 3986 C C . GLY A 1 506 ? 26.624 9.483 -23.182 1.00 95.38 506 GLY A C 1
ATOM 3987 O O . GLY A 1 506 ? 27.335 9.049 -24.087 1.00 95.38 506 GLY A O 1
ATOM 3988 N N . PHE A 1 507 ? 25.516 8.839 -22.794 1.00 97.56 507 PHE A N 1
ATOM 3989 C CA . PHE A 1 507 ? 25.014 7.647 -23.476 1.00 97.56 507 PHE A CA 1
ATOM 3990 C C . PHE A 1 507 ? 24.058 8.022 -24.609 1.00 97.56 507 PHE A C 1
ATOM 3992 O O . PHE A 1 507 ? 23.097 8.771 -24.425 1.00 97.56 507 PHE A O 1
ATOM 3999 N N . GLU A 1 508 ? 24.277 7.429 -25.778 1.00 97.44 508 GLU A N 1
ATOM 4000 C CA . GLU A 1 508 ? 23.286 7.347 -26.842 1.00 97.44 508 GLU A CA 1
ATOM 4001 C C . GLU A 1 508 ? 22.338 6.172 -26.569 1.00 97.44 508 GLU A C 1
ATOM 4003 O O . GLU A 1 508 ? 22.780 5.038 -26.364 1.00 97.44 508 GLU A O 1
ATOM 4008 N N . ILE A 1 509 ? 21.030 6.440 -26.566 1.00 97.88 509 ILE A N 1
ATOM 4009 C CA . ILE A 1 509 ? 19.984 5.460 -26.261 1.00 97.88 509 ILE A CA 1
ATOM 4010 C C . ILE A 1 509 ? 19.167 5.170 -27.517 1.00 97.88 509 ILE A C 1
ATOM 4012 O O . ILE A 1 509 ? 18.581 6.075 -28.116 1.00 97.88 509 ILE A O 1
ATOM 4016 N N . ARG A 1 510 ? 19.097 3.893 -27.902 1.00 96.75 510 ARG A N 1
ATOM 4017 C CA . ARG A 1 510 ? 18.370 3.414 -29.088 1.00 96.75 510 ARG A CA 1
ATOM 4018 C C . ARG A 1 510 ? 17.501 2.213 -28.766 1.00 96.75 510 ARG A C 1
ATOM 4020 O O . ARG A 1 510 ? 17.889 1.370 -27.959 1.00 96.75 510 ARG A O 1
ATOM 4027 N N . ASN A 1 511 ? 16.394 2.076 -29.489 1.00 97.12 511 ASN A N 1
ATOM 4028 C CA . ASN A 1 511 ? 15.664 0.816 -29.534 1.00 97.12 511 ASN A CA 1
ATOM 4029 C C . ASN A 1 511 ? 16.533 -0.277 -30.169 1.00 97.12 511 ASN A C 1
ATOM 4031 O O . ASN A 1 511 ? 17.252 -0.031 -31.145 1.00 97.12 511 ASN A O 1
ATOM 4035 N N . MET A 1 512 ? 16.484 -1.487 -29.620 1.00 97.62 512 MET A N 1
ATOM 4036 C CA . MET A 1 512 ? 17.216 -2.620 -30.182 1.00 97.62 512 MET A CA 1
ATOM 4037 C C . MET A 1 512 ? 16.470 -3.252 -31.363 1.00 97.62 512 MET A C 1
ATOM 4039 O O . MET A 1 512 ? 15.273 -3.068 -31.563 1.00 97.62 512 MET A O 1
ATOM 4043 N N . LYS A 1 513 ? 17.184 -4.026 -32.182 1.00 97.12 513 LYS A N 1
ATOM 4044 C CA . LYS A 1 513 ? 16.610 -4.690 -33.359 1.00 97.12 513 LYS A CA 1
ATOM 4045 C C . LYS A 1 513 ? 15.917 -5.995 -32.980 1.00 97.12 513 LYS A C 1
ATOM 4047 O O . LYS A 1 513 ? 16.313 -6.675 -32.030 1.00 97.12 513 LYS A O 1
ATOM 4052 N N . VAL A 1 514 ? 14.938 -6.380 -33.795 1.00 97.75 514 VAL A N 1
ATOM 4053 C CA . VAL A 1 514 ? 14.345 -7.721 -33.768 1.00 97.75 514 VAL A CA 1
ATOM 4054 C C . VAL A 1 514 ? 15.253 -8.689 -34.507 1.00 97.75 514 VAL A C 1
ATOM 4056 O O . VAL A 1 514 ? 15.667 -8.411 -35.636 1.00 97.75 514 VAL A O 1
ATOM 4059 N N . TYR A 1 515 ? 15.564 -9.823 -33.882 1.00 97.94 515 TYR A N 1
ATOM 4060 C CA . TYR A 1 515 ? 16.266 -10.899 -34.567 1.00 97.94 515 TYR A CA 1
ATOM 4061 C C . TYR A 1 515 ? 15.376 -11.471 -35.690 1.00 97.94 515 TYR A C 1
ATOM 4063 O O . TYR A 1 515 ? 14.180 -11.696 -35.462 1.00 97.94 515 TYR A O 1
ATOM 4071 N N . PRO A 1 516 ? 15.896 -11.659 -36.921 1.00 96.31 516 PRO A N 1
ATOM 4072 C CA . PRO A 1 516 ? 15.055 -12.026 -38.061 1.00 96.31 516 PRO A CA 1
ATOM 4073 C C . PRO A 1 516 ? 14.357 -13.380 -37.915 1.00 96.31 516 PRO A C 1
ATOM 4075 O O . PRO A 1 516 ? 13.227 -13.526 -38.380 1.00 96.31 516 PRO A O 1
ATOM 4078 N N . GLU A 1 517 ? 15.015 -14.349 -37.279 1.00 95.69 517 GLU A N 1
ATOM 4079 C CA . GLU A 1 517 ? 14.493 -15.706 -37.126 1.00 95.69 517 GLU A CA 1
ATOM 4080 C C . GLU A 1 517 ? 13.576 -15.830 -35.903 1.00 95.69 517 GLU A C 1
ATOM 4082 O O . GLU A 1 517 ? 13.732 -15.125 -34.902 1.00 95.69 517 GLU A O 1
ATOM 4087 N N . ILE A 1 518 ? 12.613 -16.747 -36.003 1.00 97.38 518 ILE A N 1
ATOM 4088 C CA . ILE A 1 518 ? 11.718 -17.129 -34.909 1.00 97.38 518 ILE A CA 1
ATOM 4089 C C . ILE A 1 518 ? 12.215 -18.465 -34.360 1.00 97.38 518 ILE A C 1
ATOM 4091 O O . ILE A 1 518 ? 12.389 -19.422 -35.116 1.00 97.38 518 ILE A O 1
ATOM 4095 N N . PHE A 1 519 ? 12.433 -18.539 -33.050 1.00 97.44 519 PHE A N 1
ATOM 4096 C CA . PHE A 1 519 ? 12.882 -19.758 -32.383 1.00 97.44 519 PHE A CA 1
ATOM 4097 C C . PHE A 1 519 ? 11.703 -20.678 -32.062 1.00 97.44 519 PHE A C 1
ATOM 4099 O O . PHE A 1 519 ? 10.596 -20.227 -31.765 1.00 97.44 519 PHE A O 1
ATOM 4106 N N . ALA A 1 520 ? 11.949 -21.989 -32.086 1.00 97.25 520 ALA A N 1
ATOM 4107 C CA . ALA A 1 520 ? 10.924 -22.997 -31.815 1.00 97.25 520 ALA A CA 1
ATOM 4108 C C . ALA A 1 520 ? 10.365 -22.936 -30.379 1.00 97.25 520 ALA A C 1
ATOM 4110 O O . ALA A 1 520 ? 9.224 -23.331 -30.157 1.00 97.25 520 ALA A O 1
ATOM 4111 N N . SER A 1 521 ? 11.158 -22.455 -29.419 1.00 97.00 521 SER A N 1
ATOM 4112 C CA . SER A 1 521 ? 10.766 -22.241 -28.024 1.00 97.00 521 SER A CA 1
ATOM 4113 C C . SER A 1 521 ? 11.737 -21.277 -27.331 1.00 97.00 521 SER A C 1
ATOM 4115 O O . SER A 1 521 ? 12.783 -20.930 -27.890 1.00 97.00 521 SER A O 1
ATOM 4117 N N . LEU A 1 522 ? 11.412 -20.877 -26.095 1.00 96.44 522 LEU A N 1
ATOM 4118 C CA . LEU A 1 522 ? 12.341 -20.148 -25.228 1.00 96.44 522 LEU A CA 1
ATOM 4119 C C . LEU A 1 522 ? 13.611 -20.965 -24.943 1.00 96.44 522 LEU A C 1
ATOM 4121 O O . LEU A 1 522 ? 14.704 -20.421 -25.040 1.00 96.44 522 LEU A O 1
ATOM 4125 N N . ASP A 1 523 ? 13.488 -22.268 -24.678 1.00 96.44 523 ASP A N 1
ATOM 4126 C CA . ASP A 1 523 ? 14.637 -23.140 -24.390 1.00 96.44 523 ASP A CA 1
ATOM 4127 C C . ASP A 1 523 ? 15.650 -23.142 -25.550 1.00 96.44 523 ASP A C 1
ATOM 4129 O O . ASP A 1 523 ? 16.845 -22.939 -25.342 1.00 96.44 523 ASP A O 1
ATOM 4133 N N . VAL A 1 524 ? 15.164 -23.253 -26.794 1.00 96.94 524 VAL A N 1
ATOM 4134 C CA . VAL A 1 524 ? 16.016 -23.219 -27.997 1.00 96.94 524 VAL A CA 1
ATOM 4135 C C . VAL A 1 524 ? 16.712 -21.866 -28.167 1.00 96.94 524 VAL A C 1
ATOM 4137 O O . VAL A 1 524 ? 17.856 -21.818 -28.619 1.00 96.94 524 VAL A O 1
ATOM 4140 N N . LEU A 1 525 ? 16.047 -20.761 -27.810 1.00 96.50 525 LEU A N 1
ATOM 4141 C CA . LEU A 1 525 ? 16.664 -19.431 -27.787 1.00 96.50 525 LEU A CA 1
ATOM 4142 C C . LEU A 1 525 ? 17.767 -19.347 -26.718 1.00 96.50 525 LEU A C 1
ATOM 4144 O O . LEU A 1 525 ? 18.835 -18.796 -26.983 1.00 96.50 525 LEU A O 1
ATOM 4148 N N . LEU A 1 526 ? 17.533 -19.894 -25.523 1.00 95.81 526 LEU A N 1
ATOM 4149 C CA . LEU A 1 526 ? 18.491 -19.852 -24.414 1.00 95.81 526 LEU A CA 1
ATOM 4150 C C . LEU A 1 526 ? 19.754 -20.690 -24.673 1.00 95.81 526 LEU A C 1
ATOM 4152 O O . LEU A 1 526 ? 20.804 -20.381 -24.111 1.00 95.81 526 LEU A O 1
ATOM 4156 N N . GLU A 1 527 ? 19.682 -21.689 -25.556 1.00 96.69 527 GLU A N 1
ATOM 4157 C CA . GLU A 1 527 ? 20.841 -22.451 -26.049 1.00 96.69 527 GLU A CA 1
ATOM 4158 C C . GLU A 1 527 ? 21.729 -21.662 -27.032 1.00 96.69 527 GLU A C 1
ATOM 4160 O O . GLU A 1 527 ? 22.866 -22.061 -27.298 1.00 96.69 527 GLU A O 1
ATOM 4165 N N . GLN A 1 528 ? 21.245 -20.542 -27.580 1.00 95.00 528 GLN A N 1
ATOM 4166 C CA . GLN A 1 528 ? 22.020 -19.715 -28.508 1.00 95.00 528 GLN A CA 1
ATOM 4167 C C . GLN A 1 528 ? 23.043 -18.831 -27.788 1.00 95.00 528 GLN A C 1
ATOM 4169 O O . GLN A 1 528 ? 22.890 -18.464 -26.622 1.00 95.00 528 GLN A O 1
ATOM 4174 N N . ASP A 1 529 ? 24.049 -18.361 -28.531 1.00 94.38 529 ASP A N 1
ATOM 4175 C CA . ASP A 1 529 ? 24.940 -17.286 -28.078 1.00 94.38 529 ASP A CA 1
ATOM 4176 C C . ASP A 1 529 ? 24.250 -15.914 -28.190 1.00 94.38 529 ASP A C 1
ATOM 4178 O O . ASP A 1 529 ? 24.619 -15.040 -28.981 1.00 94.38 529 ASP A O 1
ATOM 4182 N N . TRP A 1 530 ? 23.207 -15.718 -27.385 1.00 91.94 530 TRP A N 1
ATOM 4183 C CA . TRP A 1 530 ? 22.456 -14.466 -27.332 1.00 91.94 530 TRP A CA 1
ATOM 4184 C C . TRP A 1 530 ? 23.336 -13.281 -26.909 1.00 91.94 530 TRP A C 1
ATOM 4186 O O . TRP A 1 530 ? 23.067 -12.158 -27.323 1.00 91.94 530 TRP A O 1
ATOM 4196 N N . ARG A 1 531 ? 24.439 -13.499 -26.173 1.00 90.88 531 ARG A N 1
ATOM 4197 C CA . ARG A 1 531 ? 25.398 -12.435 -25.807 1.00 90.88 531 ARG A CA 1
ATOM 4198 C C . ARG A 1 531 ? 26.045 -11.825 -27.042 1.00 90.88 531 ARG A C 1
ATOM 4200 O O . ARG A 1 531 ? 26.160 -10.604 -27.158 1.00 90.88 531 ARG A O 1
ATOM 4207 N N . ARG A 1 532 ? 26.450 -12.664 -27.998 1.00 93.56 532 ARG A N 1
ATOM 4208 C CA . ARG A 1 532 ? 26.924 -12.191 -29.301 1.00 93.56 532 ARG A CA 1
ATOM 4209 C C . ARG A 1 532 ? 25.835 -11.433 -30.058 1.00 93.56 532 ARG A C 1
ATOM 4211 O O . ARG A 1 532 ? 26.151 -10.413 -30.666 1.00 93.56 532 ARG A O 1
ATOM 4218 N N . LEU A 1 533 ? 24.586 -11.892 -30.014 1.00 94.44 533 LEU A N 1
ATOM 4219 C CA . LEU A 1 533 ? 23.466 -11.232 -30.699 1.00 94.44 533 LEU A CA 1
ATOM 4220 C C . LEU A 1 533 ? 23.138 -9.857 -30.087 1.00 94.44 533 LEU A C 1
ATOM 4222 O O . LEU A 1 533 ? 22.945 -8.897 -30.835 1.00 94.44 533 LEU A O 1
ATOM 4226 N N . LEU A 1 534 ? 23.190 -9.722 -28.758 1.00 93.88 534 LEU A N 1
ATOM 4227 C CA . LEU A 1 534 ? 23.061 -8.437 -28.059 1.00 93.88 534 LEU A CA 1
ATOM 4228 C C . LEU A 1 534 ? 24.120 -7.432 -28.522 1.00 93.88 534 LEU A C 1
ATOM 4230 O O . LEU A 1 534 ? 23.789 -6.295 -28.855 1.00 93.88 534 LEU A O 1
ATOM 4234 N N . ARG A 1 535 ? 25.386 -7.863 -28.630 1.00 90.81 535 ARG A N 1
ATOM 4235 C CA . ARG A 1 535 ? 26.486 -7.026 -29.152 1.00 90.81 535 ARG A CA 1
ATOM 4236 C C . ARG A 1 535 ? 26.296 -6.611 -30.610 1.00 90.81 535 ARG A C 1
ATOM 4238 O O . ARG A 1 535 ? 26.793 -5.573 -31.026 1.00 90.81 535 ARG A O 1
ATOM 4245 N N . GLN A 1 536 ? 25.557 -7.396 -31.390 1.00 93.12 536 GLN A N 1
ATOM 4246 C CA . GLN A 1 536 ? 25.168 -7.043 -32.760 1.00 93.12 536 GLN A CA 1
ATOM 4247 C C . GLN A 1 536 ? 23.953 -6.096 -32.814 1.00 93.12 536 GLN A C 1
ATOM 4249 O O . GLN A 1 536 ? 23.543 -5.675 -33.900 1.00 93.12 536 GLN A O 1
ATOM 4254 N N . GLY A 1 537 ? 23.389 -5.736 -31.657 1.00 94.12 537 GLY A N 1
ATOM 4255 C CA . GLY A 1 537 ? 22.270 -4.810 -31.513 1.00 94.12 537 GLY A CA 1
ATOM 4256 C C . GLY A 1 537 ? 20.890 -5.468 -31.551 1.00 94.12 537 GLY A C 1
ATOM 4257 O O . GLY A 1 537 ? 19.899 -4.749 -31.674 1.00 94.12 537 GLY A O 1
ATOM 4258 N N . PHE A 1 538 ? 20.797 -6.799 -31.466 1.00 97.62 538 PHE A N 1
ATOM 4259 C CA . PHE A 1 538 ? 19.517 -7.506 -31.353 1.00 97.62 538 PHE A CA 1
ATOM 4260 C C . PHE A 1 538 ? 19.100 -7.614 -29.891 1.00 97.62 538 PHE A C 1
ATOM 4262 O O . PHE A 1 538 ? 19.851 -8.154 -29.093 1.00 97.62 538 PHE A O 1
ATOM 4269 N N . GLY A 1 539 ? 17.913 -7.115 -29.552 1.00 97.19 539 GLY A N 1
ATOM 4270 C CA . GLY A 1 539 ? 17.373 -7.130 -28.185 1.00 97.19 539 GLY A CA 1
ATOM 4271 C C . GLY A 1 539 ? 15.949 -7.667 -28.095 1.00 97.19 539 GLY A C 1
ATOM 4272 O O . GLY A 1 539 ? 15.409 -7.765 -26.998 1.00 97.19 539 GLY A O 1
ATOM 4273 N N . TYR A 1 540 ? 15.352 -8.029 -29.233 1.00 98.44 540 TYR A N 1
ATOM 4274 C CA . TYR A 1 540 ? 14.053 -8.688 -29.300 1.00 98.44 540 TYR A CA 1
ATOM 4275 C C . TYR A 1 540 ? 14.187 -10.020 -30.030 1.00 98.44 540 TYR A C 1
ATOM 4277 O O . TYR A 1 540 ? 14.687 -10.068 -31.158 1.00 98.44 540 TYR A O 1
ATOM 4285 N N . PHE A 1 541 ? 13.688 -11.084 -29.413 1.00 98.06 541 PHE A N 1
ATOM 4286 C CA . PHE A 1 541 ? 13.720 -12.436 -29.958 1.00 98.06 541 PHE A CA 1
ATOM 4287 C C . PHE A 1 541 ? 12.309 -13.011 -29.967 1.00 98.06 541 PHE A C 1
ATOM 4289 O O . PHE A 1 541 ? 11.613 -12.958 -28.956 1.00 98.06 541 PHE A O 1
ATOM 4296 N N . ARG A 1 542 ? 11.876 -13.538 -31.114 1.00 98.12 542 ARG A N 1
ATOM 4297 C CA . ARG A 1 542 ? 10.540 -14.125 -31.258 1.00 98.12 542 ARG A CA 1
ATOM 4298 C C . ARG A 1 542 ? 10.586 -15.624 -31.032 1.00 98.12 542 ARG A C 1
ATOM 4300 O O . ARG A 1 542 ? 11.477 -16.289 -31.559 1.00 98.12 542 ARG A O 1
ATOM 4307 N N . VAL A 1 543 ? 9.610 -16.145 -30.299 1.00 97.69 543 VAL A N 1
ATOM 4308 C CA . VAL A 1 543 ? 9.466 -17.580 -30.037 1.00 97.69 543 VAL A CA 1
ATOM 4309 C C . VAL A 1 543 ? 8.052 -18.053 -30.363 1.00 97.69 543 VAL A C 1
ATOM 4311 O O . VAL A 1 543 ? 7.078 -17.318 -30.184 1.00 97.69 543 VAL A O 1
ATOM 4314 N N . TYR A 1 544 ? 7.927 -19.305 -30.797 1.00 96.75 544 TYR A N 1
ATOM 4315 C CA . TYR A 1 544 ? 6.656 -20.018 -30.709 1.00 96.75 544 TYR A CA 1
ATOM 4316 C C . TYR A 1 544 ? 6.422 -20.433 -29.248 1.00 96.75 544 TYR A C 1
ATOM 4318 O O . TYR A 1 544 ? 7.319 -20.974 -28.600 1.00 96.75 544 TYR A O 1
ATOM 4326 N N . ALA A 1 545 ? 5.226 -20.175 -28.711 1.00 92.50 545 ALA A N 1
ATOM 4327 C CA . ALA A 1 545 ? 4.896 -20.485 -27.320 1.00 92.50 545 ALA A CA 1
ATOM 4328 C C . ALA A 1 545 ? 3.520 -21.147 -27.207 1.00 92.50 545 ALA A C 1
ATOM 4330 O O . ALA A 1 545 ? 2.500 -20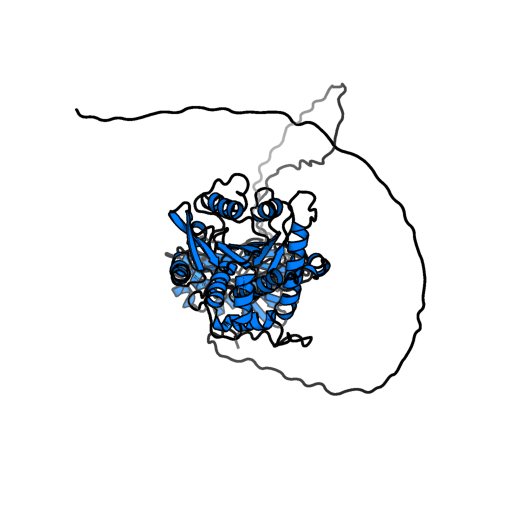.528 -27.501 1.00 92.50 545 ALA A O 1
ATOM 4331 N N . LEU A 1 546 ? 3.497 -22.394 -26.730 1.00 89.06 546 LEU A N 1
ATOM 4332 C CA . LEU A 1 546 ? 2.257 -23.062 -26.315 1.00 89.06 546 LEU A CA 1
ATOM 4333 C C . LEU A 1 546 ? 1.745 -22.520 -24.972 1.00 89.06 546 LEU A C 1
ATOM 4335 O O . LEU A 1 546 ? 0.541 -22.498 -24.741 1.00 89.06 546 LEU A O 1
ATOM 4339 N N . GLU A 1 547 ? 2.658 -22.050 -24.118 1.00 91.69 547 GLU A N 1
ATOM 4340 C CA . GLU A 1 547 ? 2.370 -21.447 -22.813 1.00 91.69 547 GLU A CA 1
ATOM 4341 C C . GLU A 1 547 ? 2.967 -20.027 -22.740 1.00 91.69 547 GLU A C 1
ATOM 4343 O O . GLU A 1 547 ? 4.059 -19.839 -22.194 1.00 91.69 547 GLU A O 1
ATOM 4348 N N . PRO A 1 548 ? 2.289 -19.008 -23.305 1.00 91.81 548 PRO A N 1
ATOM 4349 C CA . PRO A 1 548 ? 2.802 -17.638 -23.349 1.00 91.81 548 PRO A CA 1
ATOM 4350 C C . PRO A 1 548 ? 3.156 -17.067 -21.973 1.00 91.81 548 PRO A C 1
ATOM 4352 O O . PRO A 1 548 ? 4.201 -16.440 -21.822 1.00 91.81 548 PRO A O 1
ATOM 4355 N N . ASP A 1 549 ? 2.334 -17.333 -20.954 1.00 90.50 549 ASP A N 1
ATOM 4356 C CA . ASP A 1 549 ? 2.584 -16.830 -19.599 1.00 90.50 549 ASP A CA 1
ATOM 4357 C C . ASP A 1 549 ? 3.851 -17.432 -18.979 1.00 90.50 549 ASP A C 1
ATOM 4359 O O . ASP A 1 549 ? 4.608 -16.719 -18.325 1.00 90.50 549 ASP A O 1
ATOM 4363 N N . ARG A 1 550 ? 4.133 -18.722 -19.234 1.00 92.06 550 ARG A N 1
ATOM 4364 C CA . ARG A 1 550 ? 5.388 -19.364 -18.808 1.00 92.06 550 ARG A CA 1
ATOM 4365 C C . ARG A 1 550 ? 6.584 -18.672 -19.454 1.00 92.06 550 ARG A C 1
ATOM 4367 O O . ARG A 1 550 ? 7.528 -18.316 -18.756 1.00 92.06 550 ARG A O 1
ATOM 4374 N N . VAL A 1 551 ? 6.521 -18.454 -20.768 1.00 94.31 551 VAL A N 1
ATOM 4375 C CA . VAL A 1 551 ? 7.594 -17.787 -21.517 1.00 94.31 551 VAL A CA 1
ATOM 4376 C C . VAL A 1 551 ? 7.851 -16.384 -20.971 1.00 94.31 551 VAL A C 1
ATOM 4378 O O . VAL A 1 551 ? 9.000 -16.039 -20.711 1.00 94.31 551 VAL A O 1
ATOM 4381 N N . GLN A 1 552 ? 6.802 -15.588 -20.751 1.00 92.94 552 GLN A N 1
ATOM 4382 C CA . GLN A 1 552 ? 6.947 -14.225 -20.235 1.00 92.94 552 GLN A CA 1
ATOM 4383 C C . GLN A 1 552 ? 7.499 -14.199 -18.801 1.00 92.94 552 GLN A C 1
ATOM 4385 O O . GLN A 1 552 ? 8.343 -13.361 -18.489 1.00 92.94 552 GLN A O 1
ATOM 4390 N N . ARG A 1 553 ? 7.088 -15.140 -17.940 1.00 93.06 553 ARG A N 1
ATOM 4391 C CA . ARG A 1 553 ? 7.663 -15.298 -16.595 1.00 93.06 553 ARG A CA 1
ATOM 4392 C C . ARG A 1 553 ? 9.149 -15.630 -16.619 1.00 93.06 553 ARG A C 1
ATOM 4394 O O . ARG A 1 553 ? 9.921 -15.010 -15.895 1.00 93.06 553 ARG A O 1
ATOM 4401 N N . GLU A 1 554 ? 9.553 -16.621 -17.408 1.00 94.25 554 GLU A N 1
ATOM 4402 C CA . GLU A 1 554 ? 10.953 -17.062 -17.474 1.00 94.25 554 GLU A CA 1
ATOM 4403 C C . GLU A 1 554 ? 11.846 -16.002 -18.136 1.00 94.25 554 GLU A C 1
ATOM 4405 O O . GLU A 1 554 ? 13.018 -15.865 -17.787 1.00 94.25 554 GLU A O 1
ATOM 4410 N N . ALA A 1 555 ? 11.281 -15.201 -19.043 1.00 94.50 555 ALA A N 1
ATOM 4411 C CA . ALA A 1 555 ? 12.000 -14.144 -19.737 1.00 94.50 555 ALA A CA 1
ATOM 4412 C C . ALA A 1 555 ? 12.222 -12.865 -18.912 1.00 94.50 555 ALA A C 1
ATOM 4414 O O . ALA A 1 555 ? 13.057 -12.049 -19.301 1.00 94.50 555 ALA A O 1
ATOM 4415 N N . GLN A 1 556 ? 11.524 -12.674 -17.785 1.00 93.44 556 GLN A N 1
ATOM 4416 C CA . GLN A 1 556 ? 11.494 -11.389 -17.068 1.00 93.44 556 GLN A CA 1
ATOM 4417 C C . GLN A 1 556 ? 12.860 -10.917 -16.540 1.00 93.44 556 GLN A C 1
ATOM 4419 O O . GLN A 1 556 ? 13.057 -9.727 -16.345 1.00 93.44 556 GLN A O 1
ATOM 4424 N N . ASN A 1 557 ? 13.818 -11.826 -16.341 1.00 92.88 557 ASN A N 1
ATOM 4425 C CA . ASN A 1 557 ? 15.163 -11.493 -15.852 1.00 92.88 557 ASN A CA 1
ATOM 4426 C C . ASN A 1 557 ? 16.234 -11.572 -16.951 1.00 92.88 557 ASN A C 1
ATOM 4428 O O . ASN A 1 557 ? 17.432 -11.511 -16.666 1.00 92.88 557 ASN A O 1
ATOM 4432 N N . LEU A 1 558 ? 15.828 -11.752 -18.211 1.00 95.75 558 LEU A N 1
ATOM 4433 C CA . LEU A 1 558 ? 16.757 -11.824 -19.331 1.00 95.75 558 LEU A CA 1
ATOM 4434 C C . LEU A 1 558 ? 17.176 -10.415 -19.782 1.00 95.75 558 LEU A C 1
ATOM 4436 O O . LEU A 1 558 ? 16.367 -9.487 -19.738 1.00 95.75 558 LEU A O 1
ATOM 4440 N N . PRO A 1 559 ? 18.405 -10.244 -20.303 1.00 96.12 559 PRO A N 1
ATOM 4441 C CA . PRO A 1 559 ? 18.908 -8.966 -20.813 1.00 96.12 559 PRO A CA 1
ATOM 4442 C C . PRO A 1 559 ? 18.346 -8.601 -22.197 1.00 96.12 559 PRO A C 1
ATOM 4444 O O . PRO A 1 559 ? 18.998 -7.919 -22.981 1.00 96.12 559 PRO A O 1
ATOM 4447 N N . PHE A 1 560 ? 17.165 -9.109 -22.536 1.00 96.94 560 PHE A N 1
ATOM 4448 C CA . PHE A 1 560 ? 16.470 -8.898 -23.799 1.00 96.94 560 PHE A CA 1
ATOM 4449 C C . PHE A 1 560 ? 14.983 -9.202 -23.637 1.00 96.94 560 PHE A C 1
ATOM 4451 O O . PHE A 1 560 ? 14.542 -9.805 -22.658 1.00 96.94 560 PHE A O 1
ATOM 4458 N N . ARG A 1 561 ? 14.204 -8.812 -24.642 1.00 97.50 561 ARG A N 1
ATOM 4459 C CA . ARG A 1 561 ? 12.767 -9.053 -24.707 1.00 97.50 561 ARG A CA 1
ATOM 4460 C C . ARG A 1 561 ? 12.458 -10.295 -25.527 1.00 97.50 561 ARG A C 1
ATOM 4462 O O . ARG A 1 561 ? 12.959 -10.461 -26.642 1.00 97.50 561 ARG A O 1
ATOM 4469 N N . VAL A 1 562 ? 11.588 -11.136 -24.981 1.00 97.50 562 VAL A N 1
ATOM 4470 C CA . VAL A 1 562 ? 11.012 -12.275 -25.692 1.00 97.50 562 VAL A CA 1
ATOM 4471 C C . VAL A 1 562 ? 9.607 -11.899 -26.142 1.00 97.50 562 VAL A C 1
ATOM 4473 O O . VAL A 1 562 ? 8.766 -11.501 -25.339 1.00 97.50 562 VAL A O 1
ATOM 4476 N N . LEU A 1 563 ? 9.384 -11.997 -27.446 1.00 96.81 563 LEU A N 1
ATOM 4477 C CA . LEU A 1 563 ? 8.124 -11.696 -28.111 1.00 96.81 563 LEU A CA 1
ATOM 4478 C C . LEU A 1 563 ? 7.486 -12.998 -28.604 1.00 96.81 563 LEU A C 1
ATOM 4480 O O . LEU A 1 563 ? 8.185 -13.941 -28.986 1.00 96.81 563 LEU A O 1
ATOM 4484 N N . LEU A 1 564 ? 6.161 -13.045 -28.651 1.00 95.69 564 LEU A N 1
ATOM 4485 C CA . LEU A 1 564 ? 5.446 -14.101 -29.366 1.00 95.69 564 LEU A CA 1
ATOM 4486 C C . LEU A 1 564 ? 5.575 -13.900 -30.887 1.00 95.69 564 LEU A C 1
ATOM 4488 O O . LEU A 1 564 ? 5.888 -12.809 -31.360 1.00 95.69 564 LEU A O 1
ATOM 4492 N N . GLU A 1 565 ? 5.321 -14.951 -31.671 1.00 92.50 565 GLU A N 1
ATOM 4493 C CA . GLU A 1 565 ? 5.512 -14.989 -33.137 1.00 92.50 565 GLU A CA 1
ATOM 4494 C C . GLU A 1 565 ? 5.016 -13.745 -33.908 1.00 92.50 565 GLU A C 1
ATOM 4496 O O . GLU A 1 565 ? 5.694 -13.276 -34.828 1.00 92.50 565 GLU A O 1
ATOM 4501 N N . ASN A 1 566 ? 3.869 -13.190 -33.507 1.00 90.06 566 ASN A N 1
ATOM 4502 C CA . ASN A 1 566 ? 3.192 -12.079 -34.182 1.00 90.06 566 ASN A CA 1
ATOM 4503 C C . ASN A 1 566 ? 3.346 -10.738 -33.450 1.00 90.06 566 ASN A C 1
ATOM 4505 O O . ASN A 1 566 ? 2.798 -9.729 -33.896 1.00 90.06 566 ASN A O 1
ATOM 4509 N N . GLU A 1 567 ? 4.058 -10.712 -32.326 1.00 93.88 567 GLU A N 1
ATOM 4510 C CA . GLU A 1 567 ? 4.300 -9.486 -31.578 1.00 93.88 567 GLU A CA 1
ATOM 4511 C C . GLU A 1 567 ? 5.404 -8.654 -32.235 1.00 93.88 567 GLU A C 1
ATOM 4513 O O . GLU A 1 567 ? 6.391 -9.164 -32.776 1.00 93.88 567 GLU A O 1
ATOM 4518 N N . LEU A 1 568 ? 5.221 -7.339 -32.174 1.00 93.06 568 LEU A N 1
ATOM 4519 C CA . LEU A 1 568 ? 6.176 -6.355 -32.658 1.00 93.06 568 LEU A CA 1
ATOM 4520 C C . LEU A 1 568 ? 6.772 -5.605 -31.465 1.00 93.06 568 LEU A C 1
ATOM 4522 O O . LEU A 1 568 ? 6.073 -5.396 -30.470 1.00 93.06 568 LEU A O 1
ATOM 4526 N N . PRO A 1 569 ? 8.041 -5.171 -31.554 1.00 94.75 569 PRO A N 1
ATOM 4527 C CA . PRO A 1 569 ? 8.599 -4.282 -30.549 1.00 94.75 569 PRO A CA 1
ATOM 4528 C C . PRO A 1 569 ? 7.799 -2.969 -30.509 1.00 94.75 569 PRO A C 1
ATOM 4530 O O . PRO A 1 569 ? 7.276 -2.532 -31.543 1.00 94.75 569 PRO A O 1
ATOM 4533 N N . PRO A 1 570 ? 7.708 -2.313 -29.342 1.00 94.69 570 PRO A N 1
ATOM 4534 C CA . PRO A 1 570 ? 7.099 -0.995 -29.257 1.00 94.69 570 PRO A CA 1
ATOM 4535 C C . PRO A 1 570 ? 7.910 0.023 -30.069 1.00 94.69 570 PRO A C 1
ATOM 4537 O O . PRO A 1 570 ? 9.138 -0.059 -30.137 1.00 94.69 570 PRO A O 1
ATOM 4540 N N . VAL A 1 571 ? 7.219 1.011 -30.643 1.00 94.56 571 VAL A N 1
ATOM 4541 C CA . VAL A 1 571 ? 7.865 2.197 -31.226 1.00 94.56 571 VAL A CA 1
ATOM 4542 C C . VAL A 1 571 ? 8.517 2.993 -30.100 1.00 94.56 571 VAL A C 1
ATOM 4544 O O . VAL A 1 571 ? 7.879 3.239 -29.076 1.00 94.56 571 VAL A O 1
ATOM 4547 N N . PHE A 1 572 ? 9.766 3.411 -30.286 1.00 94.94 572 PHE A N 1
ATOM 4548 C CA . PHE A 1 572 ? 10.532 4.128 -29.273 1.00 94.94 572 PHE A CA 1
ATOM 4549 C C . PHE A 1 572 ? 10.874 5.573 -29.690 1.00 94.94 572 PHE A C 1
ATOM 4551 O O . PHE A 1 572 ? 11.272 5.798 -30.830 1.00 94.94 572 PHE A O 1
ATOM 4558 N N . PRO A 1 573 ? 10.795 6.555 -28.773 1.00 93.94 573 PRO A N 1
ATOM 4559 C CA . PRO A 1 573 ? 10.086 6.478 -27.500 1.00 93.94 573 PRO A CA 1
ATOM 4560 C C . PRO A 1 573 ? 8.567 6.419 -27.724 1.00 93.94 573 PRO A C 1
ATOM 4562 O O . PRO A 1 573 ? 8.016 7.164 -28.533 1.00 93.94 573 PRO A O 1
ATOM 4565 N N . GLY A 1 574 ? 7.886 5.542 -26.987 1.00 92.25 574 GLY A N 1
ATOM 4566 C CA . GLY A 1 574 ? 6.435 5.375 -27.042 1.00 92.25 574 GLY A CA 1
ATOM 4567 C C . GLY A 1 574 ? 5.883 5.012 -25.669 1.00 92.25 574 GLY A C 1
ATOM 4568 O O . GLY A 1 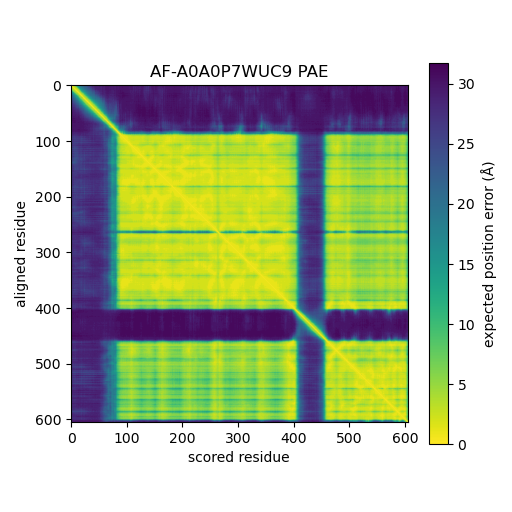574 ? 6.214 3.959 -25.123 1.00 92.25 574 GLY A O 1
ATOM 4569 N N . ILE A 1 575 ? 5.058 5.900 -25.104 1.00 95.00 575 ILE A N 1
ATOM 4570 C CA . ILE A 1 575 ? 4.435 5.703 -23.787 1.00 95.00 575 ILE A CA 1
ATOM 4571 C C . ILE A 1 575 ? 3.593 4.423 -23.787 1.00 95.00 575 ILE A C 1
ATOM 4573 O O . ILE A 1 575 ? 2.891 4.118 -24.751 1.00 95.00 575 ILE A O 1
ATOM 4577 N N . GLY A 1 576 ? 3.675 3.669 -22.694 1.00 94.19 576 GLY A N 1
ATOM 4578 C CA . GLY A 1 576 ? 3.029 2.371 -22.518 1.00 94.19 576 GLY A CA 1
ATOM 4579 C C . GLY A 1 576 ? 3.814 1.192 -23.101 1.00 94.19 576 GLY A C 1
ATOM 4580 O O . GLY A 1 576 ? 3.475 0.050 -22.796 1.00 94.19 576 GLY A O 1
ATOM 4581 N N . GLY A 1 577 ? 4.859 1.441 -23.898 1.00 93.38 577 GLY A N 1
ATOM 4582 C CA . GLY A 1 577 ? 5.740 0.403 -24.428 1.00 93.38 577 GLY A CA 1
ATOM 4583 C C . GLY A 1 577 ? 6.718 -0.149 -23.387 1.00 93.38 577 GLY A C 1
ATOM 4584 O O . GLY A 1 577 ? 7.094 0.547 -22.445 1.00 93.38 577 GLY A O 1
ATOM 4585 N N . ASP A 1 578 ? 7.164 -1.387 -23.599 1.00 94.06 578 ASP A N 1
ATOM 4586 C CA . ASP A 1 578 ? 8.187 -2.082 -22.801 1.00 94.06 578 ASP A CA 1
ATOM 4587 C C . ASP A 1 578 ? 9.409 -2.392 -23.692 1.00 94.06 578 ASP A C 1
ATOM 4589 O O . ASP A 1 578 ? 9.492 -3.477 -24.287 1.00 94.06 578 ASP A O 1
ATOM 4593 N N . PRO A 1 579 ? 10.283 -1.395 -23.940 1.00 96.38 579 PRO A N 1
ATOM 4594 C CA . PRO A 1 579 ? 11.342 -1.526 -24.925 1.00 96.38 579 PRO A CA 1
ATOM 4595 C C . PRO A 1 579 ? 12.583 -2.256 -24.383 1.00 96.38 579 PRO A C 1
ATOM 4597 O O . PRO A 1 579 ? 12.959 -2.102 -23.225 1.00 96.38 579 PRO A O 1
ATOM 4600 N N . ALA A 1 580 ? 13.281 -2.974 -25.266 1.00 97.69 580 ALA A N 1
ATOM 4601 C CA . ALA A 1 580 ? 14.695 -3.302 -25.106 1.00 97.69 580 ALA A CA 1
ATOM 4602 C C . ALA A 1 580 ? 15.538 -2.153 -25.675 1.00 97.69 580 ALA A C 1
ATOM 4604 O O . ALA A 1 580 ? 15.487 -1.881 -26.879 1.00 97.69 580 ALA A O 1
ATOM 4605 N N . LEU A 1 581 ? 16.318 -1.489 -24.827 1.00 98.31 581 LEU A N 1
ATOM 4606 C CA . LEU A 1 581 ? 17.127 -0.331 -25.197 1.00 98.31 581 LEU A CA 1
ATOM 4607 C C . LEU A 1 581 ? 18.613 -0.656 -25.124 1.00 98.31 581 LEU A C 1
ATOM 4609 O O . LEU A 1 581 ? 19.078 -1.230 -24.149 1.00 98.31 581 LEU A O 1
ATOM 4613 N N . SER A 1 582 ? 19.368 -0.223 -26.127 1.00 97.62 582 SER A N 1
ATOM 4614 C CA . SER A 1 582 ? 20.829 -0.191 -26.090 1.00 97.62 582 SER A CA 1
ATOM 4615 C C . SER A 1 582 ? 21.280 1.191 -25.634 1.00 97.62 582 SER A C 1
ATOM 4617 O O . SER A 1 582 ? 20.882 2.184 -26.240 1.00 97.62 582 SER A O 1
ATOM 4619 N N . LEU A 1 583 ? 22.151 1.244 -24.628 1.00 97.88 583 LEU A N 1
ATOM 4620 C CA . LEU A 1 583 ? 22.789 2.459 -24.128 1.00 97.88 583 LEU A CA 1
ATOM 4621 C C . LEU A 1 583 ? 24.292 2.369 -24.401 1.00 97.88 583 LEU A C 1
ATOM 4623 O O . LEU A 1 583 ? 24.977 1.550 -23.789 1.00 97.88 583 LEU A O 1
ATOM 4627 N N . GLN A 1 584 ? 24.812 3.190 -25.310 1.00 96.00 584 GLN A N 1
ATOM 4628 C CA . GLN A 1 584 ? 26.231 3.188 -25.686 1.00 96.00 584 GLN A CA 1
ATOM 4629 C C . GLN A 1 584 ? 26.872 4.529 -25.353 1.00 96.00 584 GLN A C 1
ATOM 4631 O O . GLN A 1 584 ? 26.368 5.568 -25.766 1.00 96.00 584 GLN A O 1
ATOM 4636 N N . HIS A 1 585 ? 27.979 4.503 -24.620 1.00 95.44 585 HIS A N 1
ATOM 4637 C CA . HIS A 1 585 ? 28.752 5.694 -24.286 1.00 95.44 585 HIS A CA 1
ATOM 4638 C C . HIS A 1 585 ? 29.989 5.808 -25.182 1.00 95.44 585 HIS A C 1
ATOM 4640 O O . HIS A 1 585 ? 30.538 4.803 -25.639 1.00 95.44 585 HIS A O 1
ATOM 4646 N N . GLU A 1 586 ? 30.466 7.033 -25.402 1.00 87.44 586 GLU A N 1
ATOM 4647 C CA . GLU A 1 586 ? 31.628 7.319 -26.261 1.00 87.44 586 GLU A CA 1
ATOM 4648 C C . GLU A 1 586 ? 32.937 6.670 -25.767 1.00 87.44 586 GLU A C 1
ATOM 4650 O O . GLU A 1 586 ? 33.848 6.419 -26.551 1.00 87.44 586 GLU A O 1
ATOM 4655 N N . ASP A 1 587 ? 33.017 6.354 -24.471 1.00 91.56 587 ASP A N 1
ATOM 4656 C CA . ASP A 1 587 ? 34.157 5.672 -23.832 1.00 91.56 587 ASP A CA 1
ATOM 4657 C C . ASP A 1 587 ? 34.153 4.140 -24.009 1.00 91.56 587 ASP A C 1
ATOM 4659 O O . ASP A 1 587 ? 35.042 3.458 -23.500 1.00 91.56 587 ASP A O 1
ATOM 4663 N N . GLY A 1 588 ? 33.164 3.590 -24.720 1.00 89.31 588 GLY A N 1
ATOM 4664 C CA . GLY A 1 588 ? 33.042 2.158 -24.984 1.00 89.31 588 GLY A CA 1
ATOM 4665 C C . GLY A 1 588 ? 32.253 1.367 -23.937 1.00 89.31 588 GLY A C 1
ATOM 4666 O O . GLY A 1 588 ? 32.137 0.146 -24.079 1.00 89.31 588 GLY A O 1
ATOM 4667 N N . ARG A 1 589 ? 31.681 2.013 -22.908 1.00 94.31 589 ARG A N 1
ATOM 4668 C CA . ARG A 1 589 ? 30.686 1.364 -22.040 1.00 94.31 589 ARG A CA 1
ATOM 4669 C C . ARG A 1 589 ? 29.396 1.095 -22.816 1.00 94.31 589 ARG A C 1
ATOM 4671 O O . ARG A 1 589 ? 28.874 1.970 -23.507 1.00 94.31 589 ARG A O 1
ATOM 4678 N N . HIS A 1 590 ? 28.849 -0.107 -22.651 1.00 94.62 590 HIS A N 1
ATOM 4679 C CA . HIS A 1 590 ? 27.613 -0.540 -23.301 1.00 94.62 590 HIS A CA 1
ATOM 4680 C C . HIS A 1 590 ? 26.706 -1.242 -22.292 1.00 94.62 590 HIS A C 1
ATOM 4682 O O . HIS A 1 590 ? 27.131 -2.169 -21.603 1.00 94.62 590 HIS A O 1
ATOM 4688 N N . TYR A 1 591 ? 25.450 -0.807 -22.222 1.00 97.00 591 TYR A N 1
ATOM 4689 C CA . TYR A 1 591 ? 24.402 -1.445 -21.434 1.00 97.00 591 TYR A CA 1
ATOM 4690 C C . TYR A 1 591 ? 23.185 -1.775 -22.294 1.00 97.00 591 TYR A C 1
ATOM 4692 O O . TYR A 1 591 ? 22.943 -1.154 -23.333 1.00 97.00 591 TYR A O 1
ATOM 4700 N N . VAL A 1 592 ? 22.392 -2.732 -21.822 1.00 97.62 592 VAL A N 1
ATOM 4701 C CA . VAL A 1 592 ? 21.041 -2.998 -22.312 1.00 97.62 592 VAL A CA 1
ATOM 4702 C C . VAL A 1 592 ? 20.056 -2.782 -21.177 1.00 97.62 592 VAL A C 1
ATOM 4704 O O . VAL A 1 592 ? 20.224 -3.356 -20.109 1.00 97.62 592 VAL A O 1
ATOM 4707 N N . PHE A 1 593 ? 19.026 -1.975 -21.406 1.00 97.94 593 PHE A N 1
ATOM 4708 C CA . PHE A 1 593 ? 17.874 -1.890 -20.517 1.00 97.94 593 PHE A CA 1
ATOM 4709 C C . PHE A 1 593 ? 16.749 -2.757 -21.082 1.00 97.94 593 PHE A C 1
ATOM 4711 O O . PHE A 1 593 ? 16.296 -2.522 -22.202 1.00 97.94 593 PHE A O 1
ATOM 4718 N N . ALA A 1 594 ? 16.315 -3.769 -20.339 1.00 96.69 594 ALA A N 1
ATOM 4719 C CA . ALA A 1 594 ? 15.206 -4.641 -20.714 1.00 96.69 594 ALA A CA 1
ATOM 4720 C C . ALA A 1 594 ? 14.531 -5.180 -19.451 1.00 96.69 594 ALA A C 1
ATOM 4722 O O . ALA A 1 594 ? 15.198 -5.406 -18.445 1.00 96.69 594 ALA A O 1
ATOM 4723 N N . ASN A 1 595 ? 13.213 -5.394 -19.499 1.00 94.50 595 ASN A N 1
ATOM 4724 C CA . ASN A 1 595 ? 12.445 -5.936 -18.370 1.00 94.50 595 ASN A CA 1
ATOM 4725 C C . ASN A 1 595 ? 12.650 -5.150 -17.056 1.00 94.50 595 ASN A C 1
ATOM 4727 O O . ASN A 1 595 ? 12.731 -5.730 -15.976 1.00 94.50 595 ASN A O 1
ATOM 4731 N N . GLY A 1 596 ? 12.793 -3.824 -17.155 1.00 93.12 596 GLY A N 1
ATOM 4732 C CA . GLY A 1 596 ? 13.016 -2.956 -15.995 1.00 93.12 596 GLY A CA 1
ATOM 4733 C C . GLY A 1 596 ? 14.406 -3.022 -15.372 1.00 93.12 596 GLY A C 1
ATOM 4734 O O . GLY A 1 596 ? 14.617 -2.425 -14.324 1.00 93.12 596 GLY A O 1
ATOM 4735 N N . THR A 1 597 ? 15.350 -3.732 -15.991 1.00 94.56 597 THR A N 1
ATOM 4736 C CA . THR A 1 597 ? 16.701 -3.930 -15.457 1.00 94.56 597 THR A CA 1
ATOM 4737 C C . THR A 1 597 ? 17.751 -3.450 -16.454 1.00 94.56 597 THR A C 1
ATOM 4739 O O . THR A 1 597 ? 17.611 -3.635 -17.666 1.00 94.56 597 THR A O 1
ATOM 4742 N N . LEU A 1 598 ? 18.824 -2.841 -15.943 1.00 96.12 598 LEU A N 1
ATOM 4743 C CA . LEU A 1 598 ? 19.987 -2.428 -16.725 1.00 96.12 598 LEU A CA 1
ATOM 4744 C C . LEU A 1 598 ? 21.102 -3.481 -16.626 1.00 96.12 598 LEU A C 1
ATOM 4746 O O . LEU A 1 598 ? 21.591 -3.788 -15.542 1.00 96.12 598 LEU A O 1
ATOM 4750 N N . PHE A 1 599 ? 21.542 -4.003 -17.766 1.00 95.56 599 PHE A N 1
ATOM 4751 C CA . PHE A 1 599 ? 22.545 -5.060 -17.871 1.00 95.56 599 PHE A CA 1
ATOM 4752 C C . PHE A 1 599 ? 23.811 -4.544 -18.561 1.00 95.56 599 PHE A C 1
ATOM 4754 O O . PHE A 1 599 ? 23.711 -4.003 -19.664 1.00 95.56 599 PHE A O 1
ATOM 4761 N N . PRO A 1 600 ? 25.013 -4.733 -17.990 1.00 93.62 600 PRO A N 1
ATOM 4762 C CA . PRO A 1 600 ? 26.252 -4.430 -18.695 1.00 93.62 600 PRO A CA 1
ATOM 4763 C C . PRO A 1 600 ? 26.480 -5.434 -19.830 1.00 93.62 600 PRO A C 1
ATOM 4765 O O . PRO A 1 600 ? 26.408 -6.650 -19.635 1.00 93.62 600 PRO A O 1
ATOM 4768 N N . VAL A 1 601 ? 26.812 -4.933 -21.016 1.00 88.75 601 VAL A N 1
ATOM 4769 C CA . VAL A 1 601 ? 27.248 -5.758 -22.144 1.00 88.75 601 VAL A CA 1
ATOM 4770 C C . VAL A 1 601 ? 28.768 -5.828 -22.100 1.00 88.75 601 VAL A C 1
ATOM 4772 O O . VAL A 1 601 ? 29.456 -4.853 -22.387 1.00 88.75 601 VAL A O 1
ATOM 4775 N N . GLN A 1 602 ? 29.310 -6.982 -21.708 1.00 77.81 602 GLN A N 1
ATOM 4776 C CA . GLN A 1 602 ? 30.759 -7.177 -21.692 1.00 77.81 602 GLN A CA 1
ATOM 4777 C C . GLN A 1 602 ? 31.325 -7.095 -23.117 1.00 77.81 602 GLN A C 1
ATOM 4779 O O . GLN A 1 602 ? 30.919 -7.846 -24.019 1.00 77.81 602 GLN A O 1
ATOM 4784 N N . ASN A 1 603 ? 32.297 -6.202 -23.304 1.00 58.16 603 ASN A N 1
ATOM 4785 C CA . ASN A 1 603 ? 33.132 -6.191 -24.498 1.00 58.16 603 ASN A CA 1
ATOM 4786 C C . ASN A 1 603 ? 33.868 -7.539 -24.590 1.00 58.16 603 ASN A C 1
ATOM 4788 O O . ASN A 1 603 ? 34.180 -8.151 -23.572 1.00 58.16 603 ASN A O 1
ATOM 4792 N N . ALA A 1 604 ? 34.041 -8.070 -25.802 1.00 54.00 604 ALA A N 1
ATOM 4793 C CA . ALA A 1 604 ? 34.883 -9.251 -25.967 1.00 54.00 604 ALA A CA 1
ATOM 4794 C C . ALA A 1 604 ? 36.327 -8.829 -25.681 1.00 54.00 604 ALA A C 1
ATOM 4796 O O . ALA A 1 604 ? 36.814 -7.935 -26.374 1.00 54.00 604 ALA A O 1
ATOM 4797 N N . ASP A 1 605 ? 36.955 -9.445 -24.680 1.00 37.28 605 ASP A N 1
ATOM 4798 C CA . ASP A 1 605 ? 38.415 -9.447 -24.549 1.00 37.28 605 ASP A CA 1
ATOM 4799 C C . ASP A 1 605 ? 39.070 -10.163 -25.741 1.00 37.28 605 ASP A C 1
ATOM 4801 O O . ASP A 1 605 ? 38.508 -11.192 -26.206 1.00 37.28 605 ASP A O 1
#

pLDDT: mean 80.4, std 28.06, range [22.45, 98.94]

Sequence (605 aa):
MNILIMLLFASMAAGNPDDYRGSEPQSAQNHAREHHTEGHHPSDGNASDNQTPEQIGSAQRDASSGGQGYGPTWNPSAQHASDNPTPEALPHRFYEAFERFADSTITDRFFKQADIDPLINQLRDHPDFTVQQEGVSVQGRPIYLVKWGNGPKTVFMWSQMHGNEPTATMALMDVFNFLAAGEDEFDDERREWSQELTLLFMPMVNPDGAEVYQRRNALDVDLNRDALRLSSPESVLLKGVRDRYNALFGFNLHDQSVFYGTDTAQDPVAIAFLAPAYNVEKETNEVRERAKRLIGALHRDLRDYIPGQVARYDDTFEPRAFGDNMQRWGTSTILIESGGFREDTEKQYLRKLHFMMLLSSFTYIARDEYADVDLQEYLDLPMNRFNGVFGYVLRNGSVVPDAQVTAQSSTVGHRDRQSGSSGSPSRTGTPASDRAASEQGGTDRTPASNAATGPSSAAISFKLDLAFRAQEVLNQRAELDRYSWRLSDVGDVSTFGSYDEFNAEGFEIRNMKVYPEIFASLDVLLEQDWRRLLRQGFGYFRVYALEPDRVQREAQNLPFRVLLENELPPVFPGIGGDPALSLQHEDGRHYVFANGTLFPVQNAD

Secondary structure (DSSP, 8-state):
---------------------------------------------------------------------------GGGS--S-PPPTTSHHHHHHHHHHHHS-TT--STT--HHHHHHHHHHGGGSTTEEEEEEEE-TT--EEEEEEE---SEEEEEEE-SSTT--HHHHHHHHHHHHHH--SSTTHHHHHHHHHHEEEEEES-S-HHHHHTT-SS-TTS--GGG-TTT--SHHHHHHHHHHHHH--SEEEEEEE--TT-B-SS-SSPPSEEEE---SSTT----HHHHHHHHHHHHHHHHHTTTSTT-EEEPP----TT-HHHHHHHTT-EEEEEEE---TT-TT-HHHHHHHHHHHHHHHHHHHHTGGGGS-THHHHTSPBPBTT-EEEEEEEEEEEE---------------------------------------------------------PPP-EEEEEEEEEEEEE-TTSSEEEEEEEEEEEE--TT-EEEEEEE-TTEEEEEPEEEEEEESSHHHHHTS-HHHHHHTTEEEEEE--SSHHHHHHHHTTSSSEEEETT--PPPSS-TT----EEEEETTS-EEEEETTEEEE-PPP-

Solvent-accessible surface area (backbone atoms only — not comparable to full-atom values): 35690 Å² total; per-residue (Å²): 137,82,90,81,91,88,83,89,87,87,86,92,81,91,81,86,82,88,89,87,82,86,80,91,82,84,90,79,90,81,89,83,83,89,81,89,83,87,84,82,87,86,89,90,85,88,90,88,88,84,91,88,89,87,80,92,81,88,79,90,81,86,86,83,89,82,92,69,96,72,82,76,83,79,66,83,89,78,73,78,98,72,74,79,72,58,77,83,40,68,55,50,47,40,52,62,46,38,83,78,28,54,56,84,86,68,80,52,63,62,65,38,58,81,69,48,47,62,63,58,55,57,40,58,78,37,90,67,41,47,65,40,75,75,50,43,39,90,90,63,47,73,27,50,38,40,35,35,50,73,14,87,48,28,36,38,37,40,14,15,49,34,16,56,18,40,48,52,34,56,16,49,53,20,46,48,46,54,70,73,54,72,96,54,99,56,46,65,58,53,54,50,37,31,59,33,23,22,42,35,34,28,57,42,52,20,48,61,7,21,54,56,47,29,55,29,34,85,81,70,44,50,48,65,58,28,58,76,73,40,84,44,59,44,40,43,51,55,51,49,53,48,71,75,61,66,28,56,32,28,37,45,38,44,51,48,62,56,33,23,6,33,85,83,30,52,52,36,26,37,40,28,38,32,48,43,17,59,42,86,85,50,68,77,51,74,43,43,45,51,19,32,10,41,49,16,48,50,48,59,64,39,47,77,78,46,65,78,20,56,24,27,46,82,55,76,53,46,88,30,19,43,59,21,45,44,32,55,73,58,17,17,22,35,35,40,29,40,34,18,56,88,97,32,87,52,33,59,63,60,18,44,50,44,36,19,50,52,55,44,47,48,52,31,61,54,69,52,57,29,74,79,37,57,58,59,56,42,70,70,37,46,58,50,31,83,74,21,26,34,46,32,32,41,33,54,18,33,37,37,59,54,84,76,80,74,73,82,78,77,85,78,81,90,75,88,80,82,87,82,85,91,82,89,88,83,86,89,81,84,81,88,86,85,87,83,88,81,88,86,82,88,80,92,75,84,83,78,92,73,90,73,87,67,80,83,72,74,80,69,64,42,80,28,25,45,31,24,37,69,40,84,37,62,42,97,75,33,38,89,58,45,72,48,40,21,33,70,48,75,40,90,56,86,79,48,17,42,77,36,75,44,84,27,62,71,18,42,33,33,70,40,37,68,48,90,64,71,33,82,25,65,69,63,49,69,74,47,72,53,69,63,41,43,77,74,43,34,24,32,42,29,21,48,63,96,52,57,67,59,52,52,49,72,36,45,84,36,78,31,40,78,34,48,76,87,60,73,82,53,63,39,88,38,79,71,25,65,58,28,30,38,34,41,31,89,89,69,55,39,34,26,37,12,65,82,40,80,37,80,54,80,77,84,129

Mean predicted aligned error: 13.27 Å

Nearest PDB structures (foldseek):
  3l2n-assembly1_A  TM=7.994E-01  e=1.485E-13  Shewanella denitrificans OS217
  4a39-assembly2_B  TM=7.494E-01  e=5.550E-13  Pseudomonas aeruginosa
  2nsm-assembly1_A  TM=5.802E-01  e=5.241E-13  Homo sapiens
  3dgv-assembly4_C  TM=7.090E-01  e=1.903E-09  Bos taurus
  3giq-assembly1_A  TM=6.886E-01  e=7.112E-03  Bordetella bronchiseptica

Radius of gyration: 32.89 Å; Cα contacts (8 Å, |Δi|>4): 1069; chains: 1; bounding box: 98×81×104 Å